Protein AF-A0A814HYP1-F1 (afdb_monomer_lite)

Structure (mmCIF, N/CA/C/O backbone):
data_AF-A0A814HYP1-F1
#
_entry.id   AF-A0A814HYP1-F1
#
loop_
_atom_site.group_PDB
_atom_site.id
_atom_site.type_symbol
_atom_site.label_atom_id
_atom_site.label_alt_id
_atom_site.label_comp_id
_atom_site.label_asym_id
_atom_site.label_entity_id
_atom_site.label_seq_id
_atom_site.pdbx_PDB_ins_code
_atom_site.Cartn_x
_atom_site.Cartn_y
_atom_site.Cartn_z
_atom_site.occupancy
_atom_site.B_iso_or_equiv
_atom_site.auth_seq_id
_atom_site.auth_comp_id
_atom_site.auth_asym_id
_atom_site.auth_atom_id
_atom_site.pdbx_PDB_model_num
ATOM 1 N N . MET A 1 1 ? -24.532 -51.987 1.268 1.00 33.81 1 MET A N 1
ATOM 2 C CA . MET A 1 1 ? -24.542 -52.520 2.651 1.00 33.81 1 MET A CA 1
ATOM 3 C C . MET A 1 1 ? -23.082 -52.596 3.068 1.00 33.81 1 MET A C 1
ATOM 5 O O . MET A 1 1 ? -22.358 -53.314 2.407 1.00 33.81 1 MET A O 1
ATOM 9 N N . VAL A 1 2 ? -22.536 -51.778 3.964 1.00 24.25 2 VAL A N 1
ATOM 10 C CA . VAL A 1 2 ? -22.991 -51.352 5.296 1.00 24.25 2 VAL A CA 1
ATOM 11 C C . VAL A 1 2 ? -22.665 -49.865 5.504 1.00 24.25 2 VAL A C 1
ATOM 13 O O . VAL A 1 2 ? -21.637 -49.383 5.040 1.00 24.25 2 VAL A O 1
ATOM 16 N N . ALA A 1 3 ? -23.575 -49.154 6.168 1.00 26.50 3 ALA A N 1
ATOM 17 C CA . ALA A 1 3 ? -23.421 -47.776 6.612 1.00 26.50 3 ALA A CA 1
ATOM 18 C C . ALA A 1 3 ? -22.524 -47.699 7.855 1.00 26.50 3 ALA A C 1
ATOM 20 O O . ALA A 1 3 ? -22.676 -48.529 8.749 1.00 26.50 3 ALA A O 1
ATOM 21 N N . LEU A 1 4 ? -21.678 -46.671 7.955 1.00 26.67 4 LEU A N 1
ATOM 22 C CA . LEU A 1 4 ? -21.158 -46.205 9.239 1.00 26.67 4 LEU A CA 1
ATOM 23 C C . LEU A 1 4 ? -21.297 -44.680 9.335 1.00 26.67 4 LEU A C 1
ATOM 25 O O . LEU A 1 4 ? -20.774 -43.915 8.532 1.00 26.67 4 LEU A O 1
ATOM 29 N N . SER A 1 5 ? -22.115 -44.337 10.321 1.00 26.31 5 SER A N 1
ATOM 30 C CA . SER A 1 5 ? -22.506 -43.071 10.932 1.00 26.31 5 SER A CA 1
ATOM 31 C C . SER A 1 5 ? -21.518 -41.902 10.907 1.00 26.31 5 SER A C 1
ATOM 33 O O . SER A 1 5 ? -20.366 -42.026 11.319 1.00 26.31 5 SER A O 1
ATOM 35 N N . ASN A 1 6 ? -22.086 -40.733 10.598 1.00 31.50 6 ASN A N 1
ATOM 36 C CA . ASN A 1 6 ? -21.649 -39.411 11.036 1.00 31.50 6 ASN A CA 1
ATOM 37 C C . ASN A 1 6 ? -21.383 -39.384 12.548 1.00 31.50 6 ASN A C 1
ATOM 39 O O . ASN A 1 6 ? -22.318 -39.542 13.327 1.00 31.50 6 ASN A O 1
ATOM 43 N N . ASN A 1 7 ? -20.145 -39.093 12.940 1.00 23.72 7 ASN A N 1
ATOM 44 C CA . ASN A 1 7 ? -19.815 -38.521 14.241 1.00 23.72 7 ASN A CA 1
ATOM 45 C C . ASN A 1 7 ? -18.839 -37.367 13.997 1.00 23.72 7 ASN A C 1
ATOM 47 O O . ASN A 1 7 ? -17.634 -37.568 13.876 1.00 23.72 7 ASN A O 1
ATOM 51 N N . TYR A 1 8 ? -19.383 -36.155 13.890 1.00 25.03 8 TYR A N 1
ATOM 52 C CA . TYR A 1 8 ? -18.608 -34.932 14.053 1.00 25.03 8 TYR A CA 1
ATOM 53 C C . TYR A 1 8 ? -18.302 -34.792 15.544 1.00 25.03 8 TYR A C 1
ATOM 55 O O . TYR A 1 8 ? -19.203 -34.542 16.343 1.00 25.03 8 TYR A O 1
ATOM 63 N N . VAL A 1 9 ? -17.043 -34.990 15.927 1.00 22.62 9 VAL A N 1
ATOM 64 C CA . VAL A 1 9 ? -16.566 -34.595 17.253 1.00 22.62 9 VAL A CA 1
ATOM 65 C C . VAL A 1 9 ? -16.347 -33.086 17.199 1.00 22.62 9 VAL A C 1
ATOM 67 O O . VAL A 1 9 ? -15.395 -32.613 16.583 1.00 22.62 9 VAL A O 1
ATOM 70 N N . PHE A 1 10 ? -17.265 -32.330 17.799 1.00 23.88 10 PHE A N 1
ATOM 71 C CA . PHE A 1 10 ? -17.029 -30.935 18.154 1.00 23.88 10 PHE A CA 1
ATOM 72 C C . PHE A 1 10 ? -15.932 -30.905 19.219 1.00 23.88 10 PHE A C 1
ATOM 74 O O . PHE A 1 10 ? -16.117 -31.440 20.312 1.00 23.88 10 PHE A O 1
ATOM 81 N N . VAL A 1 11 ? -14.787 -30.310 18.892 1.00 24.31 11 VAL A N 1
ATOM 82 C CA . VAL A 1 11 ? -13.772 -29.961 19.888 1.00 24.31 11 VAL A CA 1
ATOM 83 C C . VAL A 1 11 ? -14.159 -28.599 20.461 1.00 24.31 11 VAL A C 1
ATOM 85 O O . VAL A 1 11 ? -14.327 -27.632 19.720 1.00 24.31 11 VAL A O 1
ATOM 88 N N . ASP A 1 12 ? -14.365 -28.567 21.773 1.00 23.48 12 ASP A N 1
ATOM 89 C CA . ASP A 1 12 ? -14.649 -27.377 22.574 1.00 23.48 12 ASP A CA 1
ATOM 90 C C . ASP A 1 12 ? -13.482 -26.365 22.465 1.00 23.48 12 ASP A C 1
ATOM 92 O O . ASP A 1 12 ? -12.342 -26.740 22.765 1.00 23.48 12 ASP A O 1
ATOM 96 N N . PRO A 1 13 ? -13.711 -25.099 22.056 1.00 28.06 13 PRO A N 1
ATOM 97 C CA . PRO A 1 13 ? -12.652 -24.095 21.898 1.00 28.06 13 PRO A CA 1
ATOM 98 C C . PRO A 1 13 ? -11.929 -23.721 23.200 1.00 28.06 13 PRO A C 1
ATOM 100 O O . PRO A 1 13 ? -10.914 -23.032 23.155 1.00 28.06 13 PRO A O 1
ATOM 103 N N . ILE A 1 14 ? -12.432 -24.148 24.363 1.00 29.06 14 ILE A N 1
ATOM 104 C CA . ILE A 1 14 ? -11.893 -23.768 25.677 1.00 29.06 14 ILE A CA 1
ATOM 105 C C . ILE A 1 14 ? -10.750 -24.701 26.129 1.00 29.06 14 ILE A C 1
ATOM 107 O O . ILE A 1 14 ? -9.951 -24.334 26.989 1.00 29.06 14 ILE A O 1
ATOM 111 N N . ALA A 1 15 ? -10.597 -25.887 25.529 1.00 23.75 15 ALA A N 1
ATOM 112 C CA . ALA A 1 15 ? -9.653 -26.901 26.016 1.00 23.75 15 ALA A CA 1
ATOM 113 C C . ALA A 1 15 ? -8.218 -26.806 25.449 1.00 23.75 15 ALA A C 1
ATOM 115 O O . ALA A 1 15 ? -7.333 -27.510 25.935 1.00 23.75 15 ALA A O 1
ATOM 116 N N . CYS A 1 16 ? -7.947 -25.941 24.465 1.00 24.78 16 CYS A N 1
ATOM 117 C CA . CYS A 1 16 ? -6.605 -25.798 23.871 1.00 24.78 16 CYS A CA 1
ATOM 118 C C . CYS A 1 16 ? -5.692 -24.773 24.571 1.00 24.78 16 CYS A C 1
ATOM 120 O O . CYS A 1 16 ? -4.573 -24.552 24.121 1.00 24.78 16 CYS A O 1
ATOM 122 N N . SER A 1 17 ? -6.122 -24.180 25.685 1.00 26.22 17 SER A N 1
ATOM 123 C CA . SER A 1 17 ? -5.447 -23.024 26.298 1.00 26.22 17 SER A CA 1
ATOM 124 C C . SER A 1 17 ? -4.423 -23.353 27.395 1.00 26.22 17 SER A C 1
ATOM 126 O O . SER A 1 17 ? -4.038 -22.450 28.131 1.00 26.22 17 SER A O 1
ATOM 128 N N . LEU A 1 18 ? -4.007 -24.614 27.580 1.00 25.14 18 LEU A N 1
ATOM 129 C CA . LEU A 1 18 ? -3.263 -25.015 28.792 1.00 25.14 18 LEU A CA 1
ATOM 130 C C . LEU A 1 18 ? -1.876 -25.635 28.603 1.00 25.14 18 LEU A C 1
ATOM 132 O O . LEU A 1 18 ? -1.248 -25.993 29.595 1.00 25.14 18 LEU A O 1
ATOM 136 N N . LEU A 1 19 ? -1.339 -25.710 27.390 1.00 27.70 19 LEU A N 1
ATOM 137 C CA . LEU A 1 19 ? 0.058 -26.092 27.186 1.00 27.70 19 LEU A CA 1
ATOM 138 C C . LEU A 1 19 ? 0.615 -25.289 26.017 1.00 27.70 19 LEU A C 1
ATOM 140 O O . LEU A 1 19 ? 0.119 -25.459 24.911 1.00 27.70 19 LEU A O 1
ATOM 144 N N . ILE A 1 20 ? 1.632 -24.462 26.287 1.00 32.31 20 ILE A N 1
ATOM 145 C CA . ILE A 1 20 ? 2.817 -24.147 25.460 1.00 32.31 20 ILE A CA 1
ATOM 146 C C . ILE A 1 20 ? 3.271 -22.709 25.780 1.00 32.31 20 ILE A C 1
ATOM 148 O O . ILE A 1 20 ? 2.758 -21.733 25.246 1.00 32.31 20 ILE A O 1
ATOM 152 N N . GLU A 1 21 ? 4.259 -22.600 26.673 1.00 29.67 21 GLU A N 1
ATOM 153 C CA . GLU A 1 21 ? 5.121 -21.423 26.819 1.00 29.67 21 GLU A CA 1
ATOM 154 C C . GLU A 1 21 ? 6.388 -21.652 25.980 1.00 29.67 21 GLU A C 1
ATOM 156 O O . GLU A 1 21 ? 7.173 -22.552 26.277 1.00 29.67 21 GLU A O 1
ATOM 161 N N . PHE A 1 22 ? 6.614 -20.837 24.951 1.00 33.69 22 PHE A N 1
ATOM 162 C CA . PHE A 1 22 ? 7.947 -20.581 24.392 1.00 33.69 22 PHE A CA 1
ATOM 163 C C . PHE A 1 22 ? 7.995 -19.113 23.947 1.00 33.69 22 PHE A C 1
ATOM 165 O O . PHE A 1 22 ? 7.246 -18.742 23.047 1.00 33.69 22 PHE A O 1
ATOM 172 N N . PRO A 1 23 ? 8.832 -18.244 24.545 1.00 39.25 23 PRO A N 1
ATOM 173 C CA . PRO A 1 23 ? 8.788 -16.826 24.221 1.00 39.25 23 PRO A CA 1
ATOM 174 C C . PRO A 1 23 ? 9.505 -16.525 22.899 1.00 39.25 23 PRO A C 1
ATOM 176 O O . PRO A 1 23 ? 10.685 -16.848 22.721 1.00 39.25 23 PRO A O 1
ATOM 179 N N . ARG A 1 24 ? 8.827 -15.763 22.033 1.00 39.44 24 ARG A N 1
ATOM 180 C CA . ARG A 1 24 ? 9.330 -15.067 20.830 1.00 39.44 24 ARG A CA 1
ATOM 181 C C . ARG A 1 24 ? 10.635 -14.286 21.056 1.00 39.44 24 ARG A C 1
ATOM 183 O O . ARG A 1 24 ? 11.378 -14.029 20.105 1.00 39.44 24 ARG A O 1
ATOM 190 N N . GLN A 1 25 ? 10.984 -13.985 22.313 1.00 37.81 25 GLN A N 1
ATOM 191 C CA . GLN A 1 25 ? 12.288 -13.427 22.671 1.00 37.81 25 GLN A CA 1
ATOM 192 C C . GLN A 1 25 ? 13.478 -14.288 22.247 1.00 37.81 25 GLN A C 1
ATOM 194 O O . GLN A 1 25 ? 14.549 -13.749 21.997 1.00 37.81 25 GLN A O 1
ATOM 199 N N . PHE A 1 26 ? 13.322 -15.603 22.093 1.00 36.03 26 PHE A N 1
ATOM 200 C CA . PHE A 1 26 ? 14.400 -16.441 21.566 1.00 36.03 26 PHE A CA 1
ATOM 201 C C . PHE A 1 26 ? 14.729 -16.097 20.100 1.00 36.03 26 PHE A C 1
ATOM 203 O O . PHE A 1 26 ? 15.897 -16.021 19.729 1.00 36.03 26 PHE A O 1
ATOM 210 N N . ILE A 1 27 ? 13.718 -15.779 19.284 1.00 40.81 27 ILE A N 1
ATOM 211 C CA . ILE A 1 27 ? 13.884 -15.395 17.871 1.00 40.81 27 ILE A CA 1
ATOM 212 C C . ILE A 1 27 ? 14.394 -13.949 17.743 1.00 40.81 27 ILE A C 1
ATOM 214 O O . ILE A 1 27 ? 15.243 -13.657 16.899 1.00 40.81 27 ILE A O 1
ATOM 218 N N . LEU A 1 28 ? 13.950 -13.043 18.620 1.00 38.03 28 LEU A N 1
ATOM 219 C CA . LEU A 1 28 ? 14.476 -11.672 18.682 1.00 38.03 28 LEU A CA 1
ATOM 220 C C . LEU A 1 28 ? 15.909 -11.619 19.240 1.00 38.03 28 LEU A C 1
ATOM 222 O O . LEU A 1 28 ? 16.716 -10.814 18.773 1.00 38.03 28 LEU A O 1
ATOM 226 N N . ASN A 1 29 ? 16.274 -12.522 20.153 1.00 33.78 29 ASN A N 1
ATOM 227 C CA . ASN A 1 29 ? 17.650 -12.668 20.627 1.00 33.78 29 ASN A CA 1
ATOM 228 C C . ASN A 1 29 ? 18.582 -13.220 19.543 1.00 33.78 29 ASN A C 1
ATOM 230 O O . ASN A 1 29 ? 19.725 -12.781 19.486 1.00 33.78 29 ASN A O 1
ATOM 234 N N . ILE A 1 30 ? 18.102 -14.060 18.618 1.00 37.22 30 ILE A N 1
ATOM 235 C CA . ILE A 1 30 ? 18.875 -14.463 17.426 1.00 37.22 30 ILE A CA 1
ATOM 236 C C . ILE A 1 30 ? 19.148 -13.259 16.501 1.00 37.22 30 ILE A C 1
ATOM 238 O O . ILE A 1 30 ? 20.222 -13.174 15.911 1.00 37.22 30 ILE A O 1
ATOM 242 N N . ARG A 1 31 ? 18.240 -12.270 16.424 1.00 33.59 31 ARG A N 1
ATOM 243 C CA . ARG A 1 31 ? 18.523 -10.984 15.750 1.00 33.59 31 ARG A CA 1
ATOM 244 C C . ARG A 1 31 ? 19.553 -10.124 16.496 1.00 33.59 31 ARG A C 1
ATOM 246 O O . ARG A 1 31 ? 20.249 -9.352 15.844 1.00 33.59 31 ARG A O 1
ATOM 253 N N . ARG A 1 32 ? 19.662 -10.242 17.826 1.00 35.03 32 ARG A N 1
ATOM 254 C CA . ARG A 1 32 ? 20.612 -9.472 18.658 1.00 35.03 32 ARG A CA 1
ATOM 255 C C . ARG A 1 32 ? 21.979 -10.143 18.844 1.00 35.03 32 ARG A C 1
ATOM 257 O O . ARG A 1 32 ? 22.948 -9.439 19.090 1.00 35.03 32 ARG A O 1
ATOM 264 N N . SER A 1 33 ? 22.098 -11.464 18.711 1.00 32.12 33 SER A N 1
ATOM 265 C CA . SER A 1 33 ? 23.330 -12.210 19.025 1.00 32.12 33 SER A CA 1
ATOM 266 C C . SER A 1 33 ? 24.280 -12.426 17.840 1.00 32.12 33 SER A C 1
ATOM 268 O O . SER A 1 33 ? 25.160 -13.283 17.917 1.00 32.12 33 SER A O 1
ATOM 270 N N . ASN A 1 34 ? 24.147 -11.660 16.752 1.00 31.98 34 ASN A N 1
ATOM 271 C CA . ASN A 1 34 ? 25.102 -11.698 15.635 1.00 31.98 34 ASN A CA 1
ATOM 272 C C . ASN A 1 34 ? 26.467 -11.049 15.952 1.00 31.98 34 ASN A C 1
ATOM 274 O O . ASN A 1 34 ? 27.313 -10.932 15.069 1.00 31.98 34 ASN A O 1
ATOM 278 N N . GLU A 1 35 ? 26.735 -10.731 17.219 1.00 35.09 35 GLU A N 1
ATOM 279 C CA . GLU A 1 35 ? 28.081 -10.507 17.739 1.00 35.09 35 GLU A CA 1
ATOM 280 C C . GLU A 1 35 ? 28.470 -11.651 18.694 1.00 35.09 35 GLU A C 1
ATOM 282 O O . GLU A 1 35 ? 28.079 -11.690 19.855 1.00 35.09 35 GLU A O 1
ATOM 287 N N . GLN A 1 36 ? 29.221 -12.616 18.149 1.00 34.81 36 GLN A N 1
ATOM 288 C CA . GLN A 1 36 ? 30.074 -13.606 18.829 1.00 34.81 36 GLN A CA 1
ATOM 289 C C . GLN A 1 36 ? 29.592 -14.190 20.179 1.00 34.81 36 GLN A C 1
ATOM 291 O O . GLN A 1 36 ? 29.872 -13.628 21.236 1.00 34.81 36 GLN A O 1
ATOM 296 N N . ARG A 1 37 ? 29.081 -15.435 20.159 1.00 27.66 37 ARG A N 1
ATOM 297 C CA . ARG A 1 37 ? 29.554 -16.571 20.997 1.00 27.66 37 ARG A CA 1
ATOM 298 C C . ARG A 1 37 ? 28.768 -17.858 20.716 1.00 27.66 37 ARG A C 1
ATOM 300 O O . ARG A 1 37 ? 27.549 -17.861 20.621 1.00 27.66 37 ARG A O 1
ATOM 307 N N . THR A 1 38 ? 29.505 -18.959 20.627 1.00 29.48 38 THR A N 1
ATOM 308 C CA . THR A 1 38 ? 29.037 -20.351 20.593 1.00 29.48 38 THR A CA 1
ATOM 309 C C . THR A 1 38 ? 28.325 -20.736 21.894 1.00 29.48 38 THR A C 1
ATOM 311 O O . THR A 1 38 ? 28.875 -20.502 22.971 1.00 29.48 38 THR A O 1
ATOM 314 N N . ILE A 1 39 ? 27.155 -21.376 21.802 1.00 28.53 39 ILE A N 1
ATOM 315 C CA . ILE A 1 39 ? 26.530 -22.104 22.917 1.00 28.53 39 ILE A CA 1
ATOM 316 C C . ILE A 1 39 ? 26.465 -23.581 22.524 1.00 28.53 39 ILE A C 1
ATOM 318 O O . ILE A 1 39 ? 25.614 -23.993 21.739 1.00 28.53 39 ILE A O 1
ATOM 322 N N . ASP A 1 40 ? 27.391 -24.360 23.077 1.00 30.86 40 ASP A N 1
ATOM 323 C CA . ASP A 1 40 ? 27.275 -25.810 23.184 1.00 30.86 40 ASP A CA 1
ATOM 324 C C . ASP A 1 40 ? 26.288 -26.156 24.307 1.00 30.86 40 ASP A C 1
ATOM 326 O O . ASP A 1 40 ? 26.370 -25.604 25.405 1.00 30.86 40 ASP A O 1
ATOM 330 N N . GLY A 1 41 ? 25.417 -27.136 24.055 1.00 33.25 41 GLY A N 1
ATOM 331 C CA . GLY A 1 41 ? 24.840 -27.960 25.117 1.00 33.25 41 GLY A CA 1
ATOM 332 C C . GLY A 1 41 ? 23.321 -27.957 25.234 1.00 33.25 41 GLY A C 1
ATOM 333 O O . GLY A 1 41 ? 22.796 -27.362 26.163 1.00 33.25 41 GLY A O 1
ATOM 334 N N . ILE A 1 42 ? 22.638 -28.750 24.397 1.00 27.67 42 ILE A N 1
ATOM 335 C CA . ILE A 1 42 ? 21.476 -29.555 24.820 1.00 27.67 42 ILE A CA 1
ATOM 336 C C . ILE A 1 42 ? 21.536 -30.897 24.072 1.00 27.67 42 ILE A C 1
ATOM 338 O O . ILE A 1 42 ? 21.289 -30.974 22.873 1.00 27.67 42 ILE A O 1
ATOM 342 N N . SER A 1 43 ? 21.881 -31.965 24.793 1.00 28.22 43 SER A N 1
ATOM 343 C CA . SER A 1 43 ? 21.740 -33.360 24.355 1.00 28.22 43 SER A CA 1
ATOM 344 C C . SER A 1 43 ? 20.506 -33.947 25.046 1.00 28.22 43 SER A C 1
ATOM 346 O O . SER A 1 43 ? 20.471 -33.916 26.278 1.00 28.22 43 SER A O 1
ATOM 348 N N . PRO A 1 44 ? 19.526 -34.537 24.339 1.00 33.59 44 PRO A N 1
ATOM 349 C CA . PRO A 1 44 ? 18.476 -35.297 24.994 1.00 33.59 44 PRO A CA 1
ATOM 350 C C . PRO A 1 44 ? 18.988 -36.711 25.296 1.00 33.59 44 PRO A C 1
ATOM 352 O O . PRO A 1 44 ? 19.021 -37.582 24.427 1.00 33.59 44 PRO A O 1
ATOM 355 N N . SER A 1 45 ? 19.393 -36.953 26.544 1.00 31.23 45 SER A N 1
ATOM 356 C CA . SER A 1 45 ? 19.650 -38.303 27.044 1.00 31.23 45 SER A CA 1
ATOM 357 C C . SER A 1 45 ? 18.321 -39.024 27.280 1.00 31.23 45 SER A C 1
ATOM 359 O O . SER A 1 45 ? 17.632 -38.756 28.261 1.00 31.23 45 SER A O 1
ATOM 361 N N . CYS A 1 46 ? 17.969 -39.962 26.404 1.00 33.31 46 CYS A N 1
ATOM 362 C CA . CYS A 1 46 ? 17.028 -41.027 26.744 1.00 33.31 46 CYS A CA 1
ATOM 363 C C . CYS A 1 46 ? 17.841 -42.189 27.322 1.00 33.31 46 CYS A C 1
ATOM 365 O O . CYS A 1 46 ? 18.433 -42.957 26.567 1.00 33.31 46 CYS A O 1
ATOM 367 N N . ALA A 1 47 ? 17.905 -42.291 28.650 1.00 31.11 47 ALA A N 1
ATOM 368 C CA . ALA A 1 47 ? 18.535 -43.407 29.344 1.00 31.11 47 ALA A CA 1
ATOM 369 C C . ALA A 1 47 ? 17.521 -44.078 30.285 1.00 31.11 47 ALA A C 1
ATOM 371 O O . ALA A 1 47 ? 17.024 -43.463 31.218 1.00 31.11 47 ALA A O 1
ATOM 372 N N . GLU A 1 48 ? 17.231 -45.332 29.941 1.00 34.72 48 GLU A N 1
ATOM 373 C CA . GLU A 1 48 ? 16.802 -46.482 30.747 1.00 34.72 48 GLU A CA 1
ATOM 374 C C . GLU A 1 48 ? 15.757 -46.353 31.883 1.00 34.72 48 GLU A C 1
ATOM 376 O O . GLU A 1 48 ? 15.966 -45.750 32.929 1.00 34.72 48 GLU A O 1
ATOM 381 N N . SER A 1 49 ? 14.734 -47.209 31.732 1.00 32.66 49 SER A N 1
ATOM 382 C CA . SER A 1 49 ? 13.945 -47.910 32.764 1.00 32.66 49 SER A CA 1
ATOM 383 C C . SER A 1 49 ? 12.753 -47.185 33.414 1.00 32.66 49 SER A C 1
ATOM 385 O O . SER A 1 49 ? 12.858 -46.452 34.386 1.00 32.66 49 SER A O 1
ATOM 387 N N . SER A 1 50 ? 11.534 -47.520 32.991 1.00 29.77 50 SER A N 1
ATOM 388 C CA . SER A 1 50 ? 10.674 -48.562 33.581 1.00 29.77 50 SER A CA 1
ATOM 389 C C . SER A 1 50 ? 9.258 -48.462 32.988 1.00 29.77 50 SER A C 1
ATOM 391 O O . SER A 1 50 ? 8.875 -47.464 32.389 1.00 29.77 50 SER A O 1
ATOM 393 N N . VAL A 1 51 ? 8.519 -49.567 33.044 1.00 42.47 51 VAL A N 1
ATOM 394 C CA . VAL A 1 51 ? 7.261 -49.804 32.323 1.00 42.47 51 VAL A CA 1
ATOM 395 C C . VAL A 1 51 ? 6.169 -48.806 32.739 1.00 42.47 51 VAL A C 1
ATOM 397 O O . VAL A 1 51 ? 5.663 -48.886 33.854 1.00 42.47 51 VAL A O 1
ATOM 400 N N . GLY A 1 52 ? 5.781 -47.910 31.820 1.00 46.22 52 GLY A N 1
ATOM 401 C CA . GLY A 1 52 ? 4.635 -47.004 31.993 1.00 46.22 52 GLY A CA 1
ATOM 402 C C . GLY A 1 52 ? 4.646 -45.693 31.189 1.00 46.22 52 GLY A C 1
ATOM 403 O O . GLY A 1 52 ? 3.971 -44.755 31.596 1.00 46.22 52 GLY A O 1
ATOM 404 N N . ASP A 1 53 ? 5.399 -45.590 30.087 1.00 35.66 53 ASP A N 1
ATOM 405 C CA . ASP A 1 53 ? 5.669 -44.303 29.420 1.00 35.66 53 ASP A CA 1
ATOM 406 C C . ASP A 1 53 ? 4.617 -43.897 28.348 1.00 35.66 53 ASP A C 1
ATOM 408 O O . ASP A 1 53 ? 4.180 -44.757 27.575 1.00 35.66 53 ASP A O 1
ATOM 412 N N . PRO A 1 54 ? 4.254 -42.599 28.188 1.00 34.88 54 PRO A N 1
ATOM 413 C CA . PRO A 1 54 ? 3.229 -42.115 27.239 1.00 34.88 54 PRO A CA 1
ATOM 414 C C . PRO A 1 54 ? 3.618 -42.188 25.748 1.00 34.88 54 PRO A C 1
ATOM 416 O O . PRO A 1 54 ? 2.852 -41.779 24.867 1.00 34.88 54 PRO A O 1
ATOM 419 N N . CYS A 1 55 ? 4.805 -42.705 25.435 1.00 38.94 55 CYS A N 1
ATOM 420 C CA . CYS A 1 55 ? 5.374 -42.742 24.091 1.00 38.94 55 CYS A CA 1
ATOM 421 C C . CYS A 1 55 ? 4.979 -44.006 23.308 1.00 38.94 55 CYS A C 1
ATOM 423 O O . CYS A 1 55 ? 5.838 -44.725 22.799 1.00 38.94 55 CYS A O 1
ATOM 425 N N . SER A 1 56 ? 3.679 -44.279 23.167 1.00 39.59 56 SER A N 1
ATOM 426 C CA . SER A 1 56 ? 3.210 -45.256 22.175 1.00 39.59 56 SER A CA 1
ATOM 427 C C . SER A 1 56 ? 3.094 -44.606 20.787 1.00 39.59 56 SER A C 1
ATOM 429 O O . SER A 1 56 ? 2.734 -43.433 20.657 1.00 39.59 56 SER A O 1
ATOM 431 N N . LEU A 1 57 ? 3.420 -45.369 19.734 1.00 38.47 57 LEU A N 1
ATOM 432 C CA . LEU A 1 57 ? 3.470 -44.934 18.326 1.00 38.47 57 LEU A CA 1
ATOM 433 C C . LEU A 1 57 ? 2.271 -44.090 17.814 1.00 38.47 57 LEU A C 1
ATOM 435 O O . LEU A 1 57 ? 2.521 -43.222 16.977 1.00 38.47 57 LEU A O 1
ATOM 439 N N . PRO A 1 58 ? 1.014 -44.260 18.287 1.00 35.28 58 PRO A N 1
ATOM 440 C CA . PRO A 1 58 ? -0.111 -43.430 17.846 1.00 35.28 58 PRO A CA 1
ATOM 441 C C . PRO A 1 58 ? 0.013 -41.950 18.229 1.00 35.28 58 PRO A C 1
ATOM 443 O O . PRO A 1 58 ? -0.585 -41.113 17.564 1.00 35.28 58 PRO A O 1
ATOM 446 N N . ASN A 1 59 ? 0.811 -41.614 19.251 1.00 38.94 59 ASN A N 1
ATOM 447 C CA . ASN A 1 59 ? 0.964 -40.244 19.743 1.00 38.94 59 ASN A CA 1
ATOM 448 C C . ASN A 1 59 ? 2.003 -39.428 18.962 1.00 38.94 59 ASN A C 1
ATOM 450 O O . ASN A 1 59 ? 1.932 -38.206 18.951 1.00 38.94 59 ASN A O 1
ATOM 454 N N . ARG A 1 60 ? 2.961 -40.052 18.263 1.00 40.03 60 ARG A N 1
ATOM 455 C CA . ARG A 1 60 ? 3.982 -39.290 17.515 1.00 40.03 60 ARG A CA 1
ATOM 456 C C . ARG A 1 60 ? 3.420 -38.605 16.272 1.00 40.03 60 ARG A C 1
ATOM 458 O O . ARG A 1 60 ? 3.878 -37.519 15.945 1.00 40.03 60 ARG A O 1
ATOM 465 N N . LEU A 1 61 ? 2.434 -39.207 15.602 1.00 37.81 61 LEU A N 1
ATOM 466 C CA . LEU A 1 61 ? 1.806 -38.609 14.419 1.00 37.81 61 LEU A CA 1
ATOM 467 C C . LEU A 1 61 ? 0.883 -37.445 14.796 1.00 37.81 61 LEU A C 1
ATOM 469 O O . LEU A 1 61 ? 0.892 -36.426 14.119 1.00 37.81 61 LEU A O 1
ATOM 473 N N . THR A 1 62 ? 0.127 -37.573 15.888 1.00 41.38 62 THR A N 1
ATOM 474 C CA . THR A 1 62 ? -0.708 -36.497 16.442 1.00 41.38 62 THR A CA 1
ATOM 475 C C . THR A 1 62 ? 0.140 -35.357 16.983 1.00 41.38 62 THR A C 1
ATOM 477 O O . THR A 1 62 ? -0.164 -34.212 16.682 1.00 41.38 62 THR A O 1
ATOM 480 N N . TRP A 1 63 ? 1.241 -35.640 17.686 1.00 36.59 63 TRP A N 1
ATOM 481 C CA . TRP A 1 63 ? 2.186 -34.598 18.094 1.00 36.59 63 TRP A CA 1
ATOM 482 C C . TRP A 1 63 ? 2.856 -33.929 16.892 1.00 36.59 63 TRP A C 1
ATOM 484 O O . TRP A 1 63 ? 2.874 -32.711 16.839 1.00 36.59 63 TRP A O 1
ATOM 494 N N . LEU A 1 64 ? 3.313 -34.676 15.880 1.00 40.03 64 LEU A N 1
ATOM 495 C CA . LEU A 1 64 ? 3.871 -34.081 14.658 1.00 40.03 64 LEU A CA 1
ATOM 496 C C . LEU A 1 64 ? 2.843 -33.243 13.891 1.00 40.03 64 LEU A C 1
ATOM 498 O O . LEU A 1 64 ? 3.196 -32.169 13.431 1.00 40.03 64 LEU A O 1
ATOM 502 N N . LEU A 1 65 ? 1.587 -33.684 13.780 1.00 38.06 65 LEU A N 1
ATOM 503 C CA . LEU A 1 65 ? 0.517 -32.930 13.116 1.00 38.06 65 LEU A CA 1
ATOM 504 C C . LEU A 1 65 ? 0.131 -31.668 13.892 1.00 38.06 65 LEU A C 1
ATOM 506 O O . LEU A 1 65 ? -0.068 -30.627 13.278 1.00 38.06 65 LEU A O 1
ATOM 510 N N . VAL A 1 66 ? 0.063 -31.737 15.222 1.00 40.72 66 VAL A N 1
ATOM 511 C CA . VAL A 1 66 ? -0.230 -30.582 16.083 1.00 40.72 66 VAL A CA 1
ATOM 512 C C . VAL A 1 66 ? 0.945 -29.602 16.078 1.00 40.72 66 VAL A C 1
ATOM 514 O O . VAL A 1 66 ? 0.732 -28.413 15.883 1.00 40.72 66 VAL A O 1
ATOM 517 N N . SER A 1 67 ? 2.189 -30.077 16.174 1.00 37.56 67 SER A N 1
ATOM 518 C CA . SER A 1 67 ? 3.386 -29.240 16.033 1.00 37.56 67 SER A CA 1
ATOM 519 C C . SER A 1 67 ? 3.505 -28.626 14.636 1.00 37.56 67 SER A C 1
ATOM 521 O O . SER A 1 67 ? 3.899 -27.472 14.521 1.00 37.56 67 SER A O 1
ATOM 523 N N . TYR A 1 68 ? 3.128 -29.351 13.579 1.00 36.53 68 TYR A N 1
ATOM 524 C CA . TYR A 1 68 ? 3.083 -28.825 12.213 1.00 36.53 68 TYR A CA 1
ATOM 525 C C . TYR A 1 68 ? 1.994 -27.753 12.083 1.00 36.53 68 TYR A C 1
ATOM 527 O O . TYR A 1 68 ? 2.273 -26.664 11.609 1.00 36.53 68 TYR A O 1
ATOM 535 N N . LEU A 1 69 ? 0.782 -27.981 12.594 1.00 37.06 69 LEU A N 1
ATOM 536 C CA . LEU A 1 69 ? -0.291 -26.978 12.581 1.00 37.06 69 LEU A CA 1
ATOM 537 C C . LEU A 1 69 ? 0.054 -25.718 13.399 1.00 37.06 69 LEU A C 1
ATOM 539 O O . LEU A 1 69 ? -0.251 -24.617 12.954 1.00 37.06 69 LEU A O 1
ATOM 543 N N . ILE A 1 70 ? 0.733 -25.861 14.543 1.00 40.25 70 ILE A N 1
ATOM 544 C CA . ILE A 1 70 ? 1.171 -24.739 15.396 1.00 40.25 70 ILE A CA 1
ATOM 545 C C . ILE A 1 70 ? 2.279 -23.926 14.719 1.00 40.25 70 ILE A C 1
ATOM 547 O O . ILE A 1 70 ? 2.210 -22.701 14.689 1.00 40.25 70 ILE A O 1
ATOM 551 N N . VAL A 1 71 ? 3.266 -24.592 14.110 1.00 38.06 71 VAL A N 1
ATOM 552 C CA . VAL A 1 71 ? 4.321 -23.917 13.339 1.00 38.06 71 VAL A CA 1
ATOM 553 C C . VAL A 1 71 ? 3.719 -23.157 12.152 1.00 38.06 71 VAL A C 1
ATOM 555 O O . VAL A 1 71 ? 4.154 -22.049 11.868 1.00 38.06 71 VAL A O 1
ATOM 558 N N . PHE A 1 72 ? 2.680 -23.684 11.500 1.00 40.75 72 PHE A N 1
ATOM 559 C CA . PHE A 1 72 ? 1.999 -23.005 10.391 1.00 40.75 72 PHE A CA 1
ATOM 560 C C . PHE A 1 72 ? 1.131 -21.816 10.841 1.00 40.75 72 PHE A C 1
ATOM 562 O O . PHE A 1 72 ? 1.094 -20.805 10.139 1.00 40.75 72 PHE A O 1
ATOM 569 N N . TYR A 1 73 ? 0.476 -21.905 12.005 1.00 37.78 73 TYR A N 1
ATOM 570 C CA . TYR A 1 73 ? -0.327 -20.813 12.571 1.00 37.78 73 TYR A CA 1
ATOM 571 C C . TYR A 1 73 ? 0.549 -19.602 12.935 1.00 37.78 73 TYR A C 1
ATOM 573 O O . TYR A 1 73 ? 0.229 -18.475 12.562 1.00 37.78 73 TYR A O 1
ATOM 581 N N . GLU A 1 74 ? 1.697 -19.852 13.572 1.00 40.53 74 GLU A N 1
ATOM 582 C CA . GLU A 1 74 ? 2.704 -18.837 13.909 1.00 40.53 74 GLU A CA 1
ATOM 583 C C . GLU A 1 74 ? 3.437 -18.303 12.661 1.00 40.53 74 GLU A C 1
ATOM 585 O O . GLU A 1 74 ? 3.685 -17.104 12.552 1.00 40.53 74 GLU A O 1
ATOM 590 N N . LEU A 1 75 ? 3.735 -19.146 11.659 1.00 39.41 75 LEU A N 1
ATOM 591 C CA . LEU A 1 75 ? 4.400 -18.704 10.420 1.00 39.41 75 LEU A CA 1
ATOM 592 C C . LEU A 1 75 ? 3.547 -17.711 9.620 1.00 39.41 75 LEU A C 1
ATOM 594 O O . LEU A 1 75 ? 4.083 -16.726 9.125 1.00 39.41 75 LEU A O 1
ATOM 598 N N . ALA A 1 76 ? 2.233 -17.910 9.524 1.00 39.78 76 ALA A N 1
ATOM 599 C CA . ALA A 1 76 ? 1.348 -16.983 8.813 1.00 39.78 76 ALA A CA 1
ATOM 600 C C . ALA A 1 76 ? 1.188 -15.620 9.516 1.00 39.78 76 ALA A C 1
ATOM 602 O O . ALA A 1 76 ? 0.758 -14.655 8.899 1.00 39.78 76 ALA A O 1
ATOM 603 N N . ILE A 1 77 ? 1.540 -15.525 10.795 1.00 43.50 77 ILE A N 1
ATOM 604 C CA . ILE A 1 77 ? 1.617 -14.261 11.536 1.00 43.50 77 ILE A CA 1
ATOM 605 C C . ILE A 1 77 ? 3.007 -13.615 11.360 1.00 43.50 77 ILE A C 1
ATOM 607 O O . ILE A 1 77 ? 3.138 -12.392 11.363 1.00 43.50 77 ILE A O 1
ATOM 611 N N . VAL A 1 78 ? 4.050 -14.428 11.159 1.00 44.84 78 VAL A N 1
ATOM 612 C CA . VAL A 1 78 ? 5.432 -13.985 10.890 1.00 44.84 78 VAL A CA 1
ATOM 613 C C . VAL A 1 78 ? 5.614 -13.455 9.464 1.00 44.84 78 VAL A C 1
ATOM 615 O O . VAL A 1 78 ? 6.436 -12.565 9.238 1.00 44.84 78 VAL A O 1
ATOM 618 N N . PHE A 1 79 ? 4.858 -13.973 8.502 1.00 53.97 79 PHE A N 1
ATOM 619 C CA . PHE A 1 79 ? 4.821 -13.465 7.139 1.00 53.97 79 PHE A CA 1
ATOM 620 C C . PHE A 1 79 ? 3.529 -12.664 6.959 1.00 53.97 79 PHE A C 1
ATOM 622 O O . PHE A 1 79 ? 2.453 -13.236 7.069 1.00 53.97 79 PHE A O 1
ATOM 629 N N . GLY A 1 80 ? 3.639 -11.351 6.754 1.00 60.44 80 GLY A N 1
ATOM 630 C CA . GLY A 1 80 ? 2.524 -10.398 6.807 1.00 60.44 80 GLY A CA 1
ATOM 631 C C . GLY A 1 80 ? 1.321 -10.672 5.877 1.00 60.44 80 GLY A C 1
ATOM 632 O O . GLY A 1 80 ? 1.238 -11.715 5.225 1.00 60.44 80 GLY A O 1
ATOM 633 N N . PRO A 1 81 ? 0.376 -9.717 5.785 1.00 65.69 81 PRO A N 1
ATOM 634 C CA . PRO A 1 81 ? -0.926 -9.889 5.130 1.00 65.69 81 PRO A CA 1
ATOM 635 C C . PRO A 1 81 ? -0.935 -10.544 3.742 1.00 65.69 81 PRO A C 1
ATOM 637 O O . PRO A 1 81 ? -1.918 -11.193 3.379 1.00 65.69 81 PRO A O 1
ATOM 640 N N . ASP A 1 82 ? 0.148 -10.401 2.977 1.00 58.62 82 ASP A N 1
ATOM 641 C CA . ASP A 1 82 ? 0.251 -10.843 1.585 1.00 58.62 82 ASP A CA 1
ATOM 642 C C . ASP A 1 82 ? 0.214 -12.361 1.397 1.00 58.62 82 ASP A C 1
ATOM 644 O O . ASP A 1 82 ? -0.189 -12.825 0.332 1.00 58.62 82 ASP A O 1
ATOM 648 N N . ILE A 1 83 ? 0.577 -13.148 2.415 1.00 67.31 83 ILE A N 1
ATOM 649 C CA . ILE A 1 83 ? 0.525 -14.615 2.313 1.00 67.31 83 ILE A CA 1
ATOM 650 C C . ILE A 1 83 ? -0.549 -15.248 3.188 1.00 67.31 83 ILE A C 1
ATOM 652 O O . ILE A 1 83 ? -0.707 -16.466 3.185 1.00 67.31 83 ILE A O 1
ATOM 656 N N . TRP A 1 84 ? -1.342 -14.451 3.911 1.00 75.38 84 TRP A N 1
ATOM 657 C CA . TRP A 1 84 ? -2.398 -14.990 4.770 1.00 75.38 84 TRP A CA 1
ATOM 658 C C . TRP A 1 84 ? -3.373 -15.875 4.004 1.00 75.38 84 TRP A C 1
ATOM 660 O O . TRP A 1 84 ? -3.809 -16.885 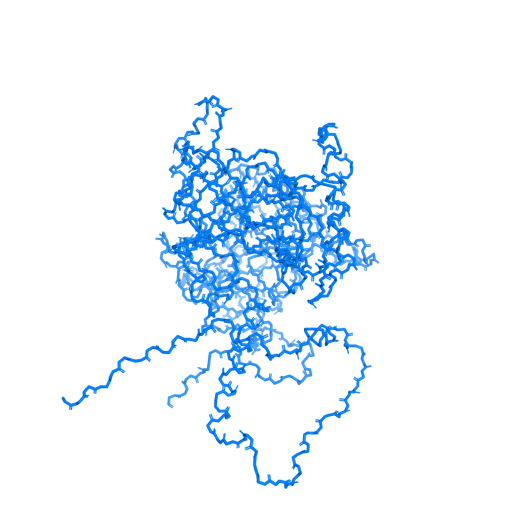4.542 1.00 75.38 84 TRP A O 1
ATOM 670 N N . SER A 1 85 ? -3.679 -15.544 2.747 1.00 76.44 85 SER A N 1
ATOM 671 C CA . SER A 1 85 ? -4.587 -16.345 1.920 1.00 76.44 85 SER A CA 1
ATOM 672 C C . SER A 1 85 ? -4.075 -17.750 1.585 1.00 76.44 85 SER A C 1
ATOM 674 O O . SER A 1 85 ? -4.894 -18.652 1.398 1.00 76.44 85 SER A O 1
ATOM 676 N N . ASP A 1 86 ? -2.756 -17.966 1.594 1.00 73.38 86 ASP A N 1
ATOM 677 C CA . ASP A 1 86 ? -2.155 -19.281 1.346 1.00 73.38 86 ASP A CA 1
ATOM 678 C C . ASP A 1 86 ? -2.414 -20.251 2.513 1.00 73.38 86 ASP A C 1
ATOM 680 O O . ASP A 1 86 ? -2.517 -21.462 2.312 1.00 73.38 86 ASP A O 1
ATOM 684 N N . TYR A 1 87 ? -2.557 -19.720 3.733 1.00 73.69 87 TYR A N 1
ATOM 685 C CA . TYR A 1 87 ? -2.752 -20.496 4.967 1.00 73.69 87 TYR A CA 1
ATOM 686 C C . TYR A 1 87 ? -4.189 -20.441 5.490 1.00 73.69 87 TYR A C 1
ATOM 688 O O . TYR A 1 87 ? -4.700 -21.413 6.045 1.00 73.69 87 TYR A O 1
ATOM 696 N N . TYR A 1 88 ? -4.857 -19.312 5.278 1.00 77.94 88 TYR A N 1
ATOM 697 C CA . TYR A 1 88 ? -6.234 -19.038 5.655 1.00 77.94 88 TYR A CA 1
ATOM 698 C C . TYR A 1 88 ? -7.005 -18.645 4.394 1.00 77.94 88 TYR A C 1
ATOM 700 O O . TYR A 1 88 ? -7.133 -17.458 4.090 1.00 77.94 88 TYR A O 1
ATOM 708 N N . PRO A 1 89 ? -7.579 -19.616 3.660 1.00 81.19 89 PRO A N 1
ATOM 709 C CA . PRO A 1 89 ? -8.266 -19.351 2.394 1.00 81.19 89 PRO A CA 1
ATOM 710 C C . PRO A 1 89 ? -9.383 -18.302 2.488 1.00 81.19 89 PRO A C 1
ATOM 712 O O . PRO A 1 89 ? -9.689 -17.626 1.509 1.00 81.19 89 PRO A O 1
ATOM 715 N N . MET A 1 90 ? -9.978 -18.126 3.675 1.00 83.38 90 MET A N 1
ATOM 716 C CA . MET A 1 90 ? -10.975 -17.081 3.932 1.00 83.38 90 MET A CA 1
ATOM 717 C C . MET A 1 90 ? -10.414 -15.662 3.759 1.00 83.38 90 MET A C 1
ATOM 719 O O . MET A 1 90 ? -11.172 -14.767 3.400 1.00 83.38 90 MET A O 1
ATOM 723 N N . CYS A 1 91 ? -9.104 -15.451 3.917 1.00 78.56 91 CYS A N 1
ATOM 724 C CA . CYS A 1 91 ? -8.461 -14.158 3.678 1.00 78.56 91 CYS A CA 1
ATOM 725 C C . CYS A 1 91 ? -8.485 -13.724 2.200 1.00 78.56 91 CYS A C 1
ATOM 727 O O . CYS A 1 91 ? -8.290 -12.541 1.934 1.00 78.56 91 CYS A O 1
ATOM 729 N N . ALA A 1 92 ? -8.785 -14.629 1.255 1.00 80.69 92 ALA A N 1
ATOM 730 C CA . ALA A 1 92 ? -9.031 -14.322 -0.163 1.00 80.69 92 ALA A CA 1
ATOM 731 C C . ALA A 1 92 ? -10.520 -14.087 -0.500 1.00 80.69 92 ALA A C 1
ATOM 733 O O . ALA A 1 92 ? -10.910 -14.090 -1.670 1.00 80.69 92 ALA A O 1
ATOM 734 N N . GLY A 1 93 ? -11.380 -13.939 0.510 1.00 79.81 93 GLY A N 1
ATOM 735 C CA . GLY A 1 93 ? -12.807 -13.720 0.305 1.00 79.81 93 GLY A CA 1
ATOM 736 C C . GLY A 1 93 ? -13.152 -12.375 -0.364 1.00 79.81 93 GLY A C 1
ATOM 737 O O . GLY A 1 93 ? -12.311 -11.490 -0.533 1.00 79.81 93 GLY A O 1
ATOM 738 N N . LYS A 1 94 ? -14.416 -12.206 -0.774 1.00 84.25 94 LYS A N 1
ATOM 739 C CA . LYS A 1 94 ? -14.905 -11.000 -1.485 1.00 84.25 94 LYS A CA 1
ATOM 740 C C . LYS A 1 94 ? -15.551 -9.951 -0.575 1.00 84.25 94 LYS A C 1
ATOM 742 O O . LYS A 1 94 ? -16.003 -8.907 -1.038 1.00 84.25 94 LYS A O 1
ATOM 747 N N . SER A 1 95 ? -15.602 -10.213 0.721 1.00 91.12 95 SER A N 1
ATOM 748 C CA . SER A 1 95 ? -16.118 -9.312 1.748 1.00 91.12 95 SER A CA 1
ATOM 749 C C . SER A 1 95 ? -15.051 -9.016 2.797 1.00 91.12 95 SER A C 1
ATOM 751 O O . SER A 1 95 ? -15.361 -8.897 3.976 1.00 91.12 95 SER A O 1
ATOM 753 N N . GLN A 1 96 ? -13.793 -8.892 2.373 1.00 92.94 96 GLN A N 1
ATOM 754 C CA . GLN A 1 96 ? -12.663 -8.659 3.268 1.00 92.94 96 GLN A CA 1
ATOM 755 C C . GLN A 1 96 ? -12.596 -7.217 3.787 1.00 92.94 96 GLN A C 1
ATOM 757 O O . GLN A 1 96 ? -13.081 -6.277 3.149 1.00 92.94 96 GLN A O 1
ATOM 762 N N . SER A 1 97 ? -11.995 -7.056 4.958 1.00 95.81 97 SER A N 1
ATOM 763 C CA . SER A 1 97 ? -11.734 -5.786 5.639 1.00 95.81 97 SER A CA 1
ATOM 764 C C . SER A 1 97 ? -10.236 -5.644 5.929 1.00 95.81 97 SER A C 1
ATOM 766 O O . SER A 1 97 ? -9.565 -6.673 6.065 1.00 95.81 97 SER A O 1
ATOM 768 N N . PRO A 1 98 ? -9.707 -4.416 6.061 1.00 95.88 98 PRO A N 1
ATOM 769 C CA . PRO A 1 98 ? -10.408 -3.124 5.987 1.00 95.88 98 PRO A CA 1
ATOM 770 C C . PRO A 1 98 ? -10.712 -2.694 4.543 1.00 95.88 98 PRO A C 1
ATOM 772 O O . PRO A 1 98 ? -10.381 -3.405 3.600 1.00 95.88 98 PRO A O 1
ATOM 775 N N . ILE A 1 99 ? -11.351 -1.537 4.350 1.00 83.69 99 ILE A N 1
ATOM 776 C CA . ILE A 1 99 ? -11.592 -0.934 3.025 1.00 83.69 99 ILE A CA 1
ATOM 777 C C . ILE A 1 99 ? -11.244 0.558 3.019 1.00 83.69 99 ILE A C 1
ATOM 779 O O . ILE A 1 99 ? -11.290 1.221 4.056 1.00 83.69 99 ILE A O 1
ATOM 783 N N . ASN A 1 100 ? -10.984 1.105 1.831 1.00 81.62 100 ASN A N 1
ATOM 784 C CA . ASN A 1 100 ? -11.012 2.549 1.614 1.00 81.62 100 ASN A CA 1
ATOM 785 C C . ASN A 1 100 ? -12.461 3.016 1.402 1.00 81.62 100 ASN A C 1
ATOM 787 O O . ASN A 1 100 ? -13.124 2.621 0.439 1.00 81.62 100 ASN A O 1
ATOM 791 N N . ILE A 1 101 ? -12.965 3.857 2.302 1.00 79.06 101 ILE A N 1
ATOM 792 C CA . ILE A 1 101 ? -14.302 4.435 2.226 1.00 79.06 101 ILE A CA 1
ATOM 793 C C . ILE A 1 101 ? -14.238 5.722 1.408 1.00 79.06 101 ILE A C 1
ATOM 795 O O . ILE A 1 101 ? -13.786 6.775 1.861 1.00 79.06 101 ILE A O 1
ATOM 799 N N . LEU A 1 102 ? -14.773 5.658 0.193 1.00 70.88 102 LEU A N 1
ATOM 800 C CA . LEU A 1 102 ? -14.978 6.838 -0.636 1.00 70.88 102 LEU A CA 1
ATOM 801 C C . LEU A 1 102 ? -16.266 7.537 -0.200 1.00 70.88 102 LEU A C 1
ATOM 803 O O . LEU A 1 102 ? -17.361 7.077 -0.515 1.00 70.88 102 LEU A O 1
ATOM 807 N N . SER A 1 103 ? -16.158 8.660 0.508 1.00 71.62 103 SER A N 1
ATOM 808 C CA . SER A 1 103 ? -17.304 9.359 1.115 1.00 71.62 103 SER A CA 1
ATOM 809 C C . SER A 1 103 ? -18.405 9.680 0.100 1.00 71.62 103 SER A C 1
ATOM 811 O O . SER A 1 103 ? -19.591 9.513 0.391 1.00 71.62 103 SER A O 1
ATOM 813 N N . ALA A 1 104 ? -18.010 10.072 -1.116 1.00 61.22 104 ALA A N 1
ATOM 814 C CA . ALA A 1 104 ? -18.928 10.406 -2.200 1.00 61.22 104 ALA A CA 1
ATOM 815 C C . ALA A 1 104 ? -19.720 9.203 -2.746 1.00 61.22 104 ALA A C 1
ATOM 817 O O . ALA A 1 104 ? -20.758 9.384 -3.368 1.00 61.22 104 ALA A O 1
ATOM 818 N N . CYS A 1 105 ? -19.240 7.984 -2.496 1.00 66.25 105 CYS A N 1
ATOM 819 C CA . CYS A 1 105 ? -19.786 6.725 -3.001 1.00 66.25 105 CYS A CA 1
ATOM 820 C C . CYS A 1 105 ? -20.777 6.059 -2.040 1.00 66.25 105 CYS A C 1
ATOM 822 O O . CYS A 1 105 ? -21.248 4.951 -2.295 1.00 66.25 105 CYS A O 1
ATOM 824 N N . THR A 1 106 ? -21.054 6.699 -0.906 1.00 76.00 106 THR A N 1
ATOM 825 C CA . THR A 1 106 ? -21.803 6.081 0.186 1.00 76.00 106 THR A CA 1
ATOM 826 C C . THR A 1 106 ? -23.293 6.354 0.080 1.00 76.00 106 THR A C 1
ATOM 828 O O . THR A 1 106 ? -23.737 7.448 -0.270 1.00 76.00 106 THR A O 1
ATOM 831 N N . LYS A 1 107 ? -24.098 5.338 0.395 1.00 79.06 107 LYS A N 1
ATOM 832 C CA . LYS A 1 107 ? -25.553 5.460 0.381 1.00 79.06 107 LYS A CA 1
ATOM 833 C C . LYS A 1 107 ? -26.040 6.002 1.715 1.00 79.06 107 LYS A C 1
ATOM 835 O O . LYS A 1 107 ? -25.835 5.372 2.751 1.00 79.06 107 LYS A O 1
ATOM 840 N N . TYR A 1 108 ? -26.737 7.133 1.685 1.00 83.38 108 TYR A N 1
ATOM 841 C CA . TYR A 1 108 ? -27.350 7.667 2.895 1.00 83.38 108 TYR A CA 1
ATOM 842 C C . TYR A 1 108 ? -28.319 6.656 3.520 1.00 83.38 108 TYR A C 1
ATOM 844 O O . TYR A 1 108 ? -29.157 6.055 2.838 1.00 83.38 108 TYR A O 1
ATOM 852 N N . VAL A 1 109 ? -28.215 6.504 4.833 1.00 86.19 109 VAL A N 1
ATOM 853 C CA . VAL A 1 109 ? -29.150 5.764 5.670 1.00 86.19 109 VAL A CA 1
ATOM 854 C C . VAL A 1 109 ? -29.429 6.579 6.926 1.00 86.19 109 VAL A C 1
ATOM 856 O O . VAL A 1 109 ? -28.567 7.300 7.416 1.00 86.19 109 VAL A O 1
ATOM 859 N N . LYS A 1 110 ? -30.642 6.454 7.462 1.00 88.25 110 LYS A N 1
ATOM 860 C CA . LYS A 1 110 ? -31.000 7.021 8.759 1.00 88.25 110 LYS A CA 1
ATOM 861 C C . LYS A 1 110 ? -31.229 5.890 9.748 1.00 88.25 110 LYS A C 1
ATOM 863 O O . LYS A 1 110 ? -32.228 5.179 9.662 1.00 88.25 110 LYS A O 1
ATOM 868 N N . LEU A 1 111 ? -30.293 5.724 10.666 1.00 89.56 111 LEU A N 1
ATOM 869 C CA . LEU A 1 111 ? -30.291 4.703 11.701 1.00 89.56 111 LEU A CA 1
ATOM 870 C C . LEU A 1 111 ? -30.542 5.347 13.063 1.00 89.56 111 LEU A C 1
ATOM 872 O O . LEU A 1 111 ? -30.208 6.506 13.309 1.00 89.56 111 LEU A O 1
ATOM 876 N N . HIS A 1 112 ? -31.172 4.588 13.956 1.00 89.19 112 HIS A N 1
ATOM 877 C CA . HIS A 1 112 ? -31.341 5.019 15.339 1.00 89.19 112 HIS A CA 1
ATOM 878 C C . HIS A 1 112 ? -29.986 5.068 16.057 1.00 89.19 112 HIS A C 1
ATOM 880 O O . HIS A 1 112 ? -29.130 4.243 15.741 1.00 89.19 112 HIS A O 1
ATOM 886 N N . PRO A 1 113 ? -29.805 5.958 17.049 1.00 93.06 113 PRO A N 1
ATOM 887 C CA . PRO A 1 113 ? -28.578 6.013 17.837 1.00 93.06 113 PRO A CA 1
ATOM 888 C C . PRO A 1 113 ? -28.227 4.671 18.480 1.00 93.06 113 PRO A C 1
ATOM 890 O O . PRO A 1 113 ? -29.111 3.857 18.783 1.00 93.06 113 PRO A O 1
ATOM 893 N N . PHE A 1 114 ? -26.935 4.457 18.709 1.00 95.88 114 PHE A N 1
ATOM 894 C CA . PHE A 1 114 ? -26.466 3.369 19.554 1.00 95.88 114 PHE A CA 1
ATOM 895 C C . PHE A 1 114 ? -26.954 3.560 20.992 1.00 95.88 114 PHE A C 1
ATOM 897 O O . PHE A 1 114 ? -27.109 4.677 21.486 1.00 95.88 114 PHE A O 1
ATOM 904 N N . LYS A 1 115 ? -27.223 2.445 21.661 1.00 96.75 115 LYS A N 1
ATOM 905 C CA . LYS A 1 115 ? -27.604 2.386 23.067 1.00 96.75 115 LYS A CA 1
ATOM 906 C C . LYS A 1 115 ? -26.674 1.410 23.764 1.00 96.75 115 LYS A C 1
ATOM 908 O O . LYS A 1 115 ? -26.760 0.201 23.534 1.00 96.75 115 LYS A O 1
ATOM 913 N N . PHE A 1 116 ? -25.815 1.964 24.606 1.00 96.44 116 PHE A N 1
ATOM 914 C CA . PHE A 1 116 ? -24.902 1.224 25.463 1.00 96.44 116 PHE A CA 1
ATOM 915 C C . PHE A 1 116 ? -25.571 0.972 26.815 1.00 96.44 116 PHE A C 1
ATOM 917 O O . PHE A 1 116 ? -26.203 1.873 27.371 1.00 96.44 116 PHE A O 1
ATOM 924 N N . SER A 1 117 ? -25.476 -0.255 27.320 1.00 95.19 117 SER A N 1
ATOM 925 C CA . SER A 1 117 ? -25.947 -0.602 28.661 1.00 95.19 117 SER A CA 1
ATOM 926 C C . SER A 1 117 ? -24.954 -1.541 29.353 1.00 95.19 117 SER A C 1
ATOM 928 O O . SER A 1 117 ? -24.735 -2.641 28.834 1.00 95.19 117 SER A O 1
ATOM 930 N N . PRO A 1 118 ? -24.381 -1.155 30.509 1.00 93.06 118 PRO A N 1
ATOM 931 C CA . PRO A 1 118 ? -24.372 0.190 31.117 1.00 93.06 118 PRO A CA 1
ATOM 932 C C . PRO A 1 118 ? -23.836 1.290 30.182 1.00 93.06 118 PRO A C 1
ATOM 934 O O . PRO A 1 118 ? -23.388 0.996 29.071 1.00 93.06 118 PRO A O 1
ATOM 937 N N . SER A 1 119 ? -23.944 2.562 30.577 1.00 92.88 119 SER A N 1
ATOM 938 C CA . SER A 1 119 ? -23.498 3.660 29.711 1.00 92.88 119 SER A CA 1
ATOM 939 C C . SER A 1 119 ? -22.008 3.516 29.400 1.00 92.88 119 SER A C 1
ATOM 941 O O . SER A 1 119 ? -21.208 3.321 30.302 1.00 92.88 119 SER A O 1
ATOM 943 N N . HIS A 1 120 ? -21.614 3.675 28.135 1.00 91.94 120 HIS A N 1
ATOM 944 C CA . HIS A 1 120 ? -20.202 3.655 27.724 1.00 91.94 120 HIS A CA 1
ATOM 945 C C . HIS A 1 120 ? -19.318 4.712 28.416 1.00 91.94 120 HIS A C 1
ATOM 947 O O . HIS A 1 120 ? -18.104 4.540 28.458 1.00 91.94 120 HIS A O 1
ATOM 953 N N . ASN A 1 121 ? -19.917 5.756 28.999 1.00 91.44 121 ASN A N 1
ATOM 954 C CA . ASN A 1 121 ? -19.211 6.781 29.777 1.00 91.44 121 ASN A CA 1
ATOM 955 C C . ASN A 1 121 ? -18.966 6.364 31.238 1.00 91.44 121 ASN A C 1
ATOM 957 O O . ASN A 1 121 ? -18.320 7.089 31.991 1.00 91.44 121 ASN A O 1
ATOM 961 N N . GLU A 1 122 ? -19.505 5.225 31.674 1.00 91.00 122 GLU A N 1
ATOM 962 C CA . GLU A 1 122 ? -19.179 4.655 32.977 1.00 91.00 122 GLU A CA 1
ATOM 963 C C . GLU A 1 122 ? -17.785 4.017 32.937 1.00 91.00 122 GLU A C 1
ATOM 965 O O . GLU A 1 122 ? -17.365 3.433 31.935 1.00 91.00 122 GLU A O 1
ATOM 970 N N . LYS A 1 123 ? -17.047 4.143 34.044 1.00 91.00 123 LYS A N 1
ATOM 971 C CA . LYS A 1 123 ? -15.735 3.512 34.184 1.00 91.00 123 LYS A CA 1
ATOM 972 C C . LYS A 1 123 ? -15.885 2.026 34.475 1.00 91.00 123 LYS A C 1
ATOM 974 O O . LYS A 1 123 ? -16.626 1.627 35.375 1.00 91.00 123 LYS A O 1
ATOM 979 N N . HIS A 1 124 ? -15.101 1.225 33.770 1.00 92.25 124 HIS A N 1
ATOM 980 C CA . HIS A 1 124 ? -14.987 -0.209 33.982 1.00 92.25 124 HIS A CA 1
ATOM 981 C C . HIS A 1 124 ? -13.517 -0.604 34.108 1.00 92.25 124 HIS A C 1
ATOM 983 O O . HIS A 1 124 ? -12.633 0.081 33.596 1.00 92.25 124 HIS A O 1
ATOM 989 N N . TYR A 1 125 ? -13.261 -1.713 34.800 1.00 94.50 125 TYR A N 1
ATOM 990 C CA . TYR A 1 125 ? -11.922 -2.280 34.911 1.00 94.50 125 TYR A CA 1
ATOM 991 C C . TYR A 1 125 ? -11.682 -3.254 33.766 1.00 94.50 125 TYR A C 1
ATOM 993 O O . TYR A 1 125 ? -12.452 -4.195 33.568 1.00 94.50 125 TYR A O 1
ATOM 1001 N N . PHE A 1 126 ? -10.588 -3.047 33.049 1.00 95.00 126 PHE A N 1
ATOM 1002 C CA . PHE A 1 126 ? -10.125 -3.912 31.978 1.00 95.00 126 PHE A CA 1
ATOM 1003 C C . PHE A 1 126 ? -8.779 -4.510 32.357 1.00 95.00 126 PHE A C 1
ATOM 1005 O O . PHE A 1 126 ? -7.969 -3.878 33.031 1.00 95.00 126 PHE A O 1
ATOM 1012 N N . THR A 1 127 ? -8.533 -5.726 31.902 1.00 96.25 127 THR A N 1
ATOM 1013 C CA . THR A 1 127 ? -7.188 -6.274 31.801 1.00 96.25 127 THR A CA 1
ATOM 1014 C C . THR A 1 127 ? -6.655 -5.882 30.431 1.00 96.25 127 THR A C 1
ATOM 1016 O O . THR A 1 127 ? -7.098 -6.424 29.415 1.00 96.25 127 THR A O 1
ATOM 1019 N N . LEU A 1 128 ? -5.741 -4.914 30.402 1.00 96.38 128 LEU A N 1
ATOM 1020 C CA . LEU A 1 128 ? -4.968 -4.591 29.209 1.00 96.38 128 LEU A CA 1
ATOM 1021 C C . LEU A 1 128 ? -3.839 -5.605 29.091 1.00 96.38 128 LEU A C 1
ATOM 1023 O O . LEU A 1 128 ? -3.167 -5.888 30.084 1.00 96.38 128 LEU A O 1
ATOM 1027 N N . LYS A 1 129 ? -3.640 -6.160 27.901 1.00 94.88 129 LYS A N 1
ATOM 1028 C CA . LYS A 1 129 ? -2.619 -7.170 27.636 1.00 94.88 129 LYS A CA 1
ATOM 1029 C C . LYS A 1 129 ? -1.923 -6.872 26.315 1.00 94.88 129 LYS A C 1
ATOM 1031 O O . LYS A 1 129 ? -2.588 -6.637 25.311 1.00 94.88 129 LYS A O 1
ATOM 1036 N N . ASN A 1 130 ? -0.598 -6.963 26.296 1.00 92.38 130 ASN A N 1
ATOM 1037 C CA . ASN A 1 130 ? 0.145 -7.104 25.050 1.00 92.38 130 ASN A CA 1
ATOM 1038 C C . ASN A 1 130 ? 0.099 -8.582 24.641 1.00 92.38 130 ASN A C 1
ATOM 1040 O O . ASN A 1 130 ? 0.644 -9.445 25.331 1.00 92.38 130 ASN A O 1
ATOM 1044 N N . ASN A 1 131 ? -0.595 -8.904 23.552 1.00 85.25 131 ASN A N 1
ATOM 1045 C CA . ASN A 1 131 ? -0.707 -10.286 23.070 1.00 85.25 131 ASN A CA 1
ATOM 1046 C C . ASN A 1 131 ? 0.328 -10.635 21.985 1.00 85.25 131 ASN A C 1
ATOM 1048 O O . ASN A 1 131 ? 0.166 -11.644 21.311 1.00 85.25 131 ASN A O 1
ATOM 1052 N N . GLY A 1 132 ? 1.346 -9.794 21.787 1.00 81.94 132 GLY A N 1
ATOM 1053 C CA . GLY A 1 132 ? 2.363 -9.952 20.747 1.00 81.94 132 GLY A CA 1
ATOM 1054 C C . GLY A 1 132 ? 1.973 -9.375 19.381 1.00 81.94 132 GLY A C 1
ATOM 1055 O O . GLY A 1 132 ? 2.847 -9.280 18.512 1.00 81.94 132 GLY A O 1
ATOM 1056 N N . HIS A 1 133 ? 0.708 -8.971 19.211 1.00 79.81 133 HIS A N 1
ATOM 1057 C CA . HIS A 1 133 ? 0.146 -8.417 17.972 1.00 79.81 133 HIS A CA 1
ATOM 1058 C C . HIS A 1 133 ? -0.565 -7.085 18.145 1.00 79.81 133 HIS A C 1
ATOM 1060 O O . HIS A 1 133 ? -0.722 -6.388 17.163 1.00 79.81 133 HIS A O 1
ATOM 1066 N N . THR A 1 134 ? -1.052 -6.769 19.340 1.00 89.75 134 THR A N 1
ATOM 1067 C CA . THR A 1 134 ? -1.749 -5.522 19.663 1.00 89.75 134 THR A CA 1
ATOM 1068 C C . THR A 1 134 ? -1.801 -5.360 21.188 1.00 89.75 134 THR A C 1
ATOM 1070 O O . THR A 1 134 ? -1.475 -6.286 21.946 1.00 89.75 134 THR A O 1
ATOM 1073 N N . VAL A 1 135 ? -2.245 -4.194 21.658 1.00 92.62 135 VAL A N 1
ATOM 1074 C CA . VAL A 1 135 ? -2.732 -4.018 23.029 1.00 92.62 135 VAL A CA 1
ATOM 1075 C C . VAL A 1 135 ? -4.233 -4.275 23.044 1.00 92.62 135 VAL A C 1
ATOM 1077 O O . VAL A 1 135 ? -5.021 -3.475 22.543 1.00 92.62 135 VAL A O 1
ATOM 1080 N N . ILE A 1 136 ? -4.621 -5.401 23.640 1.00 94.44 136 ILE A N 1
ATOM 1081 C CA . ILE A 1 136 ? -6.016 -5.813 23.786 1.00 94.44 136 ILE A CA 1
ATOM 1082 C C . ILE A 1 136 ? -6.527 -5.479 25.190 1.00 94.44 136 ILE A C 1
ATOM 1084 O O . ILE A 1 136 ? -5.888 -5.806 26.189 1.00 94.44 136 ILE A O 1
ATOM 1088 N N . GLY A 1 137 ? -7.700 -4.856 25.273 1.00 95.25 137 GLY A N 1
ATOM 1089 C CA . GLY A 1 137 ? -8.430 -4.612 26.512 1.00 95.25 137 GLY A CA 1
ATOM 1090 C C . GLY A 1 137 ? -9.632 -5.539 26.640 1.00 95.25 137 GLY A C 1
ATOM 1091 O O . GLY A 1 137 ? -10.584 -5.456 25.861 1.00 95.25 137 GLY A O 1
ATOM 1092 N N . ILE A 1 138 ? -9.603 -6.417 27.641 1.00 95.00 138 ILE A N 1
ATOM 1093 C CA . ILE A 1 138 ? -10.685 -7.363 27.956 1.00 95.00 138 ILE A CA 1
ATOM 1094 C C . ILE A 1 138 ? -11.291 -6.952 29.292 1.00 95.00 138 ILE A C 1
ATOM 1096 O O . ILE A 1 138 ? -10.560 -6.534 30.188 1.00 95.00 138 ILE A O 1
ATOM 1100 N N . ILE A 1 139 ? -12.612 -7.042 29.449 1.00 93.19 139 ILE A N 1
ATOM 1101 C CA . ILE A 1 139 ? -13.221 -6.672 30.730 1.00 93.19 139 ILE A CA 1
ATOM 1102 C C . ILE A 1 139 ? -12.710 -7.600 31.836 1.00 93.19 139 ILE A C 1
ATOM 1104 O O . ILE A 1 139 ? -12.566 -8.806 31.642 1.00 93.19 139 ILE A O 1
ATOM 1108 N N . ASN A 1 140 ? -12.415 -7.026 33.000 1.00 91.44 140 ASN A N 1
ATOM 1109 C CA . ASN A 1 140 ? -11.991 -7.784 34.160 1.00 91.44 140 ASN A CA 1
ATOM 1110 C C . ASN A 1 140 ? -13.212 -8.260 34.967 1.00 91.44 140 ASN A C 1
ATOM 1112 O O . ASN A 1 140 ? -13.808 -7.495 35.733 1.00 91.44 140 ASN A O 1
ATOM 1116 N N . ASP A 1 141 ? -13.549 -9.545 34.817 1.00 86.25 141 ASP A N 1
ATOM 1117 C CA . ASP A 1 141 ? -14.703 -10.188 35.461 1.00 86.25 141 ASP A CA 1
ATOM 1118 C C . ASP A 1 141 ? -14.710 -10.058 36.994 1.00 86.25 141 ASP A C 1
ATOM 1120 O O . ASP A 1 141 ? -15.780 -10.038 37.603 1.00 86.25 141 ASP A O 1
ATOM 1124 N N . ALA A 1 142 ? -13.544 -9.913 37.639 1.00 86.25 142 ALA A N 1
ATOM 1125 C CA . ALA A 1 142 ? -13.452 -9.779 39.096 1.00 86.25 142 ALA A CA 1
ATOM 1126 C C . ALA A 1 142 ? -14.110 -8.494 39.629 1.00 86.25 142 ALA A C 1
ATOM 1128 O O . ALA A 1 142 ? -14.484 -8.429 40.800 1.00 86.25 142 ALA A O 1
ATOM 1129 N N . TYR A 1 143 ? -14.263 -7.481 38.773 1.00 82.31 143 TYR A N 1
ATOM 1130 C CA . TYR A 1 143 ? -14.840 -6.182 39.119 1.00 82.31 143 TYR A CA 1
ATOM 1131 C C . TYR A 1 143 ? -16.154 -5.902 38.379 1.00 82.31 143 TYR A C 1
ATOM 1133 O O . TYR A 1 143 ? -16.752 -4.837 38.562 1.00 82.31 143 TYR A O 1
ATOM 1141 N N . GLN A 1 144 ? -16.618 -6.826 37.532 1.00 77.25 144 GLN A N 1
ATOM 1142 C CA . GLN A 1 144 ? -17.765 -6.577 36.672 1.00 77.25 144 GLN A CA 1
ATOM 1143 C C . GLN A 1 144 ? -19.094 -6.839 37.382 1.00 77.25 144 GLN A C 1
ATOM 1145 O O . GLN A 1 144 ? -19.397 -7.942 37.826 1.00 77.25 144 GLN A O 1
ATOM 1150 N N . GLN A 1 145 ? -19.937 -5.807 37.426 1.00 73.00 145 GLN A N 1
ATOM 1151 C CA . GLN A 1 145 ? -21.273 -5.894 38.022 1.00 73.00 145 GLN A CA 1
ATOM 1152 C C . GLN A 1 145 ? -22.350 -6.313 37.013 1.00 73.00 145 GLN A C 1
ATOM 1154 O O . GLN A 1 145 ? -23.378 -6.874 37.387 1.00 73.00 145 GLN A O 1
ATOM 1159 N N . SER A 1 146 ? -22.166 -5.998 35.729 1.00 83.06 146 SER A N 1
ATOM 1160 C CA . SER A 1 146 ? -23.140 -6.259 34.661 1.00 83.06 146 SER A CA 1
ATOM 1161 C C . SER A 1 146 ? -22.449 -6.305 33.297 1.00 83.06 146 SER A C 1
ATOM 1163 O O . SER A 1 146 ? -21.481 -5.567 33.103 1.00 83.06 146 SER A O 1
ATOM 1165 N N . PRO A 1 147 ? -22.924 -7.133 32.346 1.00 89.38 147 PRO A N 1
ATOM 1166 C CA . PRO A 1 147 ? -22.316 -7.246 31.023 1.00 89.38 147 PRO A CA 1
ATOM 1167 C C . PRO A 1 147 ? -22.469 -5.945 30.229 1.00 89.38 147 PRO A C 1
ATOM 1169 O O . PRO A 1 147 ? -23.549 -5.356 30.224 1.00 89.38 147 PRO A O 1
ATOM 1172 N N . LEU A 1 148 ? -21.421 -5.535 29.508 1.00 94.81 148 LEU A N 1
ATOM 1173 C CA . LEU A 1 148 ? -21.500 -4.394 28.593 1.00 94.81 148 LEU A CA 1
ATOM 1174 C C . LEU A 1 148 ? -22.206 -4.824 27.305 1.00 94.81 148 LEU A C 1
ATOM 1176 O O . LEU A 1 148 ? -21.791 -5.775 26.634 1.00 94.81 148 LEU A O 1
ATOM 1180 N N . THR A 1 149 ? -23.285 -4.131 26.960 1.00 97.12 149 THR A N 1
ATOM 1181 C CA . THR A 1 149 ? -24.134 -4.463 25.815 1.00 97.12 149 THR A CA 1
ATOM 1182 C C . THR A 1 149 ? -24.383 -3.269 24.907 1.00 97.12 149 THR A C 1
ATOM 1184 O O . THR A 1 149 ? -24.396 -2.119 25.343 1.00 97.12 149 THR A O 1
ATOM 1187 N N . LEU A 1 150 ? -24.598 -3.569 23.629 1.00 97.56 150 LEU A N 1
ATOM 1188 C CA . LEU A 1 150 ? -24.847 -2.630 22.549 1.00 97.56 150 LEU A CA 1
ATOM 1189 C C . LEU A 1 150 ? -26.138 -3.012 21.818 1.00 97.56 150 LEU A C 1
ATOM 1191 O O . LEU A 1 150 ? -26.322 -4.152 21.389 1.00 97.56 150 LEU A O 1
ATOM 1195 N N . THR A 1 151 ? -27.027 -2.038 21.654 1.00 97.88 151 THR A N 1
ATOM 1196 C CA . THR A 1 151 ? -28.225 -2.118 20.803 1.00 97.88 151 THR A CA 1
ATOM 1197 C C . THR A 1 151 ? -28.356 -0.840 19.971 1.00 97.88 151 THR A C 1
ATOM 1199 O O . THR A 1 151 ? -27.614 0.120 20.174 1.00 97.88 151 THR A O 1
ATOM 1202 N N . GLY A 1 152 ? -29.302 -0.789 19.031 1.00 95.81 152 GLY A N 1
ATOM 1203 C CA . GLY A 1 152 ? -29.478 0.384 18.168 1.00 95.81 152 GLY A CA 1
ATOM 1204 C C . GLY A 1 152 ? -28.429 0.451 17.054 1.00 95.81 152 GLY A C 1
ATOM 1205 O O . GLY A 1 152 ? -27.866 -0.570 16.669 1.00 95.81 152 GLY A O 1
ATOM 1206 N N . GLY A 1 153 ? -28.226 1.624 16.451 1.00 92.44 153 GLY A N 1
ATOM 1207 C CA . GLY A 1 153 ? -27.272 1.801 15.344 1.00 92.44 153 GLY A CA 1
ATOM 1208 C C . GLY A 1 153 ? -27.576 0.979 14.087 1.00 92.44 153 GLY A C 1
ATOM 1209 O O . GLY A 1 153 ? -26.685 0.762 13.268 1.00 92.44 153 GLY A O 1
ATOM 1210 N N . GLY A 1 154 ? -28.809 0.473 13.951 1.00 92.56 154 GLY A N 1
ATOM 1211 C CA . GLY A 1 154 ? -29.205 -0.469 12.896 1.00 92.56 154 GLY A CA 1
ATOM 1212 C C . GLY A 1 154 ? -28.824 -1.933 13.153 1.00 92.56 154 GLY A C 1
ATOM 1213 O O . GLY A 1 154 ? -29.043 -2.768 12.279 1.00 92.56 154 GLY A O 1
ATOM 1214 N N . LEU A 1 155 ? -28.274 -2.265 14.325 1.00 95.75 155 LEU A N 1
ATOM 1215 C CA . LEU A 1 155 ? -27.974 -3.642 14.714 1.00 95.75 155 LEU A CA 1
ATOM 1216 C C . LEU A 1 155 ? -29.254 -4.403 15.082 1.00 95.75 155 LEU A C 1
ATOM 1218 O O . LEU A 1 155 ? -30.135 -3.874 15.764 1.00 95.75 155 LEU A O 1
ATOM 1222 N N . ASN A 1 156 ? -29.342 -5.662 14.647 1.00 94.81 156 ASN A N 1
ATOM 1223 C CA . ASN A 1 156 ? -30.466 -6.533 14.971 1.00 94.81 156 ASN A CA 1
ATOM 1224 C C . ASN A 1 156 ? -30.181 -7.343 16.244 1.00 94.81 156 ASN A C 1
ATOM 1226 O O . ASN A 1 156 ? -29.373 -8.274 16.233 1.00 94.81 156 ASN A O 1
ATOM 1230 N N . GLY A 1 157 ? -30.868 -6.993 17.330 1.00 95.69 157 GLY A N 1
ATOM 1231 C CA . GLY A 1 157 ? -30.726 -7.634 18.635 1.00 95.69 157 GLY A CA 1
ATOM 1232 C C . GLY A 1 157 ? -29.675 -6.980 19.532 1.00 95.69 157 GLY A C 1
ATOM 1233 O O . GLY A 1 157 ? -29.221 -5.863 19.286 1.00 95.69 157 GLY A O 1
ATOM 1234 N N . THR A 1 158 ? -29.326 -7.690 20.603 1.00 97.94 158 THR A N 1
ATOM 1235 C CA . THR A 1 158 ? -28.379 -7.230 21.623 1.00 97.94 158 THR A CA 1
ATOM 1236 C C . THR A 1 158 ? -27.019 -7.861 21.396 1.00 97.94 158 THR A C 1
ATOM 1238 O O . THR A 1 158 ? -26.892 -9.084 21.377 1.00 97.94 158 THR A O 1
ATOM 1241 N N . PHE A 1 159 ? -26.005 -7.019 21.267 1.00 98.25 159 PHE A N 1
ATOM 1242 C CA . PHE A 1 159 ? -24.617 -7.419 21.114 1.00 98.25 159 PHE A CA 1
ATOM 1243 C C . PHE A 1 159 ? -23.891 -7.259 22.455 1.00 98.25 159 PHE A C 1
ATOM 1245 O O . PHE A 1 159 ? -24.088 -6.268 23.152 1.00 98.25 159 PHE A O 1
ATOM 1252 N N . LYS A 1 160 ? -23.076 -8.237 22.843 1.00 97.56 160 LYS A N 1
ATOM 1253 C CA . LYS A 1 160 ? -22.233 -8.214 24.043 1.00 97.56 160 LYS A CA 1
ATOM 1254 C C . LYS A 1 160 ? -20.817 -7.814 23.666 1.00 97.56 160 LYS A C 1
ATOM 1256 O O . LYS A 1 160 ? -20.293 -8.320 22.678 1.00 97.56 160 LYS A O 1
ATOM 1261 N N . PHE A 1 161 ? -20.221 -6.925 24.448 1.00 97.06 161 PHE A N 1
ATOM 1262 C CA . PHE A 1 161 ? -18.824 -6.539 24.288 1.00 97.06 161 PHE A CA 1
ATOM 1263 C C . PHE A 1 161 ? -17.897 -7.738 24.509 1.00 97.06 161 PHE A C 1
ATOM 1265 O O . PHE A 1 161 ? -18.162 -8.570 25.378 1.00 97.06 161 PHE A O 1
ATOM 1272 N N . VAL A 1 162 ? -16.816 -7.807 23.736 1.00 96.06 162 VAL A N 1
ATOM 1273 C CA . VAL A 1 162 ? -15.786 -8.849 23.834 1.00 96.06 162 VAL A CA 1
ATOM 1274 C C . VAL A 1 162 ? -14.469 -8.243 24.285 1.00 96.06 162 VAL A C 1
ATOM 1276 O O . VAL A 1 162 ? -13.935 -8.611 25.326 1.00 96.06 162 VAL A O 1
ATOM 1279 N N . ASN A 1 163 ? -13.943 -7.325 23.482 1.00 96.44 163 ASN A N 1
ATOM 1280 C CA . ASN A 1 163 ? -12.685 -6.643 23.721 1.00 96.44 163 ASN A CA 1
ATOM 1281 C C . ASN A 1 163 ? -12.642 -5.347 22.916 1.00 96.44 163 ASN A C 1
ATOM 1283 O O . ASN A 1 163 ? -13.464 -5.128 22.021 1.00 96.44 163 ASN A O 1
ATOM 1287 N N . PHE A 1 164 ? -11.655 -4.518 23.223 1.00 96.88 164 PHE A N 1
ATOM 1288 C CA . PHE A 1 164 ? -11.145 -3.553 22.268 1.00 96.88 164 PHE A CA 1
ATOM 1289 C C . PHE A 1 164 ? -9.670 -3.830 21.989 1.00 96.88 164 PHE A C 1
ATOM 1291 O O . PHE A 1 164 ? -8.990 -4.439 22.816 1.00 96.88 164 PHE A O 1
ATOM 1298 N N . HIS A 1 165 ? -9.178 -3.401 20.838 1.00 95.06 165 HIS A N 1
ATOM 1299 C CA . HIS A 1 165 ? -7.762 -3.460 20.487 1.00 95.06 165 HIS A CA 1
ATOM 1300 C C . HIS A 1 165 ? -7.406 -2.319 19.537 1.00 95.06 165 HIS A C 1
ATOM 1302 O O . HIS A 1 165 ? -8.296 -1.693 18.956 1.00 95.06 165 HIS A O 1
ATOM 1308 N N . LEU A 1 166 ? -6.116 -2.017 19.435 1.00 92.88 166 LEU A N 1
ATOM 1309 C CA . LEU A 1 166 ? -5.605 -0.908 18.637 1.00 92.88 166 LEU A CA 1
ATOM 1310 C C . LEU A 1 166 ? -4.812 -1.443 17.452 1.00 92.88 166 LEU A C 1
ATOM 1312 O O . LEU A 1 166 ? -4.187 -2.487 17.556 1.00 92.88 166 LEU A O 1
ATOM 1316 N N . HIS A 1 167 ? -4.808 -0.683 16.373 1.00 92.31 167 HIS A N 1
ATOM 1317 C CA . HIS A 1 167 ? -3.871 -0.810 15.274 1.00 92.31 167 HIS A CA 1
ATOM 1318 C C . HIS A 1 167 ? -3.114 0.506 15.149 1.00 92.31 167 HIS A C 1
ATOM 1320 O O . HIS A 1 167 ? -3.710 1.584 15.265 1.00 92.31 167 HIS A O 1
ATOM 1326 N N . TRP A 1 168 ? -1.807 0.443 14.947 1.00 90.25 168 TRP A N 1
ATOM 1327 C CA . TRP A 1 168 ? -0.956 1.608 14.766 1.00 90.25 168 TRP A CA 1
ATOM 1328 C C . TRP A 1 168 ? 0.177 1.314 13.789 1.00 90.25 168 TRP A C 1
ATOM 1330 O O . TRP A 1 168 ? 0.592 0.179 13.560 1.00 90.25 168 TRP A O 1
ATOM 1340 N N . GLY A 1 169 ? 0.685 2.376 13.180 1.00 79.31 169 GLY A N 1
ATOM 1341 C CA . GLY A 1 169 ? 1.826 2.309 12.280 1.00 79.31 169 GLY A CA 1
ATOM 1342 C C . GLY A 1 169 ? 2.970 3.130 12.832 1.00 79.31 169 GLY A C 1
ATOM 1343 O O . GLY A 1 169 ? 2.935 3.602 13.959 1.00 79.31 169 GLY A O 1
ATOM 1344 N N . GLU A 1 170 ? 4.020 3.316 12.052 1.00 72.69 170 GLU A N 1
ATOM 1345 C CA . GLU A 1 170 ? 5.250 3.908 12.569 1.00 72.69 170 GLU A CA 1
ATOM 1346 C C . GLU A 1 170 ? 5.116 5.392 12.985 1.00 72.69 170 GLU A C 1
ATOM 1348 O O . GLU A 1 170 ? 5.829 5.878 13.871 1.00 72.69 170 GLU A O 1
ATOM 1353 N N . ASN A 1 171 ? 4.201 6.141 12.361 1.00 77.31 171 ASN A N 1
ATOM 1354 C CA . ASN A 1 171 ? 4.126 7.597 12.490 1.00 77.31 171 ASN A CA 1
ATOM 1355 C C . ASN A 1 171 ? 2.689 8.146 12.453 1.00 77.31 171 ASN A C 1
ATOM 1357 O O . ASN A 1 171 ? 1.742 7.448 12.110 1.00 77.31 171 ASN A O 1
ATOM 1361 N N . TYR A 1 172 ? 2.537 9.439 12.753 1.00 76.50 172 TYR A N 1
ATOM 1362 C CA . TYR A 1 172 ? 1.244 10.137 12.805 1.00 76.50 172 TYR A CA 1
ATOM 1363 C C . TYR A 1 172 ? 0.397 10.138 11.519 1.00 76.50 172 TYR A C 1
ATOM 1365 O O . TYR A 1 172 ? -0.760 10.554 11.563 1.00 76.50 172 TYR A O 1
ATOM 1373 N N . LYS A 1 173 ? 0.946 9.729 10.368 1.00 72.12 173 LYS A N 1
ATOM 1374 C CA . LYS A 1 173 ? 0.234 9.713 9.079 1.00 72.12 173 LYS A CA 1
ATOM 1375 C C . LYS A 1 173 ? -0.210 8.321 8.633 1.00 72.12 173 LYS A C 1
ATOM 1377 O O . LYS A 1 173 ? -0.965 8.218 7.672 1.00 72.12 173 LYS A O 1
ATOM 1382 N N . SER A 1 174 ? 0.259 7.254 9.279 1.00 77.12 174 SER A N 1
ATOM 1383 C CA . SER A 1 174 ? -0.036 5.885 8.855 1.00 77.12 174 SER A CA 1
ATOM 1384 C C . SER A 1 174 ? -0.132 4.952 10.049 1.00 77.12 174 SER A C 1
ATOM 1386 O O . SER A 1 174 ? 0.769 4.922 10.882 1.00 77.12 174 SER A O 1
ATOM 1388 N N . GLY A 1 175 ? -1.199 4.157 10.081 1.00 85.12 175 GLY A N 1
ATOM 1389 C CA . GLY A 1 175 ? -1.454 3.180 11.133 1.00 85.12 175 GLY A CA 1
ATOM 1390 C C . GLY A 1 175 ? -2.898 2.714 11.233 1.00 85.12 175 GLY A C 1
ATOM 1391 O O . GLY A 1 175 ? -3.145 1.635 11.756 1.00 85.12 175 GLY A O 1
ATOM 1392 N N . SER A 1 176 ? -3.852 3.488 10.710 1.00 92.25 176 SER A N 1
ATOM 1393 C CA . SER A 1 176 ? -5.214 2.989 10.534 1.00 92.25 176 SER A CA 1
ATOM 1394 C C . SER A 1 176 ? -5.280 1.895 9.473 1.00 92.25 176 SER A C 1
ATOM 1396 O O . SER A 1 176 ? -4.563 1.925 8.466 1.00 92.25 176 SER A O 1
ATOM 1398 N N . GLU A 1 177 ? -6.192 0.953 9.685 1.00 91.69 177 GLU A N 1
ATOM 1399 C CA . GLU A 1 177 ? -6.500 -0.110 8.738 1.00 91.69 177 GLU A CA 1
ATOM 1400 C C . GLU A 1 177 ? -7.411 0.426 7.625 1.00 91.69 177 GLU A C 1
ATOM 1402 O O . GLU A 1 177 ? -7.125 0.285 6.430 1.00 91.69 177 GLU A O 1
ATOM 1407 N N . HIS A 1 178 ? -8.492 1.110 8.001 1.00 92.62 178 HIS A N 1
ATOM 1408 C CA . HIS A 1 178 ? -9.364 1.806 7.065 1.00 92.62 178 HIS A CA 1
ATOM 1409 C C . HIS A 1 178 ? -8.732 3.101 6.549 1.00 92.62 178 HIS A C 1
ATOM 1411 O O . HIS A 1 178 ? -7.841 3.703 7.155 1.00 92.62 178 HIS A O 1
ATOM 1417 N N . GLN A 1 179 ? -9.252 3.551 5.411 1.00 84.31 179 GLN A N 1
ATOM 1418 C CA . GLN A 1 179 ? -8.935 4.844 4.811 1.00 84.31 179 GLN A CA 1
ATOM 1419 C C . GLN A 1 179 ? -10.222 5.597 4.496 1.00 84.31 179 GLN A C 1
ATOM 1421 O O . GLN A 1 179 ? -11.231 4.974 4.160 1.00 84.31 179 GLN A O 1
ATOM 1426 N N . ILE A 1 180 ? -10.174 6.928 4.526 1.00 76.25 180 ILE A N 1
ATOM 1427 C CA . ILE A 1 180 ? -11.249 7.785 4.016 1.00 76.25 180 ILE A CA 1
ATOM 1428 C C . ILE A 1 180 ? -10.727 8.551 2.807 1.00 76.25 180 ILE A C 1
ATOM 1430 O O . ILE A 1 180 ? -9.831 9.380 2.928 1.00 76.25 180 ILE A O 1
ATOM 1434 N N . ASN A 1 181 ? -11.291 8.297 1.625 1.00 64.75 181 ASN A N 1
ATOM 1435 C CA . ASN A 1 181 ? -10.829 8.892 0.365 1.00 64.75 181 ASN A CA 1
ATOM 1436 C C . ASN A 1 181 ? -9.310 8.713 0.131 1.00 64.75 181 ASN A C 1
ATOM 1438 O O . ASN A 1 181 ? -8.658 9.607 -0.401 1.00 64.75 181 ASN A O 1
ATOM 1442 N N . GLY A 1 182 ? -8.754 7.569 0.543 1.00 60.38 182 GLY A N 1
ATOM 1443 C CA . GLY A 1 182 ? -7.320 7.253 0.471 1.00 60.38 182 GLY A CA 1
ATOM 1444 C C . GLY A 1 182 ? -6.481 7.767 1.648 1.00 60.38 182 GLY A C 1
ATOM 1445 O O . GLY A 1 182 ? -5.329 7.375 1.782 1.00 60.38 182 GLY A O 1
ATOM 1446 N N . ILE A 1 183 ? -7.043 8.589 2.536 1.00 71.56 183 ILE A N 1
ATOM 1447 C CA . ILE A 1 183 ? -6.320 9.150 3.684 1.00 71.56 183 ILE A CA 1
ATOM 1448 C C . ILE A 1 183 ? -6.301 8.138 4.834 1.00 71.56 183 ILE A C 1
ATOM 1450 O O . ILE A 1 183 ? -7.357 7.640 5.235 1.00 71.56 183 ILE A O 1
ATOM 1454 N N . LYS A 1 184 ? -5.104 7.863 5.367 1.00 81.69 184 LYS A N 1
ATOM 1455 C CA . LYS A 1 184 ? -4.874 7.102 6.605 1.00 81.69 184 LYS A CA 1
ATOM 1456 C C . LYS A 1 184 ? -4.770 8.021 7.824 1.00 81.69 184 LYS A C 1
ATOM 1458 O O . LYS A 1 184 ? -4.509 9.217 7.708 1.00 81.69 184 LYS A O 1
ATOM 1463 N N . TYR A 1 185 ? -4.938 7.422 8.995 1.00 85.81 185 TYR A N 1
ATOM 1464 C CA . TYR A 1 185 ? -4.756 8.040 10.305 1.00 85.81 185 TYR A CA 1
ATOM 1465 C C . TYR A 1 185 ? -3.597 7.367 11.055 1.00 85.81 185 TYR A C 1
ATOM 1467 O O . TYR A 1 185 ? -3.096 6.327 10.623 1.00 85.81 185 TYR A O 1
ATOM 1475 N N . ALA A 1 186 ? -3.163 7.952 12.174 1.00 89.44 186 ALA A N 1
ATOM 1476 C CA . ALA A 1 186 ? -2.041 7.454 12.978 1.00 89.44 186 ALA A CA 1
ATOM 1477 C C . ALA A 1 186 ? -2.301 6.051 13.563 1.00 89.44 186 ALA A C 1
ATOM 1479 O O . ALA A 1 186 ? -1.368 5.302 13.843 1.00 89.44 186 ALA A O 1
ATOM 1480 N N . GLY A 1 187 ? -3.572 5.699 13.745 1.00 92.50 187 GLY A N 1
ATOM 1481 C CA . GLY A 1 187 ? -4.021 4.402 14.235 1.00 92.50 187 GLY A CA 1
ATOM 1482 C C . GLY A 1 187 ? -5.531 4.233 14.090 1.00 92.50 187 GLY A C 1
ATOM 1483 O O . GLY A 1 187 ? -6.233 5.140 13.630 1.00 92.50 187 GLY A O 1
ATOM 1484 N N . GLU A 1 188 ? -6.036 3.078 14.498 1.00 96.25 188 GLU A N 1
ATOM 1485 C CA . GLU A 1 188 ? -7.462 2.759 14.537 1.00 96.25 188 GLU A CA 1
ATOM 1486 C C . GLU A 1 188 ? -7.779 1.850 15.729 1.00 96.25 188 GLU A C 1
ATOM 1488 O O . GLU A 1 188 ? -7.038 0.918 16.024 1.00 96.25 188 GLU A O 1
ATOM 1493 N N . ILE A 1 189 ? -8.882 2.116 16.426 1.00 95.88 189 ILE A N 1
ATOM 1494 C CA . ILE A 1 189 ? -9.342 1.309 17.561 1.00 95.88 189 ILE A CA 1
ATOM 1495 C C . ILE A 1 189 ? -10.557 0.510 17.138 1.00 95.88 189 ILE A C 1
ATOM 1497 O O . ILE A 1 189 ? -11.522 1.080 16.630 1.00 95.88 189 ILE A O 1
ATOM 1501 N N . HIS A 1 190 ? -10.555 -0.782 17.436 1.00 98.12 190 HIS A N 1
ATOM 1502 C CA . HIS A 1 190 ? -11.692 -1.663 17.219 1.00 98.12 190 HIS A CA 1
ATOM 1503 C C . HIS A 1 190 ? -12.332 -2.063 18.537 1.00 98.12 190 HIS A C 1
ATOM 1505 O O . HIS A 1 190 ? -11.676 -2.659 19.383 1.00 98.12 190 HIS A O 1
ATOM 1511 N N . PHE A 1 191 ? -13.635 -1.822 18.685 1.00 98.19 191 PHE A N 1
ATOM 1512 C CA . PHE A 1 191 ? -14.453 -2.379 19.763 1.00 98.19 191 PHE A CA 1
ATOM 1513 C C . PHE A 1 191 ? -15.290 -3.522 19.206 1.00 98.19 191 PHE A C 1
ATOM 1515 O O . PHE A 1 191 ? -16.167 -3.321 18.360 1.00 98.19 191 PHE A O 1
ATOM 1522 N N . VAL A 1 192 ? -15.016 -4.729 19.685 1.00 97.94 192 VAL A N 1
ATOM 1523 C CA . VAL A 1 192 ? -15.599 -5.966 19.176 1.00 97.94 192 VAL A CA 1
ATOM 1524 C C . VAL A 1 192 ? -16.792 -6.363 20.030 1.00 97.94 192 VAL A C 1
ATOM 1526 O O . VAL A 1 192 ? -16.694 -6.482 21.253 1.00 97.94 192 VAL A O 1
ATOM 1529 N N . TYR A 1 193 ? -17.916 -6.634 19.373 1.00 98.12 193 TYR A N 1
ATOM 1530 C CA . TYR A 1 193 ? -19.118 -7.156 20.002 1.00 98.12 193 TYR A CA 1
ATOM 1531 C C . TYR A 1 193 ? -19.640 -8.400 19.274 1.00 98.12 193 TYR A C 1
ATOM 1533 O O . TYR A 1 193 ? -19.527 -8.505 18.051 1.00 98.12 193 TYR A O 1
ATOM 1541 N N . THR A 1 194 ? -20.301 -9.312 19.993 1.00 97.69 194 THR A N 1
ATOM 1542 C CA . THR A 1 194 ? -21.010 -10.459 19.392 1.00 97.69 194 THR A CA 1
ATOM 1543 C C . THR A 1 194 ? -22.470 -10.500 19.809 1.00 97.69 194 THR A C 1
ATOM 1545 O O . THR A 1 194 ? -22.822 -10.214 20.953 1.00 97.69 194 THR A O 1
ATOM 1548 N N . ASN A 1 195 ? -23.349 -10.884 18.891 1.00 97.44 195 ASN A N 1
ATOM 1549 C CA . ASN A 1 195 ? -24.708 -11.259 19.236 1.00 97.44 195 ASN A CA 1
ATOM 1550 C C . ASN A 1 195 ? -24.699 -12.716 19.736 1.00 97.44 195 ASN A C 1
ATOM 1552 O O . ASN A 1 195 ? -24.439 -13.622 18.942 1.00 97.44 195 ASN A O 1
ATOM 1556 N N . PRO A 1 196 ? -25.018 -12.984 21.014 1.00 93.88 196 PRO A N 1
ATOM 1557 C CA . PRO A 1 196 ? -24.932 -14.330 21.577 1.00 93.88 196 PRO A CA 1
ATOM 1558 C C . PRO A 1 196 ? -25.985 -15.300 21.016 1.00 93.88 196 PRO A C 1
ATOM 1560 O O . PRO A 1 196 ? -25.859 -16.501 21.220 1.00 93.88 196 PRO A O 1
ATOM 1563 N N . LEU A 1 197 ? -27.029 -14.803 20.340 1.00 95.38 197 LEU A N 1
ATOM 1564 C CA . LEU A 1 197 ? -28.085 -15.633 19.751 1.00 95.38 197 LEU A CA 1
ATOM 1565 C C . LEU A 1 197 ? -27.768 -16.061 18.317 1.00 95.38 197 LEU A C 1
ATOM 1567 O O . LEU A 1 197 ? -28.215 -17.120 17.887 1.00 95.38 197 LEU A O 1
ATOM 1571 N N . THR A 1 198 ? -27.038 -15.233 17.567 1.00 94.62 198 THR A N 1
ATOM 1572 C CA . THR A 1 198 ? -26.761 -15.465 16.138 1.00 94.62 198 THR A CA 1
ATOM 1573 C C . THR A 1 198 ? -25.282 -15.659 15.825 1.00 94.62 198 THR A C 1
ATOM 1575 O O . THR A 1 198 ? -24.945 -15.944 14.681 1.00 94.62 198 THR A O 1
ATOM 1578 N N . SER A 1 199 ? -24.399 -15.449 16.805 1.00 91.88 199 SER A N 1
ATOM 1579 C CA . SER A 1 199 ? -22.940 -15.385 16.642 1.00 91.88 199 SER A CA 1
ATOM 1580 C C . SER A 1 199 ? -22.459 -14.303 15.662 1.00 91.88 199 SER A C 1
ATOM 1582 O O . SER A 1 199 ? -21.285 -14.273 15.303 1.00 91.88 199 SER A O 1
ATOM 1584 N N . GLN A 1 200 ? -23.338 -13.381 15.252 1.00 95.56 200 GLN A N 1
ATOM 1585 C CA . GLN A 1 200 ? -22.990 -12.243 14.404 1.00 95.56 200 GLN A CA 1
ATOM 1586 C C . GLN A 1 200 ? -22.018 -11.322 15.145 1.00 95.56 200 GLN A C 1
ATOM 1588 O O . GLN A 1 200 ? -22.283 -10.940 16.286 1.00 95.56 200 GLN A O 1
ATOM 1593 N N . MET A 1 201 ? -20.943 -10.904 14.483 1.00 97.38 201 MET A N 1
ATOM 1594 C CA . MET A 1 201 ? -20.013 -9.913 15.023 1.00 97.38 201 MET A CA 1
ATOM 1595 C C . MET A 1 201 ? -20.356 -8.508 14.530 1.00 97.38 201 MET A C 1
ATOM 1597 O O . MET A 1 201 ? -20.728 -8.318 13.370 1.00 97.38 201 MET A O 1
ATOM 1601 N N . ALA A 1 202 ? -20.209 -7.526 15.411 1.00 98.31 202 ALA A N 1
ATOM 1602 C CA . ALA A 1 202 ? -20.231 -6.111 15.072 1.00 98.31 202 ALA A CA 1
ATOM 1603 C C . ALA A 1 202 ? -18.957 -5.461 15.611 1.00 98.31 202 ALA A C 1
ATOM 1605 O O . ALA A 1 202 ? -18.599 -5.685 16.768 1.00 98.31 202 ALA A O 1
ATOM 1606 N N . VAL A 1 203 ? -18.295 -4.664 14.777 1.00 98.62 203 VAL A N 1
ATOM 1607 C CA . VAL A 1 203 ? -17.084 -3.934 15.160 1.00 98.62 203 VAL A CA 1
ATOM 1608 C C . VAL A 1 203 ? -17.325 -2.444 14.974 1.00 98.62 203 VAL A C 1
ATOM 1610 O O . VAL A 1 203 ? -17.853 -2.007 13.946 1.00 98.62 203 VAL A O 1
ATOM 1613 N N . LEU A 1 204 ? -16.988 -1.682 16.007 1.00 98.50 204 LEU A N 1
ATOM 1614 C CA . LEU A 1 204 ? -16.960 -0.225 15.994 1.00 98.50 204 LEU A CA 1
ATOM 1615 C C . LEU A 1 204 ? -15.502 0.211 15.811 1.00 98.50 204 LEU A C 1
ATOM 1617 O O . LEU A 1 204 ? -14.674 -0.150 16.640 1.00 98.50 204 LEU A O 1
ATOM 1621 N N . GLY A 1 205 ? -15.199 0.928 14.732 1.00 97.81 205 GLY A N 1
ATOM 1622 C CA . GLY A 1 205 ? -13.875 1.441 14.387 1.00 97.81 205 GLY A CA 1
ATOM 1623 C C . GLY A 1 205 ? -13.789 2.950 14.601 1.00 97.81 205 GLY A C 1
ATOM 1624 O O . GLY A 1 205 ? -14.654 3.686 14.117 1.00 97.81 205 GLY A O 1
ATOM 1625 N N . ILE A 1 206 ? -12.763 3.399 15.323 1.00 96.56 206 ILE A N 1
ATOM 1626 C CA . ILE A 1 206 ? -12.498 4.812 15.625 1.00 96.56 206 ILE A CA 1
ATOM 1627 C C . ILE A 1 206 ? -11.098 5.166 15.135 1.00 96.56 206 ILE A C 1
ATOM 1629 O O . ILE A 1 206 ? -10.120 4.548 15.556 1.00 96.56 206 ILE A O 1
ATOM 1633 N N . PHE A 1 207 ? -10.992 6.170 14.267 1.00 94.56 207 PHE A N 1
ATOM 1634 C CA . PHE A 1 207 ? -9.696 6.658 13.806 1.00 94.56 207 PHE A CA 1
ATOM 1635 C C . PHE A 1 207 ? -8.951 7.413 14.899 1.00 94.56 207 PHE A C 1
ATOM 1637 O O . PHE A 1 207 ? -9.542 8.169 15.667 1.00 94.56 207 PHE A O 1
ATOM 1644 N N . MET A 1 208 ? -7.631 7.254 14.917 1.00 91.06 208 MET A N 1
ATOM 1645 C CA . MET A 1 208 ? -6.733 7.920 15.848 1.00 91.06 208 MET A CA 1
ATOM 1646 C C . MET A 1 208 ? -5.899 8.965 15.109 1.00 91.06 208 MET A C 1
ATOM 1648 O O . MET A 1 208 ? -5.061 8.617 14.279 1.00 91.06 208 MET A O 1
ATOM 1652 N N . GLN A 1 209 ? -6.103 10.246 15.401 1.00 86.88 209 GLN A N 1
ATOM 1653 C CA . GLN A 1 209 ? -5.354 11.341 14.792 1.00 86.88 209 GLN A CA 1
ATOM 1654 C C . GLN A 1 209 ? -4.395 11.975 15.799 1.00 86.88 209 GLN A C 1
ATOM 1656 O O . GLN A 1 209 ? -4.805 12.437 16.863 1.00 86.88 209 GLN A O 1
ATOM 1661 N N . SER A 1 210 ? -3.116 12.064 15.437 1.00 80.56 210 SER A N 1
ATOM 1662 C CA . SER A 1 210 ? -2.129 12.784 16.235 1.00 80.56 210 SER A CA 1
ATOM 1663 C C . SER A 1 210 ? -1.602 14.033 15.547 1.00 80.56 210 SER A C 1
ATOM 1665 O O . SER A 1 210 ? -1.523 14.121 14.321 1.00 80.56 210 SER A O 1
ATOM 1667 N N . PHE A 1 211 ? -1.230 15.020 16.363 1.00 72.62 211 PHE A N 1
ATOM 1668 C CA . PHE A 1 211 ? -0.670 16.286 15.900 1.00 72.62 211 PHE A CA 1
ATOM 1669 C C . PHE A 1 211 ? 0.659 16.588 16.591 1.00 72.62 211 PHE A C 1
ATOM 1671 O O . PHE A 1 211 ? 0.838 16.346 17.786 1.00 72.62 211 PHE A O 1
ATOM 1678 N N . ILE A 1 212 ? 1.591 17.165 15.834 1.00 67.69 212 ILE A N 1
ATOM 1679 C CA . ILE A 1 212 ? 2.857 17.687 16.362 1.00 67.69 212 ILE A CA 1
ATOM 1680 C C . ILE A 1 212 ? 2.565 19.015 17.081 1.00 67.69 212 ILE A C 1
ATOM 1682 O O . ILE A 1 212 ? 1.786 19.822 16.575 1.00 67.69 212 ILE A O 1
ATOM 1686 N N . ASP A 1 213 ? 3.200 19.267 18.233 1.00 57.41 213 ASP A N 1
ATOM 1687 C CA . ASP A 1 213 ? 2.916 20.392 19.155 1.00 57.41 213 ASP A CA 1
ATOM 1688 C C . ASP A 1 213 ? 2.792 21.779 18.479 1.00 57.41 213 ASP A C 1
ATOM 1690 O O . ASP A 1 213 ? 2.026 22.634 18.928 1.00 57.41 213 ASP A O 1
ATOM 1694 N N . ASN A 1 214 ? 3.481 22.002 17.357 1.00 52.91 214 ASN A N 1
ATOM 1695 C CA . ASN A 1 214 ? 3.454 23.264 16.609 1.00 52.91 214 ASN A CA 1
ATOM 1696 C C . ASN A 1 214 ? 2.127 23.508 15.851 1.00 52.91 214 ASN A C 1
ATOM 1698 O O . ASN A 1 214 ? 1.920 24.602 15.333 1.00 52.91 214 ASN A O 1
ATOM 1702 N N . GLN A 1 215 ? 1.234 22.513 15.789 1.00 51.72 215 GLN A N 1
ATOM 1703 C CA . GLN A 1 215 ? -0.091 22.554 15.147 1.00 51.72 215 GLN A CA 1
ATOM 1704 C C . GLN A 1 215 ? -1.244 22.685 16.168 1.00 51.72 215 GLN A C 1
ATOM 1706 O O . GLN A 1 215 ? -2.415 22.512 15.826 1.00 51.72 215 GLN A O 1
ATOM 1711 N N . ARG A 1 216 ? -0.936 23.029 17.432 1.00 52.16 216 ARG A N 1
ATOM 1712 C CA . ARG A 1 216 ? -1.901 23.171 18.547 1.00 52.16 216 ARG A CA 1
ATOM 1713 C C . ARG A 1 216 ? -3.110 24.067 18.274 1.00 52.16 216 ARG A C 1
ATOM 1715 O O . ARG A 1 216 ? -4.109 23.938 18.973 1.00 52.16 216 ARG A O 1
ATOM 1722 N N . SER A 1 217 ? -3.048 24.967 17.292 1.00 50.69 217 SER A N 1
ATOM 1723 C CA . SER A 1 217 ? -4.169 25.844 16.926 1.00 50.69 217 SER A CA 1
ATOM 1724 C C . SER A 1 217 ? -5.408 25.100 16.415 1.00 50.69 217 SER A C 1
ATOM 1726 O O . SER A 1 217 ? -6.466 25.716 16.320 1.00 50.69 217 SER A O 1
ATOM 1728 N N . HIS A 1 218 ? -5.292 23.809 16.087 1.00 50.66 218 HIS A N 1
ATOM 1729 C CA . HIS A 1 218 ? -6.404 22.973 15.626 1.00 50.66 218 HIS A CA 1
ATOM 1730 C C . HIS A 1 218 ? -7.217 22.310 16.750 1.00 50.66 218 HIS A C 1
ATOM 1732 O O . HIS A 1 218 ? -8.307 21.816 16.478 1.00 50.66 218 HIS A O 1
ATOM 1738 N N . LEU A 1 219 ? -6.736 22.328 17.998 1.00 52.41 219 LEU A N 1
ATOM 1739 C CA . LEU A 1 219 ? -7.459 21.764 19.143 1.00 52.41 219 LEU A CA 1
ATOM 1740 C C . LEU A 1 219 ? -8.472 22.785 19.670 1.00 52.41 219 LEU A C 1
ATOM 1742 O O . LEU A 1 219 ? -8.098 23.926 19.977 1.00 52.41 219 LEU A O 1
ATOM 1746 N N . LYS A 1 220 ? -9.751 22.411 19.806 1.00 53.28 220 LYS A N 1
ATOM 1747 C CA . LYS A 1 220 ? -10.712 23.295 20.474 1.00 53.28 220 LYS A CA 1
ATOM 1748 C C . LYS A 1 220 ? -10.365 23.335 21.957 1.00 53.28 220 LYS A C 1
ATOM 1750 O O . LYS A 1 220 ? -9.948 22.355 22.564 1.00 53.28 220 LYS A O 1
ATOM 1755 N N . LYS A 1 221 ? -10.560 24.504 22.567 1.00 47.72 221 LYS A N 1
ATOM 1756 C CA . LYS A 1 221 ? -10.249 24.745 23.984 1.00 47.72 221 LYS A CA 1
ATOM 1757 C C . LYS A 1 221 ? -11.028 23.824 24.940 1.00 47.72 221 LYS A C 1
ATOM 1759 O O . LYS A 1 221 ? -10.575 23.643 26.068 1.00 47.72 221 LYS A O 1
ATOM 1764 N N . ASP A 1 222 ? -12.138 23.261 24.462 1.00 50.69 222 ASP A N 1
ATOM 1765 C CA . ASP A 1 222 ? -13.035 22.353 25.182 1.00 50.69 222 ASP A CA 1
ATOM 1766 C C . ASP A 1 222 ? -12.721 20.860 24.946 1.00 50.69 222 ASP A C 1
ATOM 1768 O O . ASP A 1 222 ? -13.249 20.028 25.675 1.00 50.69 222 ASP A O 1
ATOM 1772 N N . ASP A 1 223 ? -11.794 20.508 24.041 1.00 51.56 223 ASP A N 1
ATOM 1773 C CA . ASP A 1 223 ? -11.319 19.122 23.834 1.00 51.56 223 ASP A CA 1
ATOM 1774 C C . ASP A 1 223 ? -10.343 18.673 24.948 1.00 51.56 223 ASP A C 1
ATOM 1776 O O . ASP A 1 223 ? -9.703 17.634 24.864 1.00 51.56 223 ASP A O 1
ATOM 1780 N N . GLN A 1 224 ? -10.208 19.448 26.030 1.00 47.47 224 GLN A N 1
ATOM 1781 C CA . GLN A 1 224 ? -9.308 19.160 27.154 1.00 47.47 224 GLN A CA 1
ATOM 1782 C C . GLN A 1 224 ? -9.548 17.842 27.929 1.00 47.47 224 GLN A C 1
ATOM 1784 O O . GLN A 1 224 ? -8.576 17.376 28.528 1.00 47.47 224 GLN A O 1
ATOM 1789 N N . PRO A 1 225 ? -10.732 17.184 27.928 1.00 48.44 225 PRO A N 1
ATOM 1790 C CA . PRO A 1 225 ? -10.896 15.877 28.576 1.00 48.44 225 PRO A CA 1
ATOM 1791 C C . PRO A 1 225 ? -10.045 14.756 27.958 1.00 48.44 225 PRO A C 1
ATOM 1793 O O . PRO A 1 225 ? -9.818 13.740 28.613 1.00 48.44 225 PRO A O 1
ATOM 1796 N N . THR A 1 226 ? -9.555 14.921 26.723 1.00 53.03 226 THR A N 1
ATOM 1797 C CA . THR A 1 226 ? -8.812 13.874 26.007 1.00 53.03 226 THR A CA 1
ATOM 1798 C C . THR A 1 226 ? -7.338 13.773 26.390 1.00 53.03 226 THR A C 1
ATOM 1800 O O . THR A 1 226 ? -6.699 12.838 25.932 1.00 53.03 226 THR A O 1
ATOM 1803 N N . ARG A 1 227 ? -6.770 14.638 27.249 1.00 57.31 227 ARG A N 1
ATOM 1804 C CA . ARG A 1 227 ? -5.378 14.449 27.717 1.00 57.31 227 ARG A CA 1
ATOM 1805 C C . ARG A 1 227 ? -5.254 13.462 28.872 1.00 57.31 227 ARG A C 1
ATOM 1807 O O . ARG A 1 227 ? -4.496 12.515 28.743 1.00 57.31 227 ARG A O 1
ATOM 1814 N N . ASP A 1 228 ? -6.006 13.620 29.958 1.00 70.00 228 ASP A N 1
ATOM 1815 C CA . ASP A 1 228 ? -5.689 12.906 31.208 1.00 70.00 228 ASP A CA 1
ATOM 1816 C C . ASP A 1 228 ? -5.936 11.386 31.152 1.00 70.00 228 ASP A C 1
ATOM 1818 O O . ASP A 1 228 ? -5.264 10.614 31.835 1.00 70.00 228 ASP A O 1
ATOM 1822 N N . GLU A 1 229 ? -6.921 10.916 30.381 1.00 78.00 229 GLU A N 1
ATOM 1823 C CA . GLU A 1 229 ? -7.182 9.473 30.264 1.00 78.00 229 GLU A CA 1
ATOM 1824 C C . GLU A 1 229 ? -6.352 8.814 29.155 1.00 78.00 229 GLU A C 1
ATOM 1826 O O . GLU A 1 229 ? -5.875 7.698 29.357 1.00 78.00 229 GLU A O 1
ATOM 1831 N N . TRP A 1 230 ? -6.126 9.504 28.029 1.00 80.75 230 TRP A N 1
ATOM 1832 C CA . TRP A 1 230 ? -5.252 9.010 26.960 1.00 80.75 230 TRP A CA 1
ATOM 1833 C C . TRP A 1 230 ? -3.785 9.012 27.360 1.00 80.75 230 TRP A C 1
ATOM 1835 O O . TRP A 1 230 ? -3.092 8.053 27.044 1.00 80.75 230 TRP A O 1
ATOM 1845 N N . GLU A 1 231 ? -3.324 10.024 28.102 1.00 81.12 231 GLU A N 1
ATOM 1846 C CA . GLU A 1 231 ? -1.992 10.019 28.716 1.00 81.12 231 GLU A CA 1
ATOM 1847 C C . GLU A 1 231 ? -1.829 8.775 29.587 1.00 81.12 231 GLU A C 1
ATOM 1849 O O . GLU A 1 231 ? -0.955 7.958 29.318 1.00 81.12 231 GLU A O 1
ATOM 1854 N N . ARG A 1 232 ? -2.752 8.538 30.533 1.00 88.19 232 ARG A N 1
ATOM 1855 C CA . ARG A 1 232 ? -2.707 7.334 31.378 1.00 88.19 232 ARG A CA 1
ATOM 1856 C C . ARG A 1 232 ? -2.730 6.041 30.571 1.00 88.19 232 ARG A C 1
ATOM 1858 O O . ARG A 1 232 ? -2.051 5.093 30.953 1.00 88.19 232 ARG A O 1
ATOM 1865 N N . TYR A 1 233 ? -3.529 5.975 29.504 1.00 89.75 233 TYR A N 1
ATOM 1866 C CA . TYR A 1 233 ? -3.588 4.794 28.648 1.00 89.75 233 TYR A CA 1
ATOM 1867 C C . TYR A 1 233 ? -2.262 4.580 27.911 1.00 89.75 233 TYR A C 1
ATOM 1869 O O . TYR A 1 233 ? -1.727 3.473 27.922 1.00 89.75 233 TYR A O 1
ATOM 1877 N N . PHE A 1 234 ? -1.690 5.622 27.310 1.00 89.81 234 PHE A N 1
ATOM 1878 C CA . PHE A 1 234 ? -0.421 5.521 26.595 1.00 89.81 234 PHE A CA 1
ATOM 1879 C C . PHE A 1 234 ? 0.756 5.220 27.527 1.00 89.81 234 PHE A C 1
ATOM 1881 O O . PHE A 1 234 ? 1.630 4.432 27.160 1.00 89.81 234 PHE A O 1
ATOM 1888 N N . ASP A 1 235 ? 0.732 5.724 28.759 1.00 90.94 235 ASP A N 1
ATOM 1889 C CA . ASP A 1 235 ? 1.728 5.419 29.792 1.00 90.94 235 ASP A CA 1
ATOM 1890 C C . ASP A 1 235 ? 1.724 3.932 30.189 1.00 90.94 235 ASP A C 1
ATOM 1892 O O . ASP A 1 235 ? 2.742 3.404 30.637 1.00 90.94 235 ASP A O 1
ATOM 1896 N N . THR A 1 236 ? 0.629 3.194 29.949 1.00 92.44 236 THR A N 1
ATOM 1897 C CA . THR A 1 236 ? 0.622 1.733 30.164 1.00 92.44 236 THR A CA 1
ATOM 1898 C C . THR A 1 236 ? 1.629 1.000 29.279 1.00 92.44 236 THR A C 1
ATOM 1900 O O . THR A 1 236 ? 2.064 -0.096 29.636 1.00 92.44 236 THR A O 1
ATOM 1903 N N . SER A 1 237 ? 2.072 1.609 28.173 1.00 91.62 237 SER A N 1
ATOM 1904 C CA . SER A 1 237 ? 3.136 1.062 27.326 1.00 91.62 237 SER A CA 1
ATOM 1905 C C . SER A 1 237 ? 4.464 0.880 28.057 1.00 91.62 237 SER A C 1
ATOM 1907 O O . SER A 1 237 ? 5.257 0.025 27.671 1.00 91.62 237 SER A O 1
ATOM 1909 N N . GLU A 1 238 ? 4.705 1.606 29.153 1.00 92.44 238 GLU A N 1
ATOM 1910 C CA . GLU A 1 238 ? 5.898 1.397 29.973 1.00 92.44 238 GLU A CA 1
ATOM 1911 C C . GLU A 1 238 ? 5.915 0.018 30.648 1.00 92.44 238 GLU A C 1
ATOM 1913 O O . GLU A 1 238 ? 6.992 -0.509 30.949 1.00 92.44 238 GLU A O 1
ATOM 1918 N N . ILE A 1 239 ? 4.725 -0.556 30.852 1.00 93.94 239 ILE A N 1
ATOM 1919 C CA . ILE A 1 239 ? 4.476 -1.844 31.502 1.00 93.94 239 ILE A CA 1
ATOM 1920 C C . ILE A 1 239 ? 4.212 -2.931 30.458 1.00 93.94 239 ILE A C 1
ATOM 1922 O O . ILE A 1 239 ? 4.684 -4.047 30.621 1.00 93.94 239 ILE A O 1
ATOM 1926 N N . LEU A 1 240 ? 3.498 -2.616 29.375 1.00 93.31 240 LEU A N 1
ATOM 1927 C CA . LEU A 1 240 ? 3.055 -3.563 28.343 1.00 93.31 240 LEU A CA 1
ATOM 1928 C C . LEU A 1 240 ? 4.109 -3.836 27.249 1.00 93.31 240 LEU A C 1
ATOM 1930 O O . LEU A 1 240 ? 3.763 -4.045 26.086 1.00 93.31 240 LEU A O 1
ATOM 1934 N N . LYS A 1 241 ? 5.401 -3.818 27.592 1.00 89.56 241 LYS A N 1
ATOM 1935 C CA . LYS A 1 241 ? 6.511 -3.856 26.616 1.00 89.56 241 LYS A CA 1
ATOM 1936 C C . LYS A 1 241 ? 6.680 -5.209 25.936 1.00 89.56 241 LYS A C 1
ATOM 1938 O O . LYS A 1 241 ? 7.087 -5.283 24.778 1.00 89.56 241 LYS A O 1
ATOM 1943 N N . SER A 1 242 ? 6.416 -6.283 26.664 1.00 86.50 242 SER A N 1
ATOM 1944 C CA . SER A 1 242 ? 6.651 -7.655 26.237 1.00 86.50 242 SER A CA 1
ATOM 1945 C C . SER A 1 242 ? 5.341 -8.394 26.022 1.00 86.50 242 SER A C 1
ATOM 1947 O O . SER A 1 242 ? 4.312 -8.108 26.630 1.00 86.50 242 SER A O 1
ATOM 1949 N N . GLU A 1 243 ? 5.396 -9.399 25.156 1.00 86.50 243 GLU A N 1
ATOM 1950 C CA . GLU A 1 243 ? 4.293 -10.330 24.975 1.00 86.50 243 GLU A CA 1
ATOM 1951 C C . GLU A 1 243 ? 3.903 -10.967 26.317 1.00 86.50 243 GLU A C 1
ATOM 1953 O O . GLU A 1 243 ? 4.758 -11.435 27.069 1.00 86.50 243 GLU A O 1
ATOM 1958 N N . ASN A 1 244 ? 2.601 -11.006 26.583 1.00 88.44 244 ASN A N 1
ATOM 1959 C CA . ASN A 1 244 ? 1.961 -11.433 27.824 1.00 88.44 244 ASN A CA 1
ATOM 1960 C C . ASN A 1 244 ? 2.054 -10.474 29.016 1.00 88.44 244 ASN A C 1
ATOM 1962 O O . ASN A 1 244 ? 1.411 -10.759 30.031 1.00 88.44 244 ASN A O 1
ATOM 1966 N N . ASP A 1 245 ? 2.723 -9.324 28.892 1.00 93.69 245 ASP A N 1
ATOM 1967 C CA . ASP A 1 245 ? 2.592 -8.268 29.895 1.00 93.69 245 ASP A CA 1
ATOM 1968 C C . ASP A 1 245 ? 1.124 -7.836 29.991 1.00 93.69 245 ASP A C 1
ATOM 1970 O O . ASP A 1 245 ? 0.408 -7.735 28.986 1.00 93.69 245 ASP A O 1
ATOM 1974 N N . SER A 1 246 ? 0.654 -7.616 31.219 1.00 96.19 246 SER A N 1
ATOM 1975 C CA . SER A 1 246 ? -0.725 -7.213 31.475 1.00 96.19 246 SER A CA 1
ATOM 1976 C C . SER A 1 246 ? -0.853 -6.297 32.685 1.00 96.19 246 SER A C 1
ATOM 1978 O O . SER A 1 246 ? -0.060 -6.360 33.624 1.00 96.19 246 SER A O 1
ATOM 1980 N N . ILE A 1 247 ? -1.876 -5.446 32.661 1.00 96.25 247 ILE A N 1
ATOM 1981 C CA . ILE A 1 247 ? -2.213 -4.530 33.749 1.00 96.25 247 ILE A CA 1
ATOM 1982 C C . ILE A 1 247 ? -3.729 -4.387 33.878 1.00 96.25 247 ILE A C 1
ATOM 1984 O O . ILE A 1 247 ? -4.457 -4.385 32.886 1.00 96.25 247 ILE A O 1
ATOM 1988 N N . VAL A 1 248 ? -4.211 -4.253 35.114 1.00 96.00 248 VAL A N 1
ATOM 1989 C CA . VAL A 1 248 ? -5.599 -3.864 35.380 1.00 96.00 248 VAL A CA 1
ATOM 1990 C C . VAL A 1 248 ? -5.707 -2.344 35.307 1.00 96.00 248 VAL A C 1
ATOM 1992 O O . VAL A 1 248 ? -5.004 -1.643 36.031 1.00 96.00 248 VAL A O 1
ATOM 1995 N N . PHE A 1 249 ? -6.594 -1.841 34.454 1.00 93.94 249 PHE A N 1
ATOM 1996 C CA . PHE A 1 249 ? -6.748 -0.418 34.163 1.00 93.94 249 PHE A CA 1
ATOM 1997 C C . PHE A 1 249 ? -8.226 -0.021 34.169 1.00 93.94 249 PHE A C 1
ATOM 1999 O O . PHE A 1 249 ? -9.054 -0.710 33.570 1.00 93.94 249 PHE A O 1
ATOM 2006 N N . ASP A 1 250 ? -8.573 1.079 34.840 1.00 92.75 250 ASP A N 1
ATOM 2007 C CA . ASP A 1 250 ? -9.916 1.655 34.776 1.00 92.75 250 ASP A CA 1
ATOM 2008 C C . ASP A 1 250 ? -10.026 2.674 33.634 1.00 92.75 250 ASP A C 1
ATOM 2010 O O . ASP A 1 250 ? -9.258 3.636 33.549 1.00 92.75 250 ASP A O 1
ATOM 2014 N N . LEU A 1 251 ? -11.016 2.483 32.763 1.00 90.38 251 LEU A N 1
ATOM 2015 C CA . LEU A 1 251 ? -11.317 3.407 31.669 1.00 90.38 251 LEU A CA 1
ATOM 2016 C C . LEU A 1 251 ? -12.811 3.418 31.353 1.00 90.38 251 LEU A C 1
ATOM 2018 O O . LEU A 1 251 ? -13.524 2.449 31.628 1.00 90.38 251 LEU A O 1
ATOM 2022 N N . SER A 1 252 ? -13.284 4.516 30.767 1.00 90.00 252 SER A N 1
ATOM 2023 C CA . SER A 1 252 ? -14.593 4.553 30.118 1.00 90.00 252 SER A CA 1
ATOM 2024 C C . SER A 1 252 ? -14.418 4.286 28.622 1.00 90.00 252 SER A C 1
ATOM 2026 O O . SER A 1 252 ? -13.487 4.804 28.002 1.00 90.00 252 SER A O 1
ATOM 2028 N N . LEU A 1 253 ? -15.285 3.459 28.030 1.00 91.31 253 LEU A N 1
ATOM 2029 C CA . LEU A 1 253 ? -15.226 3.205 26.585 1.00 91.31 253 LEU A CA 1
ATOM 2030 C C . LEU A 1 253 ? -15.579 4.468 25.791 1.00 91.31 253 LEU A C 1
ATOM 2032 O O . LEU A 1 253 ? -15.038 4.671 24.712 1.00 91.31 253 LEU A O 1
ATOM 2036 N N . GLY A 1 254 ? -16.439 5.331 26.339 1.00 89.69 254 GLY A N 1
ATOM 2037 C CA . GLY A 1 254 ? -16.812 6.613 25.744 1.00 89.69 254 GLY A CA 1
ATOM 2038 C C . GLY A 1 254 ? -15.615 7.524 25.513 1.00 89.69 254 GLY A C 1
ATOM 2039 O O . GLY A 1 254 ? -15.492 8.092 24.434 1.00 89.69 254 GLY A O 1
ATOM 2040 N N . THR A 1 255 ? -14.657 7.559 26.442 1.00 84.00 255 THR A N 1
ATOM 2041 C CA . THR A 1 255 ? -13.409 8.316 26.253 1.00 84.00 255 THR A CA 1
ATOM 2042 C C . THR A 1 255 ? -12.601 7.829 25.051 1.00 84.00 255 THR A C 1
ATOM 2044 O O . THR A 1 255 ? -11.941 8.623 24.381 1.00 84.00 255 THR A O 1
ATOM 2047 N N . LEU A 1 256 ? -12.659 6.525 24.761 1.00 85.12 256 LEU A N 1
ATOM 2048 C CA . LEU A 1 256 ? -11.965 5.942 23.617 1.00 85.12 256 LEU A CA 1
ATOM 2049 C C . LEU A 1 256 ? -12.750 6.083 22.301 1.00 85.12 256 LEU A C 1
ATOM 2051 O O . LEU A 1 256 ? -12.163 5.974 21.228 1.00 85.12 256 LEU A O 1
ATOM 2055 N N . MET A 1 257 ? -14.066 6.297 22.378 1.00 88.44 257 MET A N 1
ATOM 2056 C CA . MET A 1 257 ? -14.954 6.426 21.219 1.00 88.44 257 MET A CA 1
ATOM 2057 C C . MET A 1 257 ? -15.165 7.879 20.767 1.00 88.44 257 MET A C 1
ATOM 2059 O O . MET A 1 257 ? -15.482 8.101 19.603 1.00 88.44 257 MET A O 1
ATOM 2063 N N . GLY A 1 258 ? -14.982 8.855 21.660 1.00 82.94 258 GLY A N 1
ATOM 2064 C CA . GLY A 1 258 ? -15.315 10.257 21.405 1.00 82.94 258 GLY A CA 1
ATOM 2065 C C . GLY A 1 258 ? -16.816 10.551 21.531 1.00 82.94 258 GLY A C 1
ATOM 2066 O O . GLY A 1 258 ? -17.615 9.686 21.892 1.00 82.94 258 GLY A O 1
ATOM 2067 N N . ASP A 1 259 ? -17.200 11.798 21.244 1.00 78.94 259 ASP A N 1
ATOM 2068 C CA . ASP A 1 259 ? -18.548 12.304 21.544 1.00 78.94 259 ASP A CA 1
ATOM 2069 C C . ASP A 1 259 ? -19.568 12.111 20.402 1.00 78.94 259 ASP A C 1
ATOM 2071 O O . ASP A 1 259 ? -20.759 11.906 20.661 1.00 78.94 259 ASP A O 1
ATOM 2075 N N . ASP A 1 260 ? -19.141 12.178 19.131 1.00 85.31 260 ASP A N 1
ATOM 2076 C CA . ASP A 1 260 ? -20.040 12.046 17.973 1.00 85.31 260 ASP A CA 1
ATOM 2077 C C . ASP A 1 260 ? -20.105 10.607 17.452 1.00 85.31 260 ASP A C 1
ATOM 2079 O O . ASP A 1 260 ? -19.373 10.191 16.555 1.00 85.31 260 ASP A O 1
ATOM 2083 N N . LEU A 1 261 ? -21.069 9.855 17.986 1.00 91.94 261 LEU A N 1
ATOM 2084 C CA . LEU A 1 261 ? -21.394 8.501 17.527 1.00 91.94 261 LEU A CA 1
ATOM 2085 C C . LEU A 1 261 ? -22.568 8.467 16.536 1.00 91.94 261 LEU A C 1
ATOM 2087 O O . LEU A 1 261 ? -23.233 7.435 16.372 1.00 91.94 261 LEU A O 1
ATOM 2091 N N . ALA A 1 262 ? -22.877 9.598 15.901 1.00 90.69 262 ALA A N 1
ATOM 2092 C CA . ALA A 1 262 ? -24.005 9.736 14.994 1.00 90.69 262 ALA A CA 1
ATOM 2093 C C . ALA A 1 262 ? -23.590 9.864 13.518 1.00 90.69 262 ALA A C 1
ATOM 2095 O O . ALA A 1 262 ? -24.360 9.400 12.673 1.00 90.69 262 ALA A O 1
ATOM 2096 N N . ASP A 1 263 ? -22.420 10.427 13.186 1.00 91.56 263 ASP A N 1
ATOM 2097 C CA . ASP A 1 263 ? -21.859 10.395 11.818 1.00 91.56 263 ASP A CA 1
ATOM 2098 C C . ASP A 1 263 ? -20.908 9.197 11.640 1.00 91.56 263 ASP A C 1
ATOM 2100 O O . ASP A 1 263 ? -19.815 9.142 12.207 1.00 91.56 263 ASP A O 1
ATOM 2104 N N . PHE A 1 264 ? -21.338 8.197 10.867 1.00 95.19 264 PHE A N 1
ATOM 2105 C CA . PHE A 1 264 ? -20.554 6.982 10.639 1.00 95.19 264 PHE A CA 1
ATOM 2106 C C . PHE A 1 264 ? -20.853 6.316 9.298 1.00 95.19 264 PHE A C 1
ATOM 2108 O O . PHE A 1 264 ? -21.932 6.466 8.712 1.00 95.19 264 PHE A O 1
ATOM 2115 N N . TRP A 1 265 ? -19.916 5.481 8.858 1.00 96.19 265 TRP A N 1
ATOM 2116 C CA . TRP A 1 265 ? -20.087 4.546 7.755 1.00 96.19 265 TRP A CA 1
ATOM 2117 C C . TRP A 1 265 ? -20.374 3.130 8.239 1.00 96.19 265 TRP A C 1
ATOM 2119 O O . TRP A 1 265 ? -19.881 2.694 9.275 1.00 96.19 265 TRP A O 1
ATOM 2129 N N . ARG A 1 266 ? -21.180 2.392 7.477 1.00 96.75 266 ARG A N 1
ATOM 2130 C CA . ARG A 1 266 ? -21.625 1.031 7.790 1.00 96.75 266 ARG A CA 1
ATOM 2131 C C . ARG A 1 266 ? -21.438 0.125 6.582 1.00 96.75 266 ARG A C 1
ATOM 2133 O O . ARG A 1 266 ? -21.941 0.439 5.503 1.00 96.75 266 ARG A O 1
ATOM 2140 N N . TYR A 1 267 ? -20.798 -1.026 6.772 1.00 96.94 267 TYR A N 1
ATOM 2141 C CA . TYR A 1 267 ? -20.685 -2.053 5.733 1.00 96.94 267 TYR A CA 1
ATOM 2142 C C . TYR A 1 267 ? -20.535 -3.465 6.325 1.00 96.94 267 TYR A C 1
ATOM 2144 O O . TYR A 1 267 ? -20.350 -3.634 7.529 1.00 96.94 267 TYR A O 1
ATOM 2152 N N . GLN A 1 268 ? -20.674 -4.485 5.475 1.00 96.12 268 GLN A N 1
ATOM 2153 C CA . GLN A 1 268 ? -20.420 -5.888 5.823 1.00 96.12 268 GLN A CA 1
ATOM 2154 C C . GLN A 1 268 ? -19.012 -6.276 5.365 1.00 96.12 268 GLN A C 1
ATOM 2156 O O . GLN A 1 268 ? -18.661 -6.084 4.199 1.00 96.12 268 GLN A O 1
ATOM 2161 N N . GLY A 1 269 ? -18.211 -6.813 6.272 1.00 96.56 269 GLY A N 1
ATOM 2162 C CA . GLY A 1 269 ? -16.796 -7.077 6.056 1.00 96.56 269 GLY A CA 1
ATOM 2163 C C . GLY A 1 269 ? -16.322 -8.373 6.703 1.00 96.56 269 GLY A C 1
ATOM 2164 O O . GLY A 1 269 ? -17.111 -9.298 6.916 1.00 96.56 269 GLY A O 1
ATOM 2165 N N . SER A 1 270 ? -15.037 -8.419 7.040 1.00 97.00 270 SER A N 1
ATOM 2166 C CA . SER A 1 270 ? -14.387 -9.547 7.707 1.00 97.00 270 SER A CA 1
ATOM 2167 C C . SER A 1 270 ? -13.660 -9.111 8.974 1.00 97.00 270 SER A C 1
ATOM 2169 O O . SER A 1 270 ? -13.589 -7.922 9.280 1.00 97.00 270 SER A O 1
ATOM 2171 N N . LEU A 1 271 ? -13.088 -10.070 9.698 1.00 94.81 271 LEU A N 1
ATOM 2172 C CA . LEU A 1 271 ? -11.960 -9.783 10.584 1.00 94.81 271 LEU A CA 1
ATOM 2173 C C . LEU A 1 271 ? -10.765 -9.296 9.750 1.00 94.81 271 LEU A C 1
ATOM 2175 O O . LEU A 1 271 ? -10.575 -9.754 8.617 1.00 94.81 271 LEU A O 1
ATOM 2179 N N . THR A 1 272 ? -9.978 -8.375 10.297 1.00 93.44 272 THR A N 1
ATOM 2180 C CA . THR A 1 272 ? -8.774 -7.830 9.648 1.00 93.44 272 THR A CA 1
ATOM 2181 C C . THR A 1 272 ? -7.505 -8.600 9.994 1.00 93.44 272 THR A C 1
ATOM 2183 O O . THR A 1 272 ? -6.443 -8.310 9.465 1.00 93.44 272 THR A O 1
ATOM 2186 N N . THR A 1 273 ? -7.630 -9.649 10.802 1.00 88.56 273 THR A N 1
ATOM 2187 C CA . THR A 1 273 ? -6.571 -10.602 11.129 1.00 88.56 273 THR A CA 1
ATOM 2188 C C . THR A 1 273 ? -7.033 -12.028 10.826 1.00 88.56 273 THR A C 1
ATOM 2190 O O . THR A 1 273 ? -8.246 -12.290 10.758 1.00 88.56 273 THR A O 1
ATOM 2193 N N . PRO A 1 274 ? -6.104 -12.978 10.617 1.00 85.06 274 PRO A N 1
ATOM 2194 C CA . PRO A 1 274 ? -6.451 -14.375 10.438 1.00 85.06 274 PRO A CA 1
ATOM 2195 C C . PRO A 1 274 ? -7.375 -14.905 11.548 1.00 85.06 274 PRO A C 1
ATOM 2197 O O . PRO A 1 274 ? -7.181 -14.589 12.721 1.00 85.06 274 PRO A O 1
ATOM 2200 N N . PRO A 1 275 ? -8.391 -15.712 11.196 1.00 90.81 275 PRO A N 1
ATOM 2201 C CA . PRO A 1 275 ? -8.576 -16.356 9.896 1.00 90.81 275 PRO A CA 1
ATOM 2202 C C . PRO A 1 275 ? -9.380 -15.523 8.874 1.00 90.81 275 PRO A C 1
ATOM 2204 O O . PRO A 1 275 ? -9.870 -16.078 7.899 1.00 90.81 275 PRO A O 1
ATOM 2207 N N . CYS A 1 276 ? -9.539 -14.209 9.068 1.00 88.44 276 CYS A N 1
ATOM 2208 C CA . CYS A 1 276 ? -10.232 -13.295 8.150 1.00 88.44 276 CYS A CA 1
ATOM 2209 C C . CYS A 1 276 ? -11.702 -13.653 7.856 1.00 88.44 276 CYS A C 1
ATOM 2211 O O . CYS A 1 276 ? -12.201 -13.453 6.744 1.00 88.44 276 CYS A O 1
ATOM 2213 N N . THR A 1 277 ? -12.405 -14.201 8.848 1.00 93.50 277 THR A N 1
ATOM 2214 C CA . THR A 1 277 ? -13.803 -14.635 8.719 1.00 93.50 277 THR A CA 1
ATOM 2215 C C . THR A 1 277 ? -14.711 -13.493 8.263 1.00 93.50 277 THR A C 1
ATOM 2217 O O . THR A 1 277 ? -14.730 -12.431 8.887 1.00 93.50 277 THR A O 1
ATOM 2220 N N . GLU A 1 278 ? -15.482 -13.720 7.197 1.00 95.75 278 GLU A N 1
ATOM 2221 C CA . GLU A 1 278 ? -16.472 -12.774 6.663 1.00 95.75 278 GLU A CA 1
ATOM 2222 C C . GLU A 1 278 ? -17.785 -12.781 7.457 1.00 95.75 278 GLU A C 1
ATOM 2224 O O . GLU A 1 278 ? -18.138 -13.763 8.108 1.00 95.75 278 GLU A O 1
ATOM 2229 N N . GLY A 1 279 ? -18.539 -11.684 7.369 1.00 94.12 279 GLY A N 1
ATOM 2230 C CA . GLY A 1 279 ? -19.790 -11.486 8.102 1.00 94.12 279 GLY A CA 1
ATOM 2231 C C . GLY A 1 279 ? -19.637 -10.587 9.329 1.00 94.12 279 GLY A C 1
ATOM 2232 O O . GLY A 1 279 ? -20.398 -10.712 10.282 1.00 94.12 279 GLY A O 1
ATOM 2233 N N . VAL A 1 280 ? -18.661 -9.683 9.343 1.00 98.12 280 VAL A N 1
ATOM 2234 C CA . VAL A 1 280 ? -18.527 -8.665 10.392 1.00 98.12 280 VAL A CA 1
ATOM 2235 C C . VAL A 1 280 ? -19.316 -7.419 9.999 1.00 98.12 280 VAL A C 1
ATOM 2237 O O . VAL A 1 280 ? -19.124 -6.880 8.910 1.00 98.12 280 VAL A O 1
ATOM 2240 N N . ILE A 1 281 ? -20.182 -6.921 10.887 1.00 98.44 281 ILE A N 1
ATOM 2241 C CA . ILE A 1 281 ? -20.877 -5.649 10.667 1.00 98.44 281 ILE A CA 1
ATOM 2242 C C . ILE A 1 281 ? -19.994 -4.496 11.156 1.00 98.44 281 ILE A C 1
ATOM 2244 O O . ILE A 1 281 ? -19.960 -4.193 12.350 1.00 98.44 281 ILE A O 1
ATOM 2248 N N . TRP A 1 282 ? -19.326 -3.819 10.231 1.00 98.69 282 TRP A N 1
ATOM 2249 C CA . TRP A 1 282 ? -18.422 -2.708 10.523 1.00 98.69 282 TRP A CA 1
ATOM 2250 C C . TRP A 1 282 ? -19.157 -1.379 10.661 1.00 98.69 282 TRP A C 1
ATOM 2252 O O . TRP A 1 282 ? -20.016 -1.059 9.839 1.00 98.69 282 TRP A O 1
ATOM 2262 N N . THR A 1 283 ? -18.802 -0.601 11.682 1.00 98.56 283 THR A N 1
ATOM 2263 C CA . THR A 1 283 ? -19.211 0.798 11.879 1.00 98.56 283 THR A CA 1
ATOM 2264 C C . THR A 1 283 ? -17.955 1.641 12.015 1.00 98.56 283 THR A C 1
ATOM 2266 O O . THR A 1 283 ? -17.283 1.515 13.027 1.00 98.56 283 THR A O 1
ATOM 2269 N N . ILE A 1 284 ? -17.635 2.476 11.032 1.00 98.12 284 ILE A N 1
ATOM 2270 C CA . ILE A 1 284 ? -16.463 3.361 11.085 1.00 98.12 284 ILE A CA 1
ATOM 2271 C C . ILE A 1 284 ? -16.954 4.773 11.357 1.00 98.12 284 ILE A C 1
ATOM 2273 O O . ILE A 1 284 ? -17.682 5.332 10.532 1.00 98.12 284 ILE A O 1
ATOM 2277 N N . PHE A 1 285 ? -16.617 5.330 12.514 1.00 96.19 285 PHE A N 1
ATOM 2278 C CA . PHE A 1 285 ? -17.045 6.678 12.876 1.00 96.19 285 PHE A CA 1
ATOM 2279 C C . PHE A 1 285 ? -16.214 7.725 12.140 1.00 96.19 285 PHE A C 1
ATOM 2281 O O . PHE A 1 285 ? -15.030 7.524 11.870 1.00 96.19 285 PHE A O 1
ATOM 2288 N N . LYS A 1 286 ? -16.866 8.825 11.755 1.00 88.81 286 LYS A N 1
ATOM 2289 C CA . LYS A 1 286 ? -16.228 9.881 10.966 1.00 88.81 286 LYS A CA 1
ATOM 2290 C C . LYS A 1 286 ? -15.261 10.717 11.789 1.00 88.81 286 LYS A C 1
ATOM 2292 O O . LYS A 1 286 ? -14.215 11.094 11.269 1.00 88.81 286 LYS A O 1
ATOM 2297 N N . GLU A 1 287 ? -15.641 11.042 13.019 1.00 88.19 287 GLU A N 1
ATOM 2298 C CA . GLU A 1 287 ? -14.826 11.891 13.878 1.00 88.19 287 GLU A CA 1
ATOM 2299 C C . GLU A 1 287 ? -13.690 11.059 14.493 1.00 88.19 287 GLU A C 1
ATOM 2301 O O . GLU A 1 287 ? -13.968 10.056 15.158 1.00 88.19 287 GLU A O 1
ATOM 2306 N N . PRO A 1 288 ? -12.417 11.421 14.256 1.00 88.69 288 PRO A N 1
ATOM 2307 C CA . PRO A 1 288 ? -11.300 10.758 14.903 1.00 88.69 288 PRO A CA 1
ATOM 2308 C C . PRO A 1 288 ? -11.175 11.217 16.357 1.00 88.69 288 PRO A C 1
ATOM 2310 O O . PRO A 1 288 ? -11.510 12.349 16.708 1.00 88.69 288 PRO A O 1
ATOM 2313 N N . ILE A 1 289 ? -10.582 10.375 17.195 1.00 86.75 289 ILE A N 1
ATOM 2314 C CA . ILE A 1 289 ? -10.031 10.843 18.465 1.00 86.75 289 ILE A CA 1
ATOM 2315 C C . ILE A 1 289 ? -8.709 11.567 18.213 1.00 86.75 289 ILE A C 1
ATOM 2317 O O . ILE A 1 289 ? -7.921 11.171 17.351 1.00 86.75 289 ILE A O 1
ATOM 2321 N N . VAL A 1 290 ? -8.461 12.625 18.979 1.00 82.56 290 VAL A N 1
ATOM 2322 C CA . VAL A 1 290 ? -7.317 13.512 18.770 1.00 82.56 290 VAL A CA 1
ATOM 2323 C C . VAL A 1 290 ? -6.415 13.557 20.002 1.00 82.56 290 VAL A C 1
ATOM 2325 O O . VAL A 1 290 ? -6.897 13.768 21.114 1.00 82.56 290 VAL A O 1
ATOM 2328 N N . PHE A 1 291 ? -5.102 13.420 19.801 1.00 80.38 291 PHE A N 1
ATOM 2329 C CA . PHE A 1 291 ? -4.088 13.504 20.862 1.00 80.38 291 PHE A CA 1
ATOM 2330 C C . PHE A 1 291 ? -2.741 14.058 20.354 1.00 80.38 291 PHE A C 1
ATOM 2332 O O . PHE A 1 291 ? -2.546 14.319 19.162 1.00 80.38 291 PHE A O 1
ATOM 2339 N N . LEU A 1 292 ? -1.797 14.288 21.271 1.00 79.25 292 LEU A N 1
ATOM 2340 C CA . LEU A 1 292 ? -0.467 14.796 20.932 1.00 79.25 292 LEU A CA 1
ATOM 2341 C C . LEU A 1 292 ? 0.445 13.668 20.435 1.00 79.25 292 LEU A C 1
ATOM 2343 O O . LEU A 1 292 ? 0.512 12.584 21.014 1.00 79.25 292 LEU A O 1
ATOM 2347 N N . GLU A 1 293 ? 1.195 13.941 19.369 1.00 83.88 293 GLU A N 1
ATOM 2348 C CA . GLU A 1 293 ? 2.056 12.938 18.737 1.00 83.88 293 GLU A CA 1
ATOM 2349 C C . GLU A 1 293 ? 3.204 12.469 19.638 1.00 83.88 293 GLU A C 1
ATOM 2351 O O . GLU A 1 293 ? 3.621 11.321 19.543 1.00 83.88 293 GLU A O 1
ATOM 2356 N N . ASN A 1 294 ? 3.703 13.307 20.547 1.00 80.56 294 ASN A N 1
ATOM 2357 C CA . ASN A 1 294 ? 4.764 12.914 21.481 1.00 80.56 294 ASN A CA 1
ATOM 2358 C C . ASN A 1 294 ? 4.350 11.748 22.401 1.00 80.56 294 ASN A C 1
ATOM 2360 O O . ASN A 1 294 ? 5.166 10.874 22.686 1.00 80.56 294 ASN A O 1
ATOM 2364 N N . GLN A 1 295 ? 3.088 11.711 22.827 1.00 76.44 295 GLN A N 1
ATOM 2365 C CA . GLN A 1 295 ? 2.544 10.681 23.712 1.00 76.44 295 GLN A CA 1
ATOM 2366 C C . GLN A 1 295 ? 2.327 9.377 22.968 1.00 76.44 295 GLN A C 1
ATOM 2368 O O . GLN A 1 295 ? 2.779 8.320 23.407 1.00 76.44 295 GLN A O 1
ATOM 2373 N N . PHE A 1 296 ? 1.699 9.459 21.798 1.00 86.56 296 PHE A N 1
ATOM 2374 C CA . PHE A 1 296 ? 1.469 8.269 21.000 1.00 86.56 296 PHE A CA 1
ATOM 2375 C C . PHE A 1 296 ? 2.776 7.691 20.469 1.00 86.56 296 PHE A C 1
ATOM 2377 O O . PHE A 1 296 ? 2.947 6.480 20.489 1.00 86.56 296 PHE A O 1
ATOM 2384 N N . LYS A 1 297 ? 3.754 8.530 20.109 1.00 85.94 297 LYS A N 1
ATOM 2385 C CA . LYS A 1 297 ? 5.097 8.058 19.764 1.00 85.94 297 LYS A CA 1
ATOM 2386 C C . LYS A 1 297 ? 5.717 7.235 20.898 1.00 85.94 297 LYS A C 1
ATOM 2388 O O . LYS A 1 297 ? 6.222 6.157 20.619 1.00 85.94 297 LYS A O 1
ATOM 2393 N N . SER A 1 298 ? 5.625 7.685 22.154 1.00 84.50 298 SER A N 1
ATOM 2394 C CA . SER A 1 298 ? 6.119 6.914 23.310 1.00 84.50 298 SER A CA 1
ATOM 2395 C C . SER A 1 298 ? 5.451 5.536 23.407 1.00 84.50 298 SER A C 1
ATOM 2397 O O . SER A 1 298 ? 6.134 4.522 23.550 1.00 84.50 298 SER A O 1
ATOM 2399 N N . PHE A 1 299 ? 4.124 5.483 23.236 1.00 89.19 299 PHE A N 1
ATOM 2400 C CA . PHE A 1 299 ? 3.377 4.223 23.196 1.00 89.19 299 PHE A CA 1
ATOM 2401 C C . PHE A 1 299 ? 3.893 3.277 22.103 1.00 89.19 299 PHE A C 1
ATOM 2403 O O . PHE A 1 299 ? 4.178 2.110 22.378 1.00 89.19 299 PHE A O 1
ATOM 2410 N N . ARG A 1 300 ? 4.077 3.793 20.883 1.00 87.12 300 ARG A N 1
ATOM 2411 C CA . ARG A 1 300 ? 4.558 3.022 19.726 1.00 87.12 300 ARG A CA 1
ATOM 2412 C C . ARG A 1 300 ? 6.008 2.560 19.874 1.00 87.12 300 ARG A C 1
ATOM 2414 O O . ARG A 1 300 ? 6.328 1.430 19.526 1.00 87.12 300 ARG A O 1
ATOM 2421 N N . ASP A 1 301 ? 6.881 3.410 20.409 1.00 84.94 301 ASP A N 1
ATOM 2422 C CA . ASP A 1 301 ? 8.295 3.083 20.622 1.00 84.94 301 ASP A CA 1
ATOM 2423 C C . ASP A 1 301 ? 8.462 1.978 21.682 1.00 84.94 301 ASP A C 1
ATOM 2425 O O . ASP A 1 301 ? 9.341 1.121 21.567 1.00 84.94 301 ASP A O 1
ATOM 2429 N N . ASN A 1 302 ? 7.612 1.983 22.716 1.00 84.50 302 ASN A N 1
ATOM 2430 C CA . ASN A 1 302 ? 7.625 0.982 23.782 1.00 84.50 302 ASN A CA 1
ATOM 2431 C C . ASN A 1 302 ? 7.049 -0.375 23.340 1.00 84.50 302 ASN A C 1
ATOM 2433 O O . ASN A 1 302 ? 7.466 -1.408 23.869 1.00 84.50 302 ASN A O 1
ATOM 2437 N N . ILE A 1 303 ? 6.113 -0.386 22.385 1.00 82.12 303 ILE A N 1
ATOM 2438 C CA . ILE A 1 303 ? 5.435 -1.588 21.878 1.00 82.12 303 ILE A CA 1
ATOM 2439 C C . ILE A 1 303 ? 5.720 -1.726 20.375 1.00 82.12 303 ILE A C 1
ATOM 2441 O O . ILE A 1 303 ? 4.933 -1.329 19.518 1.00 82.12 303 ILE A O 1
ATOM 2445 N N . TYR A 1 304 ? 6.894 -2.277 20.058 1.00 64.50 304 TYR A N 1
ATOM 2446 C CA . TYR A 1 304 ? 7.448 -2.230 18.704 1.00 64.50 304 TYR A CA 1
ATOM 2447 C C . TYR A 1 304 ? 6.963 -3.371 17.791 1.00 64.50 304 TYR A C 1
ATOM 2449 O O . TYR A 1 304 ? 7.538 -4.466 17.778 1.00 64.50 304 TYR A O 1
ATOM 2457 N N . PHE A 1 305 ? 5.936 -3.088 16.990 1.00 65.69 305 PHE A N 1
ATOM 2458 C CA . PHE A 1 305 ? 5.557 -3.784 15.753 1.00 65.69 305 PHE A CA 1
ATOM 2459 C C . PHE A 1 305 ? 4.530 -2.927 14.979 1.00 65.69 305 PHE A C 1
ATOM 2461 O O . PHE A 1 305 ? 3.846 -2.108 15.586 1.00 65.69 305 PHE A O 1
ATOM 2468 N N . GLU A 1 306 ? 4.434 -3.093 13.655 1.00 61.22 306 GLU A N 1
ATOM 2469 C CA . GLU A 1 306 ? 3.296 -2.582 12.869 1.00 61.22 306 GLU A CA 1
ATOM 2470 C C . GLU A 1 306 ? 2.223 -3.672 12.809 1.00 61.22 306 GLU A C 1
ATOM 2472 O O . GLU A 1 306 ? 2.542 -4.819 12.482 1.00 61.22 306 GLU A O 1
ATOM 2477 N N . ASP A 1 307 ? 0.975 -3.335 13.128 1.00 72.44 307 ASP A N 1
ATOM 2478 C CA . ASP A 1 307 ? -0.109 -4.311 13.282 1.00 72.44 307 ASP A CA 1
ATOM 2479 C C . ASP A 1 307 ? -1.353 -4.015 12.440 1.00 72.44 307 ASP A C 1
ATOM 2481 O O . ASP A 1 307 ? -2.439 -4.455 12.794 1.00 72.44 307 ASP A O 1
ATOM 2485 N N . TYR A 1 308 ? -1.229 -3.333 11.301 1.00 76.44 308 TYR A N 1
ATOM 2486 C CA . TYR A 1 308 ? -2.370 -3.026 10.430 1.00 76.44 308 TYR A CA 1
ATOM 2487 C C . TYR A 1 308 ? -2.331 -3.801 9.098 1.00 76.44 308 TYR A C 1
ATOM 2489 O O . TYR A 1 308 ? -1.293 -3.941 8.447 1.00 76.44 308 TYR A O 1
ATOM 2497 N N . ARG A 1 309 ? -3.493 -4.282 8.646 1.00 81.06 309 ARG A N 1
ATOM 2498 C CA . ARG A 1 309 ? -3.735 -4.831 7.305 1.00 81.06 309 ARG A CA 1
ATOM 2499 C C . ARG A 1 309 ? -4.052 -3.695 6.327 1.00 81.06 309 ARG A C 1
ATOM 2501 O O . ARG A 1 309 ? -4.798 -2.773 6.641 1.00 81.06 309 ARG A O 1
ATOM 2508 N N . GLY A 1 310 ? -3.537 -3.770 5.098 1.00 77.19 310 GLY A N 1
ATOM 2509 C CA . GLY A 1 310 ? -3.899 -2.817 4.037 1.00 77.19 310 GLY A CA 1
ATOM 2510 C C . GLY A 1 310 ? -5.367 -2.936 3.577 1.00 77.19 310 GLY A C 1
ATOM 2511 O O . GLY A 1 310 ? -5.971 -4.005 3.735 1.00 77.19 310 GLY A O 1
ATOM 2512 N N . PRO A 1 311 ? -5.940 -1.888 2.945 1.00 79.62 311 PRO A N 1
ATOM 2513 C CA . PRO A 1 311 ? -7.307 -1.911 2.424 1.00 79.62 311 PRO A CA 1
ATOM 2514 C C . PRO A 1 311 ? -7.498 -3.036 1.404 1.00 79.62 311 PRO A C 1
ATOM 2516 O O . PRO A 1 311 ? -6.584 -3.380 0.649 1.00 79.62 311 PRO A O 1
ATOM 2519 N N . GLN A 1 312 ? -8.700 -3.604 1.421 1.00 81.31 312 GLN A N 1
ATOM 2520 C CA . GLN A 1 312 ? -9.166 -4.699 0.581 1.00 81.31 312 GLN A CA 1
ATOM 2521 C C . GLN A 1 312 ? -10.237 -4.183 -0.397 1.00 81.31 312 GLN A C 1
ATOM 2523 O O . GLN A 1 312 ? -10.904 -3.179 -0.114 1.00 81.31 312 GLN A O 1
ATOM 2528 N N . PRO A 1 313 ? -10.467 -4.859 -1.535 1.00 70.94 313 PRO A N 1
ATOM 2529 C CA . PRO A 1 313 ? -11.420 -4.380 -2.532 1.00 70.94 313 PRO A CA 1
ATOM 2530 C C . PRO A 1 313 ? -12.858 -4.356 -2.022 1.00 70.94 313 PRO A C 1
ATOM 2532 O O . PRO A 1 313 ? -13.331 -5.302 -1.392 1.00 70.94 313 PRO A O 1
ATOM 2535 N N . VAL A 1 314 ? -13.601 -3.297 -2.347 1.00 71.81 314 VAL A N 1
ATOM 2536 C CA . VAL A 1 314 ? -15.014 -3.157 -1.951 1.00 71.81 314 VAL A CA 1
ATOM 2537 C C . VAL A 1 314 ? -15.912 -4.164 -2.687 1.00 71.81 314 VAL A C 1
ATOM 2539 O O . VAL A 1 314 ? -16.890 -4.638 -2.101 1.00 71.81 314 VAL A O 1
ATOM 2542 N N . TYR A 1 315 ? -15.560 -4.549 -3.921 1.00 75.88 315 TYR A N 1
ATOM 2543 C CA . TYR A 1 315 ? -16.387 -5.368 -4.817 1.00 75.88 315 TYR A CA 1
ATOM 2544 C C . TYR A 1 315 ? -17.829 -4.825 -4.896 1.00 75.88 315 TYR A C 1
ATOM 2546 O O . TYR A 1 315 ? -18.048 -3.620 -4.967 1.00 75.88 315 TYR A O 1
ATOM 2554 N N . ASN A 1 316 ? -18.835 -5.701 -4.833 1.00 77.50 316 ASN A N 1
ATOM 2555 C CA . ASN A 1 316 ? -20.250 -5.336 -4.934 1.00 77.50 316 ASN A CA 1
ATOM 2556 C C . ASN A 1 316 ? -20.864 -4.866 -3.601 1.00 77.50 316 ASN A C 1
ATOM 2558 O O . ASN A 1 316 ? -22.090 -4.787 -3.478 1.00 77.50 316 ASN A O 1
ATOM 2562 N N . ARG A 1 317 ? -20.054 -4.604 -2.568 1.00 84.00 317 ARG A N 1
ATOM 2563 C CA . ARG A 1 317 ? -20.564 -4.199 -1.254 1.00 84.00 317 ARG A CA 1
ATOM 2564 C C . ARG A 1 317 ? -21.010 -2.745 -1.278 1.00 84.00 317 ARG A C 1
ATOM 2566 O O . ARG A 1 317 ? -20.307 -1.860 -1.748 1.00 84.00 317 ARG A O 1
ATOM 2573 N N . THR A 1 318 ? -22.179 -2.482 -0.705 1.00 83.94 318 THR A N 1
ATOM 2574 C CA . THR A 1 318 ? -22.647 -1.113 -0.477 1.00 83.94 318 THR A CA 1
ATOM 2575 C C . THR A 1 318 ? -22.132 -0.607 0.864 1.00 83.94 318 THR A C 1
ATOM 2577 O O . THR A 1 318 ? -22.382 -1.235 1.895 1.00 83.94 318 THR A O 1
ATOM 2580 N N . VAL A 1 319 ? -21.473 0.550 0.852 1.00 87.38 319 VAL A N 1
ATOM 2581 C CA . VAL A 1 319 ? -21.138 1.297 2.068 1.00 87.38 319 VAL A CA 1
ATOM 2582 C C . VAL A 1 319 ? -22.239 2.318 2.324 1.00 87.38 319 VAL A C 1
ATOM 2584 O O . VAL A 1 319 ? -22.574 3.127 1.457 1.00 87.38 319 VAL A O 1
ATOM 2587 N N . TYR A 1 320 ? -22.821 2.275 3.514 1.00 89.56 320 TYR A N 1
ATOM 2588 C CA . TYR A 1 320 ? -23.852 3.211 3.940 1.00 89.56 320 TYR A CA 1
ATOM 2589 C C . TYR A 1 320 ? -23.238 4.315 4.791 1.00 89.56 320 TYR A C 1
ATOM 2591 O O . TYR A 1 320 ? -22.279 4.055 5.509 1.00 89.56 320 TYR A O 1
ATOM 2599 N N . ARG A 1 321 ? -23.802 5.522 4.755 1.00 90.69 321 ARG A N 1
ATOM 2600 C CA . ARG A 1 321 ? -23.425 6.629 5.642 1.00 90.69 321 ARG A CA 1
ATOM 2601 C C . ARG A 1 321 ? -24.636 7.110 6.427 1.00 90.69 321 ARG A C 1
ATOM 2603 O O . ARG A 1 321 ? -25.681 7.379 5.837 1.00 90.69 321 ARG A O 1
ATOM 2610 N N . ASN A 1 322 ? -24.487 7.217 7.738 1.00 89.12 322 ASN A N 1
ATOM 2611 C CA . ASN A 1 322 ? -25.479 7.754 8.660 1.00 89.12 322 ASN A CA 1
ATOM 2612 C C . ASN A 1 322 ? -25.010 9.113 9.178 1.00 89.12 322 ASN A C 1
ATOM 2614 O O . ASN A 1 322 ? -23.850 9.215 9.536 1.00 89.12 322 ASN A O 1
ATOM 2618 N N . PHE A 1 323 ? -25.888 10.122 9.226 1.00 84.69 323 PHE A N 1
ATOM 2619 C CA . PHE A 1 323 ? -25.630 11.424 9.867 1.00 84.69 323 PHE A CA 1
ATOM 2620 C C . PHE A 1 323 ? -26.947 12.154 10.195 1.00 84.69 323 PHE A C 1
ATOM 2622 O O . PHE A 1 323 ? -27.995 11.867 9.601 1.00 84.69 323 PHE A O 1
ATOM 2629 N N . VAL A 1 324 ? -26.907 13.084 11.161 1.00 70.81 324 VAL A N 1
ATOM 2630 C CA . VAL A 1 324 ? -28.107 13.702 11.767 1.00 70.81 324 VAL A CA 1
ATOM 2631 C C . VAL A 1 324 ? -28.550 14.997 11.077 1.00 70.81 324 VAL A C 1
ATOM 2633 O O . VAL A 1 324 ? -29.756 15.181 10.955 1.00 70.81 324 VAL A O 1
ATOM 2636 N N . ASN A 1 325 ? -27.637 15.864 10.611 1.00 57.97 325 ASN A N 1
ATOM 2637 C CA . ASN A 1 325 ? -27.974 17.145 9.961 1.00 57.97 325 ASN A CA 1
ATOM 2638 C C . ASN A 1 325 ? -26.808 17.732 9.131 1.00 57.97 325 ASN A C 1
ATOM 2640 O O . ASN A 1 325 ? -26.039 18.551 9.623 1.00 57.97 325 ASN A O 1
ATOM 2644 N N . GLU A 1 326 ? -26.752 17.409 7.842 1.00 47.72 326 GLU A N 1
ATOM 2645 C CA . GLU A 1 326 ? -26.216 18.314 6.817 1.00 47.72 326 GLU A CA 1
ATOM 2646 C C . GLU A 1 326 ? -27.353 18.546 5.816 1.00 47.72 326 GLU A C 1
ATOM 2648 O O . GLU A 1 326 ? -28.111 17.621 5.501 1.00 47.72 326 GLU A O 1
ATOM 2653 N N . THR A 1 327 ? -27.534 19.783 5.348 1.00 42.38 327 THR A N 1
ATOM 2654 C CA . THR A 1 327 ? -28.416 20.048 4.208 1.00 42.38 327 THR A CA 1
ATOM 2655 C C . THR A 1 327 ? -28.029 19.100 3.075 1.00 42.38 327 THR A C 1
ATOM 2657 O O . THR A 1 327 ? -26.853 18.967 2.754 1.00 42.38 327 THR A O 1
ATOM 2660 N N . LEU A 1 328 ? -29.019 18.476 2.430 1.00 44.84 328 LEU A N 1
ATOM 2661 C CA . LEU A 1 328 ? -28.886 17.641 1.220 1.00 44.84 328 LEU A CA 1
ATOM 2662 C C . LEU A 1 328 ? -28.286 18.397 0.001 1.00 44.84 328 LEU A C 1
ATOM 2664 O O . LEU A 1 328 ? -28.481 17.998 -1.143 1.00 44.84 328 LEU A O 1
ATOM 2668 N N . SER A 1 329 ? -27.590 19.514 0.218 1.00 36.75 329 SER A N 1
ATOM 2669 C CA . SER A 1 329 ? -27.064 20.448 -0.778 1.00 36.75 329 SER A CA 1
ATOM 2670 C C . SER A 1 329 ? -25.750 20.017 -1.431 1.00 36.75 329 SER A C 1
ATOM 2672 O O . SER A 1 329 ? -25.204 20.763 -2.234 1.00 36.75 329 SER A O 1
ATOM 2674 N N . SER A 1 330 ? -25.253 18.820 -1.148 1.00 38.81 330 SER A N 1
ATOM 2675 C CA . SER A 1 330 ? -24.167 18.217 -1.921 1.00 38.81 330 SER A CA 1
ATOM 2676 C C . SER A 1 330 ? -24.330 16.704 -1.955 1.00 38.81 330 SER A C 1
ATOM 2678 O O . SER A 1 330 ? -23.485 15.955 -1.476 1.00 38.81 330 SER A O 1
ATOM 2680 N N . ILE A 1 331 ? -25.430 16.232 -2.552 1.00 38.94 331 ILE A N 1
ATOM 2681 C CA . ILE A 1 331 ? -25.380 14.922 -3.210 1.00 38.94 331 ILE A CA 1
ATOM 2682 C C . ILE A 1 331 ? -24.275 15.067 -4.266 1.00 38.94 331 ILE A C 1
ATOM 2684 O O . ILE A 1 331 ? -24.457 15.865 -5.191 1.00 38.94 331 ILE A O 1
ATOM 2688 N N . PRO A 1 332 ? -23.112 14.409 -4.115 1.00 36.88 332 PRO A N 1
ATOM 2689 C CA . PRO A 1 332 ? -22.057 14.508 -5.104 1.00 36.88 332 PRO A CA 1
ATOM 2690 C C . PRO A 1 332 ? -22.620 13.987 -6.416 1.00 36.88 332 PRO A C 1
ATOM 2692 O O . PRO A 1 332 ? -23.375 13.011 -6.427 1.00 36.88 332 PRO A O 1
ATOM 2695 N N . ASP A 1 333 ? -22.280 14.677 -7.498 1.00 34.91 333 ASP A N 1
ATOM 2696 C CA . ASP A 1 333 ? -22.641 14.306 -8.855 1.00 34.91 333 ASP A CA 1
ATOM 2697 C C . ASP A 1 333 ? -22.476 12.786 -9.030 1.00 34.91 333 ASP A C 1
ATOM 2699 O O . ASP A 1 333 ? -21.378 12.243 -8.864 1.00 34.91 333 ASP A O 1
ATOM 2703 N N . TYR A 1 334 ? -23.583 12.085 -9.306 1.00 35.50 334 TYR A N 1
ATOM 2704 C CA . TYR A 1 334 ? -23.624 10.626 -9.468 1.00 35.50 334 TYR A CA 1
ATOM 2705 C C . TYR A 1 334 ? -22.681 10.143 -10.585 1.00 35.50 334 TYR A C 1
ATOM 2707 O O . TYR A 1 334 ? -22.403 8.948 -10.676 1.00 35.50 334 TYR A O 1
ATOM 2715 N N . ASN A 1 335 ? -22.113 11.064 -11.368 1.00 36.72 335 ASN A N 1
ATOM 2716 C CA . ASN A 1 335 ? -21.028 10.791 -12.296 1.00 36.72 335 ASN A CA 1
ATOM 2717 C C . ASN A 1 335 ? -19.709 10.367 -11.616 1.00 36.72 335 ASN A C 1
ATOM 2719 O O . ASN A 1 335 ? -18.972 9.594 -12.214 1.00 36.72 335 ASN A O 1
ATOM 2723 N N . LEU A 1 336 ? -19.432 10.739 -10.356 1.00 37.34 336 LEU A N 1
ATOM 2724 C CA . LEU A 1 336 ? -18.314 10.175 -9.568 1.00 37.34 336 LEU A CA 1
ATOM 2725 C C . LEU A 1 336 ? -18.601 8.745 -9.085 1.00 37.34 336 LEU A C 1
ATOM 2727 O O . LEU A 1 336 ? -17.678 7.959 -8.883 1.00 37.34 336 LEU A O 1
ATOM 2731 N N . CYS A 1 337 ? -19.882 8.393 -8.943 1.00 43.16 337 CYS A N 1
ATOM 2732 C CA . CYS A 1 337 ? -20.307 7.046 -8.573 1.00 43.16 337 CYS A CA 1
ATOM 2733 C C . CYS A 1 337 ? -20.341 6.096 -9.778 1.00 43.16 337 CYS A C 1
ATOM 2735 O O . CYS A 1 337 ? -20.111 4.912 -9.614 1.00 43.16 337 CYS A O 1
ATOM 2737 N N . SER A 1 338 ? -20.533 6.577 -11.009 1.00 34.38 338 SER A N 1
ATOM 2738 C CA . SER A 1 338 ? -20.241 5.784 -12.220 1.00 34.38 338 SER A CA 1
ATOM 2739 C C . SER A 1 338 ? -18.747 5.755 -12.568 1.00 34.38 338 SER A C 1
ATOM 2741 O O . SER A 1 338 ? -18.297 4.854 -13.270 1.00 34.38 338 SER A O 1
ATOM 2743 N N . ILE A 1 339 ? -17.960 6.680 -12.002 1.00 36.84 339 ILE A N 1
ATOM 2744 C CA . ILE A 1 339 ? -16.498 6.566 -11.871 1.00 36.84 339 ILE A CA 1
ATOM 2745 C C . ILE A 1 339 ? -16.125 5.620 -10.700 1.00 36.84 339 ILE A C 1
ATOM 2747 O O . ILE A 1 339 ? -14.949 5.387 -10.445 1.00 36.84 339 ILE A O 1
ATOM 2751 N N . GLN A 1 340 ? -17.089 4.926 -10.060 1.00 39.59 340 GLN A N 1
ATOM 2752 C CA . GLN A 1 340 ? -16.801 3.723 -9.248 1.00 39.59 340 GLN A CA 1
ATOM 2753 C C . GLN A 1 340 ? -16.247 2.560 -10.078 1.00 39.59 340 GLN A C 1
ATOM 2755 O O . GLN A 1 340 ? -15.880 1.547 -9.508 1.00 39.59 340 GLN A O 1
ATOM 2760 N N . ASN A 1 341 ? -16.021 2.739 -11.383 1.00 36.94 341 ASN A N 1
ATOM 2761 C CA . ASN A 1 341 ? -14.935 2.062 -12.093 1.00 36.94 341 ASN A CA 1
ATOM 2762 C C . ASN A 1 341 ? -13.549 2.732 -11.888 1.00 36.94 341 ASN A C 1
ATOM 2764 O O . ASN A 1 341 ? -12.722 2.765 -12.789 1.00 36.94 341 ASN A O 1
ATOM 2768 N N . ARG A 1 342 ? -13.235 3.187 -10.667 1.00 40.50 342 ARG A N 1
ATOM 2769 C CA . ARG A 1 342 ? -11.980 2.772 -10.021 1.00 40.50 342 ARG A CA 1
ATOM 2770 C C . ARG A 1 342 ? -12.112 1.392 -9.355 1.00 40.50 342 ARG A C 1
ATOM 2772 O O . ARG A 1 342 ? -11.265 1.010 -8.562 1.00 40.50 342 ARG A O 1
ATOM 2779 N N . ASN A 1 343 ? -13.045 0.571 -9.846 1.00 40.28 343 ASN A N 1
ATOM 2780 C CA . ASN A 1 343 ? -12.900 -0.878 -10.070 1.00 40.28 343 ASN A CA 1
ATOM 2781 C C . ASN A 1 343 ? -11.674 -1.263 -10.939 1.00 40.28 343 ASN A C 1
ATOM 2783 O O . ASN A 1 343 ? -11.661 -2.307 -11.582 1.00 40.28 343 ASN A O 1
ATOM 2787 N N . ASN A 1 344 ? -10.624 -0.442 -10.945 1.00 48.22 344 ASN A N 1
ATOM 2788 C CA . ASN A 1 344 ? -9.400 -0.631 -11.702 1.00 48.22 344 ASN A CA 1
ATOM 2789 C C . ASN A 1 344 ? -8.196 -0.332 -10.789 1.00 48.22 344 ASN A C 1
ATOM 2791 O O . ASN A 1 344 ? -7.219 0.251 -11.247 1.00 48.22 344 ASN A O 1
ATOM 2795 N N . GLY A 1 345 ? -8.265 -0.641 -9.493 1.00 52.84 345 GLY A N 1
ATOM 2796 C CA . GLY A 1 345 ? -7.047 -0.848 -8.704 1.00 52.84 345 GLY A CA 1
ATOM 2797 C C . GLY A 1 345 ? -6.469 -2.236 -9.017 1.00 52.84 345 GLY A C 1
ATOM 2798 O O . GLY A 1 345 ? -7.226 -3.093 -9.486 1.00 52.84 345 GLY A O 1
ATOM 2799 N N . PRO A 1 346 ? -5.177 -2.498 -8.755 1.00 55.06 346 PRO A N 1
ATOM 2800 C CA . PRO A 1 346 ? -4.550 -3.782 -9.067 1.00 55.06 346 PRO A CA 1
ATOM 2801 C C . PRO A 1 346 ? -5.327 -5.018 -8.615 1.00 55.06 346 PRO A C 1
ATOM 2803 O O . PRO A 1 346 ? -5.374 -6.022 -9.325 1.00 55.06 346 PRO A O 1
ATOM 2806 N N . ASP A 1 347 ? -6.000 -4.909 -7.473 1.00 55.47 347 ASP A N 1
ATOM 2807 C CA . ASP A 1 347 ? -6.714 -6.004 -6.823 1.00 55.47 347 ASP A CA 1
ATOM 2808 C C . ASP A 1 347 ? -7.980 -6.472 -7.567 1.00 55.47 347 ASP A C 1
ATOM 2810 O O . ASP A 1 347 ? -8.451 -7.586 -7.353 1.00 55.47 347 ASP A O 1
ATOM 2814 N N . VAL A 1 348 ? -8.541 -5.640 -8.449 1.00 59.00 348 VAL A N 1
ATOM 2815 C CA . VAL A 1 348 ? -9.753 -5.940 -9.243 1.00 59.00 348 VAL A CA 1
ATOM 2816 C C . VAL A 1 348 ? -9.475 -5.966 -10.743 1.00 59.00 348 VAL A C 1
ATOM 2818 O O . VAL A 1 348 ? -10.362 -6.272 -11.540 1.00 59.00 348 VAL A O 1
ATOM 2821 N N . TRP A 1 349 ? -8.231 -5.702 -11.157 1.00 69.25 349 TRP A N 1
ATOM 2822 C CA . TRP A 1 349 ? -7.864 -5.724 -12.568 1.00 69.25 349 TRP A CA 1
ATOM 2823 C C . TRP A 1 349 ? -8.145 -7.059 -13.234 1.00 69.25 349 TRP A C 1
ATOM 2825 O O . TRP A 1 349 ? -8.504 -7.054 -14.401 1.00 69.25 349 TRP A O 1
ATOM 2835 N N . SER A 1 350 ? -8.035 -8.186 -12.530 1.00 69.50 350 SER A N 1
ATOM 2836 C CA . SER A 1 350 ? -8.342 -9.508 -13.090 1.00 69.50 350 SER A CA 1
ATOM 2837 C C . SER A 1 350 ? -9.816 -9.677 -13.486 1.00 69.50 350 SER A C 1
ATOM 2839 O O . SER A 1 350 ? -10.122 -10.509 -14.338 1.00 69.50 350 SER A O 1
ATOM 2841 N N . GLU A 1 351 ? -10.731 -8.879 -12.930 1.00 66.19 351 GLU A N 1
ATOM 2842 C CA . GLU A 1 351 ? -12.157 -8.931 -13.270 1.00 66.19 351 GLU A CA 1
ATOM 2843 C C . GLU A 1 351 ? -12.463 -8.185 -14.585 1.00 66.19 351 GLU A C 1
ATOM 2845 O O . GLU A 1 351 ? -13.325 -8.617 -15.351 1.00 66.19 351 GLU A O 1
ATOM 2850 N N . LEU A 1 352 ? -11.730 -7.104 -14.885 1.00 59.03 352 LEU A N 1
ATOM 2851 C CA . LEU A 1 352 ? -11.894 -6.298 -16.110 1.00 59.03 352 LEU A CA 1
ATOM 2852 C C . LEU A 1 352 ? -10.904 -6.664 -17.221 1.00 59.03 352 LEU A C 1
ATOM 2854 O O . LEU A 1 352 ? -11.209 -6.575 -18.410 1.00 59.03 352 LEU A O 1
ATOM 2858 N N . TYR A 1 353 ? -9.718 -7.097 -16.819 1.00 69.31 353 TYR A N 1
ATOM 2859 C CA . TYR A 1 353 ? -8.606 -7.522 -17.648 1.00 69.31 353 TYR A CA 1
ATOM 2860 C C . TYR A 1 353 ? -8.204 -8.922 -17.173 1.00 69.31 353 TYR A C 1
ATOM 2862 O O . TYR A 1 353 ? -7.302 -9.052 -16.349 1.00 69.31 353 TYR A O 1
ATOM 2870 N N . PRO A 1 354 ? -8.846 -9.996 -17.673 1.00 77.56 354 PRO A N 1
ATOM 2871 C CA . PRO A 1 354 ? -8.610 -11.365 -17.197 1.00 77.56 354 PRO A CA 1
ATOM 2872 C C . PRO A 1 354 ? -7.137 -11.790 -17.172 1.00 77.56 354 PRO A C 1
ATOM 2874 O O . PRO A 1 354 ? -6.720 -12.579 -16.328 1.00 77.56 354 PRO A O 1
ATOM 2877 N N . THR A 1 355 ? -6.323 -11.224 -18.063 1.00 78.88 355 THR A N 1
ATOM 2878 C CA . THR A 1 355 ? -4.867 -11.401 -18.106 1.00 78.88 355 THR A CA 1
ATOM 2879 C C . THR A 1 355 ? -4.151 -10.937 -16.836 1.00 78.88 355 THR A C 1
ATOM 2881 O O . THR A 1 355 ? -3.107 -11.492 -16.519 1.00 78.88 355 THR A O 1
ATOM 2884 N N . CYS A 1 356 ? -4.717 -10.007 -16.064 1.00 76.31 356 CYS A N 1
ATOM 2885 C CA . CYS A 1 356 ? -4.198 -9.569 -14.767 1.00 76.31 356 CYS A CA 1
ATOM 2886 C C . CYS A 1 356 ? -4.337 -10.608 -13.644 1.00 76.31 356 CYS A C 1
ATOM 2888 O O . CYS A 1 356 ? -3.697 -10.451 -12.608 1.00 76.31 356 CYS A O 1
ATOM 2890 N N . GLY A 1 357 ? -5.119 -11.677 -13.849 1.00 76.19 357 GLY A N 1
ATOM 2891 C CA . GLY A 1 357 ? -5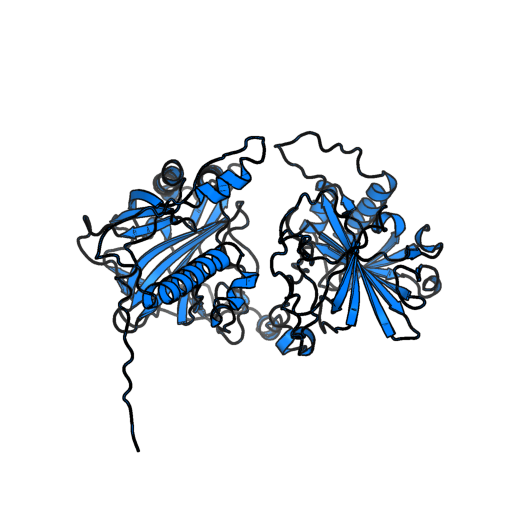.210 -12.838 -12.950 1.00 76.19 357 GLY A CA 1
ATOM 2892 C C . GLY A 1 357 ? -4.320 -14.019 -13.359 1.00 76.19 357 GLY A C 1
ATOM 2893 O O . GLY A 1 357 ? -4.577 -15.149 -12.947 1.00 76.19 357 GLY A O 1
ATOM 2894 N N . GLY A 1 358 ? -3.333 -13.794 -14.231 1.00 80.62 358 GLY A N 1
ATOM 2895 C CA . GLY A 1 358 ? -2.437 -14.844 -14.714 1.00 80.62 358 GLY A CA 1
ATOM 2896 C C . GLY A 1 358 ? -1.413 -15.340 -13.674 1.00 80.62 358 GLY A C 1
ATOM 2897 O O . GLY A 1 358 ? -1.343 -14.850 -12.551 1.00 80.62 358 GLY A O 1
ATOM 2898 N N . GLN A 1 359 ? -0.592 -16.327 -14.045 1.00 84.00 359 GLN A N 1
ATOM 2899 C CA . GLN A 1 359 ? 0.408 -16.953 -13.156 1.00 84.00 359 GLN A CA 1
ATOM 2900 C C . GLN A 1 359 ? 1.827 -16.380 -13.309 1.00 84.00 359 GLN A C 1
ATOM 2902 O O . GLN A 1 359 ? 2.758 -16.785 -12.614 1.00 84.00 359 GLN A O 1
ATOM 2907 N N . GLN A 1 360 ? 2.031 -15.449 -14.233 1.00 90.44 360 GLN A N 1
ATOM 2908 C CA . GLN A 1 360 ? 3.302 -14.762 -14.448 1.00 90.44 360 GLN A CA 1
ATOM 2909 C C . GLN A 1 360 ? 3.138 -13.259 -14.244 1.00 90.44 360 GLN A C 1
ATOM 2911 O O . GLN A 1 360 ? 3.713 -12.468 -14.983 1.00 90.44 360 GLN A O 1
ATOM 2916 N N . GLN A 1 361 ? 2.351 -12.864 -13.244 1.00 90.81 361 GLN A N 1
ATOM 2917 C CA . GLN A 1 361 ? 2.100 -11.459 -12.954 1.00 90.81 361 GLN A CA 1
ATOM 2918 C C . GLN A 1 361 ? 3.313 -10.767 -12.322 1.00 90.81 361 GLN A C 1
ATOM 2920 O O . GLN A 1 361 ? 4.141 -11.388 -11.651 1.00 90.81 361 GLN A O 1
ATOM 2925 N N . SER A 1 362 ? 3.417 -9.472 -12.574 1.00 93.06 362 SER A N 1
ATOM 2926 C CA . SER A 1 362 ? 4.409 -8.553 -12.025 1.00 93.06 362 SER A CA 1
ATOM 2927 C C . SER A 1 362 ? 3.690 -7.373 -11.364 1.00 93.06 362 SER A C 1
ATOM 2929 O O . SER A 1 362 ? 2.551 -7.077 -11.748 1.00 93.06 362 SER A O 1
ATOM 2931 N N . PRO A 1 363 ? 4.332 -6.680 -10.412 1.00 93.88 363 PRO A N 1
ATOM 2932 C CA . PRO A 1 363 ? 5.692 -6.894 -9.896 1.00 93.88 363 PRO A CA 1
ATOM 2933 C C . PRO A 1 363 ? 5.789 -8.106 -8.958 1.00 93.88 363 PRO A C 1
ATOM 2935 O O . PRO A 1 363 ? 4.804 -8.807 -8.751 1.00 93.88 363 PRO A O 1
ATOM 2938 N N . ILE A 1 364 ? 6.976 -8.396 -8.422 1.00 80.44 364 ILE A N 1
ATOM 2939 C CA . ILE A 1 364 ? 7.214 -9.503 -7.479 1.00 80.44 364 ILE A CA 1
ATOM 2940 C C . ILE A 1 364 ? 8.122 -9.070 -6.324 1.00 80.44 364 ILE A C 1
ATOM 2942 O O . ILE A 1 364 ? 8.951 -8.174 -6.477 1.00 80.44 364 ILE A O 1
ATOM 2946 N N . ASN A 1 365 ? 8.028 -9.788 -5.205 1.00 82.44 365 ASN A N 1
ATOM 2947 C CA . ASN A 1 365 ? 9.005 -9.718 -4.127 1.00 82.44 365 ASN A CA 1
ATOM 2948 C C . ASN A 1 365 ? 10.163 -10.682 -4.427 1.00 82.44 365 ASN A C 1
ATOM 2950 O O . ASN A 1 365 ? 9.979 -11.896 -4.565 1.00 82.44 365 ASN A O 1
ATOM 2954 N N . ILE A 1 366 ? 11.370 -10.140 -4.548 1.00 80.94 366 ILE A N 1
ATOM 2955 C CA . ILE A 1 366 ? 12.591 -10.888 -4.817 1.00 80.94 366 ILE A CA 1
ATOM 2956 C C . ILE A 1 366 ? 13.164 -11.370 -3.485 1.00 80.94 366 ILE A C 1
ATOM 2958 O O . ILE A 1 366 ? 13.895 -10.659 -2.793 1.00 80.94 366 ILE A O 1
ATOM 2962 N N . LEU A 1 367 ? 12.871 -12.624 -3.145 1.00 76.06 367 LEU A N 1
ATOM 2963 C CA . LEU A 1 367 ? 13.505 -13.308 -2.021 1.00 76.06 367 LEU A CA 1
ATOM 2964 C C . LEU A 1 367 ? 14.918 -13.741 -2.422 1.00 76.06 367 LEU A C 1
ATOM 2966 O O . LEU A 1 367 ? 15.092 -14.733 -3.133 1.00 76.06 367 LEU A O 1
ATOM 2970 N N . THR A 1 368 ? 15.944 -13.010 -1.983 1.00 76.50 368 THR A N 1
ATOM 2971 C CA . THR A 1 368 ? 17.327 -13.177 -2.469 1.00 76.50 368 THR A CA 1
ATOM 2972 C C . THR A 1 368 ? 17.873 -14.583 -2.224 1.00 76.50 368 THR A C 1
ATOM 2974 O O . THR A 1 368 ? 18.577 -15.128 -3.081 1.00 76.50 368 THR A O 1
ATOM 2977 N N . ALA A 1 369 ? 17.491 -15.196 -1.100 1.00 69.50 369 ALA A N 1
ATOM 2978 C CA . ALA A 1 369 ? 17.841 -16.568 -0.736 1.00 69.50 369 ALA A CA 1
ATOM 2979 C C . ALA A 1 369 ? 17.282 -17.619 -1.712 1.00 69.50 369 ALA A C 1
ATOM 2981 O O . ALA A 1 369 ? 17.882 -18.675 -1.884 1.00 69.50 369 ALA A O 1
ATOM 2982 N N . CYS A 1 370 ? 16.178 -17.316 -2.395 1.00 75.19 370 CYS A N 1
ATOM 2983 C CA . CYS A 1 370 ? 15.470 -18.240 -3.275 1.00 75.19 370 CYS A CA 1
ATOM 2984 C C . CYS A 1 370 ? 15.786 -17.976 -4.772 1.00 75.19 370 CYS A C 1
ATOM 2986 O O . CYS A 1 370 ? 15.036 -18.385 -5.658 1.00 75.19 370 CYS A O 1
ATOM 2988 N N . THR A 1 371 ? 16.894 -17.280 -5.078 1.00 82.94 371 THR A N 1
ATOM 2989 C CA . THR A 1 371 ? 17.314 -16.946 -6.455 1.00 82.94 371 THR A CA 1
ATOM 2990 C C . THR A 1 371 ? 18.395 -17.884 -6.992 1.00 82.94 371 THR A C 1
ATOM 2992 O O . THR A 1 371 ? 19.320 -18.292 -6.287 1.00 82.94 371 THR A O 1
ATOM 2995 N N . THR A 1 372 ? 18.326 -18.196 -8.288 1.00 92.12 372 THR A N 1
ATOM 2996 C CA . THR A 1 372 ? 19.287 -19.084 -8.958 1.00 92.12 372 THR A CA 1
ATOM 2997 C C . THR A 1 372 ? 20.396 -18.282 -9.629 1.00 92.12 372 THR A C 1
ATOM 2999 O O . THR A 1 372 ? 20.135 -17.429 -10.475 1.00 92.12 372 THR A O 1
ATOM 3002 N N . TYR A 1 373 ? 21.656 -18.575 -9.309 1.00 94.06 373 TYR A N 1
ATOM 3003 C CA . TYR A 1 373 ? 22.777 -17.972 -10.030 1.00 94.06 373 TYR A CA 1
ATOM 3004 C C . TYR A 1 373 ? 22.779 -18.401 -11.501 1.00 94.06 373 TYR A C 1
ATOM 3006 O O . TYR A 1 373 ? 22.735 -19.593 -11.814 1.00 94.06 373 TYR A O 1
ATOM 3014 N N . ARG A 1 374 ? 22.889 -17.428 -12.405 1.00 94.06 374 ARG A N 1
ATOM 3015 C CA . ARG A 1 374 ? 23.148 -17.658 -13.824 1.00 94.06 374 ARG A CA 1
ATOM 3016 C C . ARG A 1 374 ? 23.961 -16.494 -14.363 1.00 94.06 374 ARG A C 1
ATOM 3018 O O . ARG A 1 374 ? 23.566 -15.348 -14.207 1.00 94.06 374 ARG A O 1
ATOM 3025 N N . LYS A 1 375 ? 25.069 -16.799 -15.036 1.00 93.81 375 LYS A N 1
ATOM 3026 C CA . LYS A 1 375 ? 25.865 -15.786 -15.728 1.00 93.81 375 LYS A CA 1
ATOM 3027 C C . LYS A 1 375 ? 25.174 -15.372 -17.028 1.00 93.81 375 LYS A C 1
ATOM 3029 O O . LYS A 1 375 ? 24.879 -16.225 -17.868 1.00 93.81 375 LYS A O 1
ATOM 3034 N N . PHE A 1 376 ? 24.954 -14.078 -17.194 1.00 95.00 376 PHE A N 1
ATOM 3035 C CA . PHE A 1 376 ? 24.410 -13.443 -18.387 1.00 95.00 376 PHE A CA 1
ATOM 3036 C C . PHE A 1 376 ? 25.501 -12.613 -19.085 1.00 95.00 376 PHE A C 1
ATOM 3038 O O . PHE A 1 376 ? 26.404 -12.101 -18.421 1.00 95.00 376 PHE A O 1
ATOM 3045 N N . PRO A 1 377 ? 25.459 -12.476 -20.422 1.00 94.31 377 PRO A N 1
ATOM 3046 C CA . PRO A 1 377 ? 26.295 -11.513 -21.135 1.00 94.31 377 PRO A CA 1
ATOM 3047 C C . PRO A 1 377 ? 25.957 -10.077 -20.723 1.00 94.31 377 PRO A C 1
ATOM 3049 O O . PRO A 1 377 ? 24.801 -9.794 -20.414 1.00 94.31 377 PRO A O 1
ATOM 3052 N N . SER A 1 378 ? 26.921 -9.162 -20.803 1.00 94.75 378 SER A N 1
ATOM 3053 C CA . SER A 1 378 ? 26.667 -7.735 -20.578 1.00 94.75 378 SER A CA 1
ATOM 3054 C C . SER A 1 378 ? 25.620 -7.183 -21.548 1.00 94.75 378 SER A C 1
ATOM 3056 O O . SER A 1 378 ? 25.481 -7.662 -22.681 1.00 94.75 378 SER A O 1
ATOM 3058 N N . PHE A 1 379 ? 24.884 -6.168 -21.105 1.00 95.56 379 PHE A N 1
ATOM 3059 C CA . PHE A 1 379 ? 24.083 -5.346 -22.004 1.00 95.56 379 PHE A CA 1
ATOM 3060 C C . PHE A 1 379 ? 24.993 -4.527 -22.925 1.00 95.56 379 PHE A C 1
ATOM 3062 O O . PHE A 1 379 ? 26.106 -4.155 -22.558 1.00 95.56 379 PHE A O 1
ATOM 3069 N N . ALA A 1 380 ? 24.509 -4.263 -24.131 1.00 94.75 380 ALA A N 1
ATOM 3070 C CA . ALA A 1 380 ? 25.124 -3.372 -25.098 1.00 94.75 380 ALA A CA 1
ATOM 3071 C C . ALA A 1 380 ? 24.093 -2.306 -25.473 1.00 94.75 380 ALA A C 1
ATOM 3073 O O . ALA A 1 380 ? 23.096 -2.604 -26.138 1.00 94.75 380 ALA A O 1
ATOM 3074 N N . PHE A 1 381 ? 24.340 -1.090 -24.999 1.00 93.75 381 PHE A N 1
ATOM 3075 C CA . PHE A 1 381 ? 23.549 0.101 -25.275 1.00 93.75 381 PHE A CA 1
ATOM 3076 C C . PHE A 1 381 ? 24.149 0.832 -26.482 1.00 93.75 381 PHE A C 1
ATOM 3078 O O . PHE A 1 381 ? 25.369 0.968 -26.582 1.00 93.75 381 PHE A O 1
ATOM 3085 N N . GLU A 1 382 ? 23.314 1.261 -27.429 1.00 93.44 382 GLU A N 1
ATOM 3086 C CA . GLU A 1 382 ? 23.777 2.087 -28.554 1.00 93.44 382 GLU A CA 1
ATOM 3087 C C . GLU A 1 382 ? 24.296 3.451 -28.072 1.00 93.44 382 GLU A C 1
ATOM 3089 O O . GLU A 1 382 ? 23.937 3.931 -26.997 1.00 93.44 382 GLU A O 1
ATOM 3094 N N . SER A 1 383 ? 25.103 4.125 -28.897 1.00 90.38 383 SER A N 1
ATOM 3095 C CA . SER A 1 383 ? 25.784 5.364 -28.494 1.00 90.38 383 SER A CA 1
ATOM 3096 C C . SER A 1 383 ? 24.840 6.501 -28.086 1.00 90.38 383 SER A C 1
ATOM 3098 O O . SER A 1 383 ? 25.252 7.421 -27.388 1.00 90.38 383 SER A O 1
ATOM 3100 N N . GLY A 1 384 ? 23.571 6.450 -28.505 1.00 89.81 384 GLY A N 1
ATOM 3101 C CA . GLY A 1 384 ? 22.569 7.434 -28.115 1.00 89.81 384 GLY A CA 1
ATOM 3102 C C . GLY A 1 384 ? 22.316 7.488 -26.611 1.00 89.81 384 GLY A C 1
ATOM 3103 O O . GLY A 1 384 ? 21.927 8.548 -26.140 1.00 89.81 384 GLY A O 1
ATOM 3104 N N . TYR A 1 385 ? 22.573 6.418 -25.851 1.00 91.56 385 TYR A N 1
ATOM 3105 C CA . TYR A 1 385 ? 22.392 6.434 -24.394 1.00 91.56 385 TYR A CA 1
ATOM 3106 C C . TYR A 1 385 ? 23.324 7.392 -23.671 1.00 91.56 385 TYR A C 1
ATOM 3108 O O . TYR A 1 385 ? 22.998 7.773 -22.562 1.00 91.56 385 TYR A O 1
ATOM 3116 N N . TYR A 1 386 ? 24.429 7.784 -24.304 1.00 91.25 386 TYR A N 1
ATOM 3117 C CA . TYR A 1 386 ? 25.460 8.662 -23.747 1.00 91.25 386 TYR A CA 1
ATOM 3118 C C . TYR A 1 386 ? 25.299 10.114 -24.235 1.00 91.25 386 TYR A C 1
ATOM 3120 O O . TYR A 1 386 ? 26.251 10.900 -24.271 1.00 91.25 386 TYR A O 1
ATOM 3128 N N . HIS A 1 387 ? 24.105 10.463 -24.724 1.00 91.38 387 HIS A N 1
ATOM 3129 C CA . HIS A 1 387 ? 23.795 11.753 -25.329 1.00 91.38 387 HIS A CA 1
ATOM 3130 C C . HIS A 1 387 ? 22.445 12.285 -24.844 1.00 91.38 387 HIS A C 1
ATOM 3132 O O . HIS A 1 387 ? 21.538 11.538 -24.491 1.00 91.38 387 HIS A O 1
ATOM 3138 N N . GLN A 1 388 ? 22.312 13.608 -24.878 1.00 91.75 388 GLN A N 1
ATOM 3139 C CA . GLN A 1 388 ? 21.074 14.311 -24.567 1.00 91.75 388 GLN A CA 1
ATOM 3140 C C . GLN A 1 388 ? 20.033 14.118 -25.683 1.00 91.75 388 GLN A C 1
ATOM 3142 O O . GLN A 1 388 ? 20.325 14.359 -26.859 1.00 91.75 388 GLN A O 1
ATOM 3147 N N . HIS A 1 389 ? 18.807 13.745 -25.311 1.00 92.38 389 HIS A N 1
ATOM 3148 C CA . HIS A 1 389 ? 17.644 13.676 -26.204 1.00 92.38 389 HIS A CA 1
ATOM 3149 C C . HIS A 1 389 ? 16.478 14.461 -25.626 1.00 92.38 389 HIS A C 1
ATOM 3151 O O . HIS A 1 389 ? 16.317 14.550 -24.414 1.00 92.38 389 HIS A O 1
ATOM 3157 N N . ASN A 1 390 ? 15.627 14.993 -26.501 1.00 93.94 390 ASN A N 1
ATOM 3158 C CA . ASN A 1 390 ? 14.415 15.678 -26.072 1.00 93.94 390 ASN A CA 1
ATOM 3159 C C . ASN A 1 390 ? 13.316 14.647 -25.816 1.00 93.94 390 ASN A C 1
ATOM 3161 O O . ASN A 1 390 ? 12.849 13.990 -26.750 1.00 93.94 390 ASN A O 1
ATOM 3165 N N . PHE A 1 391 ? 12.870 14.555 -24.570 1.00 94.94 391 PHE A N 1
ATOM 3166 C CA . PHE A 1 391 ? 11.739 13.735 -24.164 1.00 94.94 391 PHE A CA 1
ATOM 3167 C C . PHE A 1 391 ? 10.509 14.603 -23.925 1.00 94.94 391 PHE A C 1
ATOM 3169 O O . PHE A 1 391 ? 10.608 15.686 -23.354 1.00 94.94 391 PHE A O 1
ATOM 3176 N N . SER A 1 392 ? 9.344 14.123 -24.351 1.00 94.81 392 SER A N 1
ATOM 3177 C CA . SER A 1 392 ? 8.058 14.603 -23.862 1.00 94.81 392 SER A CA 1
ATOM 3178 C C . SER A 1 392 ? 7.744 13.861 -22.566 1.00 94.81 392 SER A C 1
ATOM 3180 O O . SER A 1 392 ? 7.547 12.643 -22.580 1.00 94.81 392 SER A O 1
ATOM 3182 N N . LEU A 1 393 ? 7.746 14.597 -21.456 1.00 95.75 393 LEU A N 1
ATOM 3183 C CA . LEU A 1 393 ? 7.266 14.127 -20.163 1.00 95.75 393 LEU A CA 1
ATOM 3184 C C . LEU A 1 393 ? 5.771 14.415 -20.086 1.00 95.75 393 LEU A C 1
ATOM 3186 O O . LEU A 1 393 ? 5.366 15.561 -20.272 1.00 95.75 393 LEU A O 1
ATOM 3190 N N . LEU A 1 394 ? 4.969 13.389 -19.829 1.00 88.94 394 LEU A N 1
ATOM 3191 C CA . LEU A 1 394 ? 3.512 13.446 -19.797 1.00 88.94 394 LEU A CA 1
ATOM 3192 C C . LEU A 1 394 ? 3.011 12.875 -18.473 1.00 88.94 394 LEU A C 1
ATOM 3194 O O . LEU A 1 394 ? 3.309 11.726 -18.150 1.00 88.94 394 LEU A O 1
ATOM 3198 N N . ASN A 1 395 ? 2.191 13.638 -17.755 1.00 84.19 395 ASN A N 1
ATOM 3199 C CA . ASN A 1 395 ? 1.340 13.076 -16.715 1.00 84.19 395 ASN A CA 1
ATOM 3200 C C . ASN A 1 395 ? 0.140 12.397 -17.389 1.00 84.19 395 ASN A C 1
ATOM 3202 O O . ASN A 1 395 ? -0.715 13.071 -17.964 1.00 84.19 395 ASN A O 1
ATOM 3206 N N . ASN A 1 396 ? 0.067 11.069 -17.335 1.00 71.00 396 ASN A N 1
ATOM 3207 C CA . ASN A 1 396 ? -1.027 10.305 -17.947 1.00 71.00 396 ASN A CA 1
ATOM 3208 C C . ASN A 1 396 ? -2.195 10.019 -16.982 1.00 71.00 396 ASN A C 1
ATOM 3210 O O . ASN A 1 396 ? -3.005 9.142 -17.262 1.00 71.00 396 ASN A O 1
ATOM 3214 N N . GLY A 1 397 ? -2.249 10.710 -15.839 1.00 68.75 397 GLY A N 1
ATOM 3215 C CA . GLY A 1 397 ? -3.236 10.496 -14.776 1.00 68.75 397 GLY A CA 1
ATOM 3216 C C . GLY A 1 397 ? -2.866 9.382 -13.791 1.00 68.75 397 GLY A C 1
ATOM 3217 O O . GLY A 1 397 ? -3.549 9.217 -12.780 1.00 68.75 397 GLY A O 1
ATOM 3218 N N . HIS A 1 398 ? -1.790 8.638 -14.063 1.00 70.00 398 HIS A N 1
ATOM 3219 C CA . HIS A 1 398 ? -1.308 7.536 -13.230 1.00 70.00 398 HIS A CA 1
ATOM 3220 C C . HIS A 1 398 ? 0.171 7.664 -12.862 1.00 70.00 398 HIS A C 1
ATOM 3222 O O . HIS A 1 398 ? 0.534 7.311 -11.757 1.00 70.00 398 HIS A O 1
ATOM 3228 N N . THR A 1 399 ? 1.015 8.153 -13.768 1.00 85.44 399 THR A N 1
ATOM 3229 C CA . THR A 1 399 ? 2.463 8.317 -13.579 1.00 85.44 399 THR A CA 1
ATOM 3230 C C . THR A 1 399 ? 2.987 9.425 -14.509 1.00 85.44 399 THR A C 1
ATOM 3232 O O . THR A 1 399 ? 2.257 9.947 -15.361 1.00 85.44 399 THR A O 1
ATOM 3235 N N . ILE A 1 400 ? 4.266 9.784 -14.369 1.00 89.06 400 ILE A N 1
ATOM 3236 C CA . ILE A 1 400 ? 5.009 10.573 -15.352 1.00 89.06 400 ILE A CA 1
ATOM 3237 C C . ILE A 1 400 ? 5.690 9.630 -16.346 1.00 89.06 400 ILE A C 1
ATOM 3239 O O . ILE A 1 400 ? 6.629 8.913 -16.002 1.00 89.06 400 ILE A O 1
ATOM 3243 N N . VAL A 1 401 ? 5.246 9.678 -17.602 1.00 91.62 401 VAL A N 1
ATOM 3244 C CA . VAL A 1 401 ? 5.812 8.900 -18.710 1.00 91.62 401 VAL A CA 1
ATOM 3245 C C . VAL A 1 401 ? 6.699 9.793 -19.574 1.00 91.62 401 VAL A C 1
ATOM 3247 O O . VAL A 1 401 ? 6.257 10.834 -20.059 1.00 91.62 401 VAL A O 1
ATOM 3250 N N . GLY A 1 402 ? 7.938 9.368 -19.811 1.00 93.94 402 GLY A N 1
ATOM 3251 C CA . GLY A 1 402 ? 8.867 9.974 -20.759 1.00 93.94 402 GLY A CA 1
ATOM 3252 C C . GLY A 1 402 ? 8.903 9.218 -22.086 1.00 93.94 402 GLY A C 1
ATOM 3253 O O . GLY A 1 402 ? 9.248 8.037 -22.134 1.00 93.94 402 GLY A O 1
ATOM 3254 N N . THR A 1 403 ? 8.588 9.904 -23.183 1.00 93.75 403 THR A N 1
ATOM 3255 C CA . THR A 1 403 ? 8.701 9.390 -24.565 1.00 93.75 403 THR A CA 1
ATOM 3256 C C . THR A 1 403 ? 9.552 10.330 -25.409 1.00 93.75 403 THR A C 1
ATOM 3258 O O . THR A 1 403 ? 9.735 11.485 -25.038 1.00 93.75 403 THR A O 1
ATOM 3261 N N . PHE A 1 404 ? 10.094 9.884 -26.543 1.00 90.75 404 PHE A N 1
ATOM 3262 C CA . PHE A 1 404 ? 10.789 10.807 -27.447 1.00 90.75 404 PHE A CA 1
ATOM 3263 C C . PHE A 1 404 ? 9.858 11.934 -27.911 1.00 90.75 404 PHE A C 1
ATOM 3265 O O . PHE A 1 404 ? 8.761 11.676 -28.399 1.00 90.75 404 PHE A O 1
ATOM 3272 N N . ALA A 1 405 ? 10.325 13.184 -27.854 1.00 87.75 405 ALA A N 1
ATOM 3273 C CA . ALA A 1 405 ? 9.565 14.333 -28.354 1.00 87.75 405 ALA A CA 1
ATOM 3274 C C . ALA A 1 405 ? 9.426 14.333 -29.890 1.00 87.75 405 ALA A C 1
ATOM 3276 O O . ALA A 1 405 ? 8.600 15.056 -30.444 1.00 87.75 405 ALA A O 1
ATOM 3277 N N . SER A 1 406 ? 10.250 13.552 -30.600 1.00 79.62 406 SER A N 1
ATOM 3278 C CA . SER A 1 406 ? 10.183 13.404 -32.053 1.00 79.62 406 SER A CA 1
ATOM 3279 C C . SER A 1 406 ? 10.505 11.982 -32.501 1.00 79.62 406 SER A C 1
ATOM 3281 O O . SER A 1 406 ? 11.536 11.424 -32.131 1.00 79.62 406 SER A O 1
ATOM 3283 N N . GLU A 1 407 ? 9.693 11.448 -33.417 1.00 68.00 407 GLU A N 1
ATOM 3284 C CA . GLU A 1 407 ? 9.897 10.125 -34.029 1.00 68.00 407 GLU A CA 1
ATOM 3285 C C . GLU A 1 407 ? 11.239 9.988 -34.776 1.00 68.00 407 GLU A C 1
ATOM 3287 O O . GLU A 1 407 ? 11.740 8.883 -34.975 1.00 68.00 407 GLU A O 1
ATOM 3292 N N . LYS A 1 408 ? 11.885 11.103 -35.153 1.00 65.69 408 LYS A N 1
ATOM 3293 C CA . LYS A 1 408 ? 13.195 11.089 -35.831 1.00 65.69 408 LYS A CA 1
ATOM 3294 C C . LYS A 1 408 ? 14.340 10.553 -34.960 1.00 65.69 408 LYS A C 1
ATOM 3296 O O . LYS A 1 408 ? 15.415 10.298 -35.494 1.00 65.69 408 LYS A O 1
ATOM 3301 N N . GLN A 1 409 ? 14.132 10.400 -33.651 1.00 63.41 409 GLN A N 1
ATOM 3302 C CA . GLN A 1 409 ? 15.146 9.941 -32.694 1.00 63.41 409 GLN A CA 1
ATOM 3303 C C . GLN A 1 409 ? 15.006 8.456 -32.309 1.00 63.41 409 GLN A C 1
ATOM 3305 O O . GLN A 1 409 ? 15.878 7.930 -31.628 1.00 63.41 409 GLN A O 1
ATOM 3310 N N . LEU A 1 410 ? 13.984 7.745 -32.806 1.00 61.84 410 LEU A N 1
ATOM 3311 C CA . LEU A 1 410 ? 13.637 6.379 -32.370 1.00 61.84 410 LEU A CA 1
ATOM 3312 C C . LEU A 1 410 ? 14.762 5.336 -32.522 1.00 61.84 410 LEU A C 1
ATOM 3314 O O . LEU A 1 410 ? 14.763 4.332 -31.820 1.00 61.84 410 LEU A O 1
ATOM 3318 N N . SER A 1 411 ? 15.738 5.547 -33.412 1.00 66.50 411 SER A N 1
ATOM 3319 C CA . SER A 1 411 ? 16.823 4.582 -33.644 1.00 66.50 411 SER A CA 1
ATOM 3320 C C . SER A 1 411 ? 18.075 4.781 -32.782 1.00 66.50 411 SER A C 1
ATOM 3322 O O . SER A 1 411 ? 19.003 3.983 -32.917 1.00 66.50 411 SER A O 1
ATOM 3324 N N . SER A 1 412 ? 18.159 5.844 -31.971 1.00 80.88 412 SER A N 1
ATOM 3325 C CA . SER A 1 412 ? 19.369 6.170 -31.193 1.00 80.88 412 SER A CA 1
ATOM 3326 C C . SER A 1 412 ? 19.489 5.374 -29.888 1.00 80.88 412 SER A C 1
ATOM 3328 O O . SER A 1 412 ? 20.605 5.138 -29.428 1.00 80.88 412 SER A O 1
ATOM 3330 N N . LEU A 1 413 ? 18.364 4.930 -29.319 1.00 91.56 413 LEU A N 1
ATOM 3331 C CA . LEU A 1 413 ? 18.295 4.206 -28.049 1.00 91.56 413 LEU A CA 1
ATOM 3332 C C . LEU A 1 413 ? 17.860 2.756 -28.281 1.00 91.56 413 LEU A C 1
ATOM 3334 O O . LEU A 1 413 ? 16.681 2.416 -28.185 1.00 91.56 413 LEU A O 1
ATOM 3338 N N . ARG A 1 414 ? 18.825 1.890 -28.611 1.00 93.56 414 ARG A N 1
ATOM 3339 C CA . ARG A 1 414 ? 18.598 0.440 -28.707 1.00 93.56 414 ARG A CA 1
ATOM 3340 C C . ARG A 1 414 ? 19.438 -0.335 -27.710 1.00 93.56 414 ARG A C 1
ATOM 3342 O O . ARG A 1 414 ? 20.562 0.044 -27.385 1.00 93.56 414 ARG A O 1
ATOM 3349 N N . LEU A 1 415 ? 18.885 -1.469 -27.307 1.00 93.94 415 LEU A N 1
ATOM 3350 C CA . LEU A 1 415 ? 19.446 -2.412 -26.360 1.00 93.94 415 LEU A CA 1
ATOM 3351 C C . LEU A 1 415 ? 19.702 -3.765 -27.036 1.00 93.94 415 LEU A C 1
ATOM 3353 O O . LEU A 1 415 ? 18.861 -4.304 -27.765 1.00 93.94 415 LEU A O 1
ATOM 3357 N N . ARG A 1 416 ? 20.874 -4.338 -26.767 1.00 95.38 416 ARG A N 1
ATOM 3358 C CA . ARG A 1 416 ? 21.271 -5.712 -27.113 1.00 95.38 416 ARG A CA 1
ATOM 3359 C C . ARG A 1 416 ? 21.954 -6.362 -25.903 1.00 95.38 416 ARG A C 1
ATOM 3361 O O . ARG A 1 416 ? 22.240 -5.699 -24.911 1.00 95.38 416 ARG A O 1
ATOM 3368 N N . GLY A 1 417 ? 22.266 -7.653 -25.985 1.00 94.69 417 GLY A N 1
ATOM 3369 C CA . GLY A 1 417 ? 22.979 -8.352 -24.9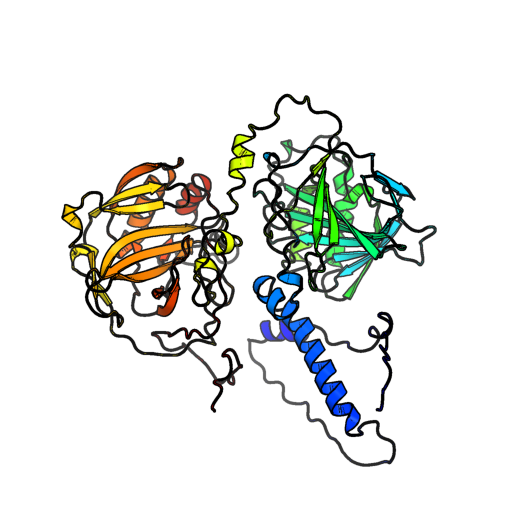07 1.00 94.69 417 GLY A CA 1
ATOM 3370 C C . GLY A 1 417 ? 22.073 -8.696 -23.721 1.00 94.69 417 GLY A C 1
ATOM 3371 O O . GLY A 1 417 ? 20.856 -8.774 -23.875 1.00 94.69 417 GLY A O 1
ATOM 3372 N N . GLY A 1 418 ? 22.640 -9.007 -22.552 1.00 92.69 418 GLY A N 1
ATOM 3373 C CA . GLY A 1 418 ? 21.839 -9.415 -21.385 1.00 92.69 418 GLY A CA 1
ATOM 3374 C C . GLY A 1 418 ? 21.058 -10.726 -21.562 1.00 92.69 418 GLY A C 1
ATOM 3375 O O . GLY A 1 418 ? 20.123 -10.972 -20.801 1.00 92.69 418 GLY A O 1
ATOM 3376 N N . ASP A 1 419 ? 21.402 -11.540 -22.573 1.00 94.12 419 ASP A N 1
ATOM 3377 C CA . ASP A 1 419 ? 20.628 -12.698 -23.078 1.00 94.12 419 ASP A CA 1
ATOM 3378 C C . ASP A 1 419 ? 19.267 -12.333 -23.718 1.00 94.12 419 ASP A C 1
ATOM 3380 O O . ASP A 1 419 ? 18.407 -13.189 -23.930 1.00 94.12 419 ASP A O 1
ATOM 3384 N N . LEU A 1 420 ? 19.065 -11.060 -24.078 1.00 95.56 420 LEU A N 1
ATOM 3385 C CA . LEU A 1 420 ? 17.956 -10.633 -24.929 1.00 95.56 420 LEU A CA 1
ATOM 3386 C C . LEU A 1 420 ? 18.233 -11.040 -26.382 1.00 95.56 420 LEU A C 1
ATOM 3388 O O . LEU A 1 420 ? 19.267 -10.702 -26.964 1.00 95.56 420 LEU A O 1
ATOM 3392 N N . LYS A 1 421 ? 17.301 -11.779 -26.992 1.00 94.50 421 LYS A N 1
ATOM 3393 C CA . LYS A 1 421 ? 17.448 -12.259 -28.372 1.00 94.50 421 LYS A CA 1
ATOM 3394 C C . LYS A 1 421 ? 17.123 -11.147 -29.367 1.00 94.50 421 LYS A C 1
ATOM 3396 O O . LYS A 1 421 ? 15.962 -10.795 -29.545 1.00 94.50 421 LYS A O 1
ATOM 3401 N N . GLY A 1 422 ? 18.144 -10.650 -30.059 1.00 94.25 422 GLY A N 1
ATOM 3402 C CA . GLY A 1 422 ? 18.000 -9.637 -31.104 1.00 94.25 422 GLY A CA 1
ATOM 3403 C C . GLY A 1 422 ? 18.202 -8.216 -30.587 1.00 94.25 422 GLY A C 1
ATOM 3404 O O . GLY A 1 422 ? 19.033 -7.977 -29.714 1.00 94.25 422 GLY A O 1
ATOM 3405 N N . THR A 1 423 ? 17.482 -7.270 -31.182 1.00 95.81 423 THR A N 1
ATOM 3406 C CA . THR A 1 423 ? 17.591 -5.838 -30.891 1.00 95.81 423 THR A CA 1
ATOM 3407 C C . THR A 1 423 ? 16.269 -5.337 -30.354 1.00 95.81 423 THR A C 1
ATOM 3409 O O . THR A 1 423 ? 15.216 -5.690 -30.881 1.00 95.81 423 THR A O 1
ATOM 3412 N N . PHE A 1 424 ? 16.353 -4.557 -29.289 1.00 96.25 424 PHE A N 1
ATOM 3413 C CA . PHE A 1 424 ? 15.223 -4.012 -28.565 1.00 96.25 424 PHE A CA 1
ATOM 3414 C C . PHE A 1 424 ? 15.284 -2.489 -28.664 1.00 96.25 424 PHE A C 1
ATOM 3416 O O . PHE A 1 424 ? 16.270 -1.886 -28.246 1.00 96.25 424 PHE A O 1
ATOM 3423 N N . ASP A 1 425 ? 14.265 -1.880 -29.252 1.00 94.12 425 ASP A N 1
ATOM 3424 C CA . ASP A 1 425 ? 14.147 -0.434 -29.409 1.00 94.12 425 ASP A CA 1
ATOM 3425 C C . ASP A 1 425 ? 13.452 0.159 -28.172 1.00 94.12 425 ASP A C 1
ATOM 3427 O O . ASP A 1 425 ? 12.509 -0.432 -27.632 1.00 94.12 425 ASP A O 1
ATOM 3431 N N . PHE A 1 426 ? 13.955 1.296 -27.684 1.00 94.81 426 PHE A N 1
ATOM 3432 C CA . PHE A 1 426 ? 13.369 2.028 -26.561 1.00 94.81 426 PHE A CA 1
ATOM 3433 C C . PHE A 1 426 ? 11.959 2.526 -26.899 1.00 94.81 426 PHE A C 1
ATOM 3435 O O . PHE A 1 426 ? 11.722 3.050 -27.987 1.00 94.81 426 PHE A O 1
ATOM 3442 N N . VAL A 1 427 ? 11.035 2.393 -25.948 1.00 93.00 427 VAL A N 1
ATOM 3443 C CA . VAL A 1 427 ? 9.638 2.822 -26.093 1.00 93.00 427 VAL A CA 1
ATOM 3444 C C . VAL A 1 427 ? 9.350 4.023 -25.199 1.00 93.00 427 VAL A C 1
ATOM 3446 O O . VAL A 1 427 ? 8.967 5.085 -25.686 1.00 93.00 427 VAL A O 1
ATOM 3449 N N . ASN A 1 428 ? 9.511 3.851 -23.889 1.00 94.44 428 ASN A N 1
ATOM 3450 C CA . ASN A 1 428 ? 9.290 4.891 -22.892 1.00 94.44 428 ASN A CA 1
ATOM 3451 C C . ASN A 1 428 ? 10.032 4.557 -21.597 1.00 94.44 428 ASN A C 1
ATOM 3453 O O . ASN A 1 428 ? 10.489 3.426 -21.406 1.00 94.44 428 ASN A O 1
ATOM 3457 N N . PHE A 1 429 ? 10.114 5.538 -20.707 1.00 96.50 429 PHE A N 1
ATOM 3458 C CA . PHE A 1 429 ? 10.361 5.292 -19.296 1.00 96.50 429 PHE A CA 1
ATOM 3459 C C . PHE A 1 429 ? 9.229 5.883 -18.457 1.00 96.50 429 PHE A C 1
ATOM 3461 O O . PHE A 1 429 ? 8.540 6.798 -18.907 1.00 96.50 429 PHE A O 1
ATOM 3468 N N . HIS A 1 430 ? 9.030 5.369 -17.253 1.00 93.81 430 HIS A N 1
ATOM 3469 C CA . HIS A 1 430 ? 8.082 5.916 -16.285 1.00 93.81 430 HIS A CA 1
ATOM 3470 C C . HIS A 1 430 ? 8.530 5.590 -14.865 1.00 93.81 430 HIS A C 1
ATOM 3472 O O . HIS A 1 430 ? 9.351 4.696 -14.662 1.00 93.81 430 HIS A O 1
ATOM 3478 N N . LEU A 1 431 ? 8.041 6.361 -13.899 1.00 91.12 431 LEU A N 1
ATOM 3479 C CA . LEU A 1 431 ? 8.414 6.220 -12.496 1.00 91.12 431 LEU A CA 1
ATOM 3480 C C . LEU A 1 431 ? 7.237 5.674 -11.694 1.00 91.12 431 LEU A C 1
ATOM 3482 O O . LEU A 1 431 ? 6.094 5.980 -11.995 1.00 91.12 431 LEU A O 1
ATOM 3486 N N . HIS A 1 432 ? 7.549 4.942 -10.642 1.00 89.88 432 HIS A N 1
ATOM 3487 C CA . HIS A 1 432 ? 6.647 4.609 -9.555 1.00 89.88 432 HIS A CA 1
ATOM 3488 C C . HIS A 1 432 ? 7.218 5.209 -8.276 1.00 89.88 432 HIS A C 1
ATOM 3490 O O . HIS A 1 432 ? 8.437 5.159 -8.061 1.00 89.88 432 HIS A O 1
ATOM 3496 N N . TRP A 1 433 ? 6.382 5.829 -7.448 1.00 88.56 433 TRP A N 1
ATOM 3497 C CA . TRP A 1 433 ? 6.832 6.456 -6.207 1.00 88.56 433 TRP A CA 1
ATOM 3498 C C . TRP A 1 433 ? 5.767 6.425 -5.119 1.00 88.56 433 TRP A C 1
ATOM 3500 O O . TRP A 1 433 ? 4.569 6.391 -5.374 1.00 88.56 433 TRP A O 1
ATOM 3510 N N . GLY A 1 434 ? 6.215 6.424 -3.866 1.00 76.12 434 GLY A N 1
ATOM 3511 C CA . GLY A 1 434 ? 5.322 6.383 -2.712 1.00 76.12 434 GLY A CA 1
ATOM 3512 C C . GLY A 1 434 ? 5.199 7.735 -2.040 1.00 76.12 434 GLY A C 1
ATOM 3513 O O . GLY A 1 434 ? 5.716 8.742 -2.509 1.00 76.12 434 GLY A O 1
ATOM 3514 N N . GLU A 1 435 ? 4.518 7.774 -0.898 1.00 71.25 435 GLU A N 1
ATOM 3515 C CA . GLU A 1 435 ? 4.353 9.015 -0.128 1.00 71.25 435 GLU A CA 1
ATOM 3516 C C . GLU A 1 435 ? 5.648 9.409 0.608 1.00 71.25 435 GLU A C 1
ATOM 3518 O O . GLU A 1 435 ? 5.886 10.575 0.927 1.00 71.25 435 GLU A O 1
ATOM 3523 N N . ASN A 1 436 ? 6.507 8.431 0.902 1.00 70.56 436 ASN A N 1
ATOM 3524 C CA . ASN A 1 436 ? 7.645 8.590 1.801 1.00 70.56 436 ASN A CA 1
ATOM 3525 C C . ASN A 1 436 ? 8.873 7.789 1.338 1.00 70.56 436 ASN A C 1
ATOM 3527 O O . ASN A 1 436 ? 8.839 7.045 0.367 1.00 70.56 436 ASN A O 1
ATOM 3531 N N . HIS A 1 437 ? 9.981 7.927 2.066 1.00 71.44 437 HIS A N 1
ATOM 3532 C CA . HIS A 1 437 ? 11.251 7.263 1.759 1.00 71.44 437 HIS A CA 1
ATOM 3533 C C . HIS A 1 437 ? 11.268 5.746 2.047 1.00 71.44 437 HIS A C 1
ATOM 3535 O O . HIS A 1 437 ? 12.317 5.116 1.925 1.00 71.44 437 HIS A O 1
ATOM 3541 N N . LYS A 1 438 ? 10.147 5.151 2.467 1.00 69.69 438 LYS A N 1
ATOM 3542 C CA . LYS A 1 438 ? 10.058 3.733 2.847 1.00 69.69 438 LYS A CA 1
ATOM 3543 C C . LYS A 1 438 ? 9.196 2.903 1.905 1.00 69.69 438 LYS A C 1
ATOM 3545 O O . LYS A 1 438 ? 9.159 1.694 2.069 1.00 69.69 438 LYS A O 1
ATOM 3550 N N . SER A 1 439 ? 8.500 3.519 0.953 1.00 76.88 439 SER A N 1
ATOM 3551 C CA . SER A 1 439 ? 7.552 2.847 0.057 1.00 76.88 439 SER A CA 1
ATOM 3552 C C . SER A 1 439 ? 7.476 3.574 -1.284 1.00 76.88 439 SER A C 1
ATOM 3554 O O . SER A 1 439 ? 7.756 4.770 -1.331 1.00 76.88 439 SER A O 1
ATOM 3556 N N . GLY A 1 440 ? 7.110 2.869 -2.360 1.00 84.62 440 GLY A N 1
ATOM 3557 C CA . GLY A 1 440 ? 6.971 3.468 -3.691 1.00 84.62 440 GLY A CA 1
ATOM 3558 C C . GLY A 1 440 ? 7.449 2.630 -4.867 1.00 84.62 440 GLY A C 1
ATOM 3559 O O . GLY A 1 440 ? 6.983 2.833 -5.981 1.00 84.62 440 GLY A O 1
ATOM 3560 N N . SER A 1 441 ? 8.373 1.699 -4.646 1.00 91.56 441 SER A N 1
ATOM 3561 C CA . SER A 1 441 ? 8.724 0.717 -5.667 1.00 91.56 441 SER A CA 1
ATOM 3562 C C . SER A 1 441 ? 7.621 -0.320 -5.837 1.00 91.56 441 SER A C 1
ATOM 3564 O O . SER A 1 441 ? 6.967 -0.715 -4.874 1.00 91.56 441 SER A O 1
ATOM 3566 N N . GLU A 1 442 ? 7.459 -0.800 -7.064 1.00 89.88 442 GLU A N 1
ATOM 3567 C CA . GLU A 1 442 ? 6.543 -1.892 -7.383 1.00 89.88 442 GLU A CA 1
ATOM 3568 C C . GLU A 1 442 ? 7.132 -3.241 -6.954 1.00 89.88 442 GLU A C 1
ATOM 3570 O O . GLU A 1 442 ? 6.450 -4.090 -6.376 1.00 89.88 442 GLU A O 1
ATOM 3575 N N . HIS A 1 443 ? 8.423 -3.447 -7.207 1.00 92.75 443 HIS A N 1
ATOM 3576 C CA . HIS A 1 443 ? 9.149 -4.614 -6.724 1.00 92.75 443 HIS A CA 1
ATOM 3577 C C . HIS A 1 443 ? 9.610 -4.433 -5.278 1.00 92.75 443 HIS A C 1
ATOM 3579 O O . HIS A 1 443 ? 9.795 -3.324 -4.777 1.00 92.75 443 HIS A O 1
ATOM 3585 N N . GLU A 1 444 ? 9.883 -5.558 -4.627 1.00 83.38 444 GLU A N 1
ATOM 3586 C CA . GLU A 1 444 ? 10.467 -5.594 -3.289 1.00 83.38 444 GLU A CA 1
ATOM 3587 C C . GLU A 1 444 ? 11.690 -6.504 -3.261 1.00 83.38 444 GLU A C 1
ATOM 3589 O O . GLU A 1 444 ? 11.815 -7.433 -4.064 1.00 83.38 444 GLU A O 1
ATOM 3594 N N . ILE A 1 445 ? 12.579 -6.273 -2.297 1.00 78.19 445 ILE A N 1
ATOM 3595 C CA . ILE A 1 445 ? 13.673 -7.189 -1.974 1.00 78.19 445 ILE A CA 1
ATOM 3596 C C . ILE A 1 445 ? 13.458 -7.702 -0.555 1.00 78.19 445 ILE A C 1
ATOM 3598 O O . ILE A 1 445 ? 13.517 -6.933 0.402 1.00 78.19 445 ILE A O 1
ATOM 3602 N N . ASN A 1 446 ? 13.258 -9.012 -0.397 1.00 68.69 446 ASN A N 1
ATOM 3603 C CA . ASN A 1 446 ? 13.014 -9.646 0.904 1.00 68.69 446 ASN A CA 1
ATOM 3604 C C . ASN A 1 446 ? 11.880 -8.976 1.712 1.00 68.69 446 ASN A C 1
ATOM 3606 O O . ASN A 1 446 ? 12.003 -8.804 2.926 1.00 68.69 446 ASN A O 1
ATOM 3610 N N . GLY A 1 447 ? 10.798 -8.586 1.034 1.00 59.94 447 GLY A N 1
ATOM 3611 C 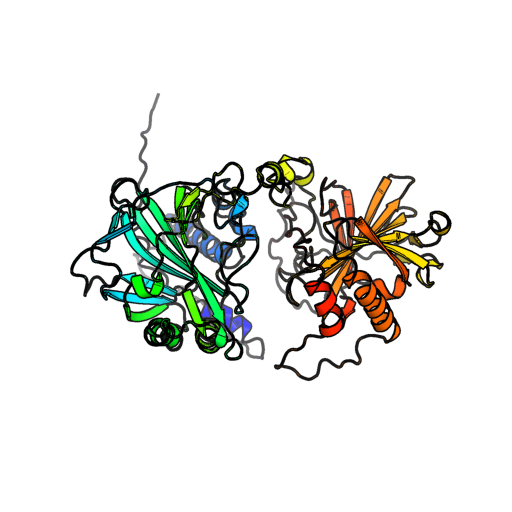CA . GLY A 1 447 ? 9.637 -7.925 1.643 1.00 59.94 447 GLY A CA 1
ATOM 3612 C C . GLY A 1 447 ? 9.854 -6.446 1.966 1.00 59.94 447 GLY A C 1
ATOM 3613 O O . GLY A 1 447 ? 9.145 -5.894 2.800 1.00 59.94 447 GLY A O 1
ATOM 3614 N N . ARG A 1 448 ? 10.898 -5.820 1.407 1.00 71.56 448 ARG A N 1
ATOM 3615 C CA . ARG A 1 448 ? 11.216 -4.408 1.637 1.00 71.56 448 ARG A CA 1
ATOM 3616 C C . ARG A 1 448 ? 11.088 -3.616 0.336 1.00 71.56 448 ARG A C 1
ATOM 3618 O O . ARG A 1 448 ? 11.843 -3.911 -0.599 1.00 71.56 448 ARG A O 1
ATOM 3625 N N . PRO A 1 449 ? 10.184 -2.626 0.277 1.00 82.44 449 PRO A N 1
ATOM 3626 C CA . PRO A 1 449 ? 10.112 -1.689 -0.833 1.00 82.44 449 PRO A CA 1
ATOM 3627 C C . PRO A 1 449 ? 11.155 -0.568 -0.707 1.00 82.44 449 PRO A C 1
ATOM 3629 O O . PRO A 1 449 ? 11.809 -0.386 0.324 1.00 82.44 449 PRO A O 1
ATOM 3632 N N . PHE A 1 450 ? 11.308 0.183 -1.791 1.00 87.94 450 PHE A N 1
ATOM 3633 C CA . PHE A 1 450 ? 12.139 1.376 -1.923 1.00 87.94 450 PHE A CA 1
ATOM 3634 C C . PHE A 1 450 ? 11.249 2.619 -2.104 1.00 87.94 450 PHE A C 1
ATOM 3636 O O . PHE A 1 450 ? 10.092 2.473 -2.494 1.00 87.94 450 PHE A O 1
ATOM 3643 N N . PRO A 1 451 ? 11.765 3.844 -1.869 1.00 88.06 451 PRO A N 1
ATOM 3644 C CA . PRO A 1 451 ? 11.032 5.095 -2.111 1.00 88.06 451 PRO A CA 1
ATOM 3645 C C . PRO A 1 451 ? 10.411 5.257 -3.509 1.00 88.06 451 PRO A C 1
ATOM 3647 O O . PRO A 1 451 ? 9.509 6.072 -3.703 1.00 88.06 451 PRO A O 1
ATOM 3650 N N . GLY A 1 452 ? 10.955 4.556 -4.502 1.00 91.62 452 GLY A N 1
ATOM 3651 C CA . GLY A 1 452 ? 10.474 4.580 -5.873 1.00 91.62 452 GLY A CA 1
ATOM 3652 C C . GLY A 1 452 ? 11.196 3.567 -6.751 1.00 91.62 452 GLY A C 1
ATOM 3653 O O . GLY A 1 452 ? 12.158 2.918 -6.327 1.00 91.62 452 GLY A O 1
ATOM 3654 N N . GLU A 1 453 ? 10.731 3.435 -7.983 1.00 95.06 453 GLU A N 1
ATOM 3655 C CA . GLU A 1 453 ? 11.301 2.567 -9.007 1.00 95.06 453 GLU A CA 1
ATOM 3656 C C . GLU A 1 453 ? 11.079 3.188 -10.388 1.00 95.06 453 GLU A C 1
ATOM 3658 O O . GLU A 1 453 ? 9.976 3.620 -10.703 1.00 95.06 453 GLU A O 1
ATOM 3663 N N . ILE A 1 454 ? 12.111 3.234 -11.227 1.00 96.00 454 ILE A N 1
ATOM 3664 C CA . ILE A 1 454 ? 11.989 3.674 -12.622 1.00 96.00 454 ILE A CA 1
ATOM 3665 C C . ILE A 1 454 ? 12.005 2.467 -13.555 1.00 96.00 454 ILE A C 1
ATOM 3667 O O . ILE A 1 454 ? 12.835 1.563 -13.418 1.00 96.00 454 ILE A O 1
ATOM 3671 N N . HIS A 1 455 ? 11.097 2.455 -14.526 1.00 97.38 455 HIS A N 1
ATOM 3672 C CA . HIS A 1 455 ? 10.991 1.424 -15.552 1.00 97.38 455 HIS A CA 1
ATOM 3673 C C . HIS A 1 455 ? 11.370 1.985 -16.912 1.00 97.38 455 HIS A C 1
ATOM 3675 O O . HIS A 1 455 ? 10.813 2.987 -17.343 1.00 97.38 455 HIS A O 1
ATOM 3681 N N . PHE A 1 456 ? 12.259 1.298 -17.628 1.00 97.50 456 PHE A N 1
ATOM 3682 C CA . PHE A 1 456 ? 12.567 1.559 -19.034 1.00 97.50 456 PHE A CA 1
ATOM 3683 C C . PHE A 1 456 ? 12.022 0.417 -19.891 1.00 97.50 456 PHE A C 1
ATOM 3685 O O . PHE A 1 456 ? 12.435 -0.739 -19.745 1.00 97.50 456 PHE A O 1
ATOM 3692 N N . VAL A 1 457 ? 11.099 0.739 -20.794 1.00 96.56 457 VAL A N 1
ATOM 3693 C CA . VAL A 1 457 ? 10.359 -0.223 -21.615 1.00 96.56 457 VAL A CA 1
ATOM 3694 C C . VAL A 1 457 ? 10.968 -0.319 -23.007 1.00 96.56 457 VAL A C 1
ATOM 3696 O O . VAL A 1 457 ? 11.208 0.689 -23.674 1.00 96.56 457 VAL A O 1
ATOM 3699 N N . TYR A 1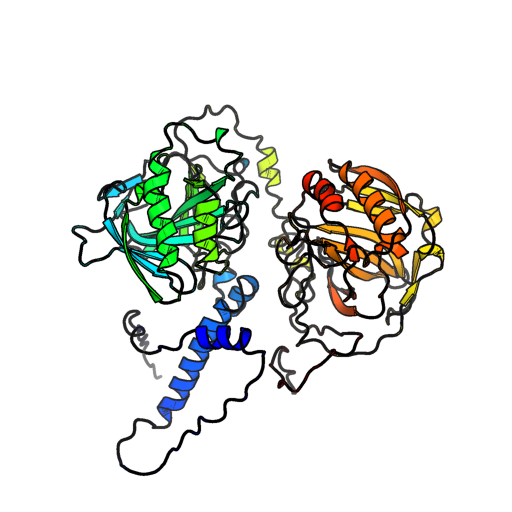 458 ? 11.152 -1.553 -23.472 1.00 96.12 458 TYR A N 1
ATOM 3700 C CA . TYR A 1 458 ? 11.744 -1.870 -24.764 1.00 96.12 458 TYR A CA 1
ATOM 3701 C C . TYR A 1 458 ? 10.919 -2.879 -25.550 1.00 96.12 458 TYR A C 1
ATOM 3703 O O . TYR A 1 458 ? 10.363 -3.813 -24.973 1.00 96.12 458 TYR A O 1
ATOM 3711 N N . THR A 1 459 ? 10.915 -2.764 -26.877 1.00 95.12 459 THR A N 1
ATOM 3712 C CA . THR A 1 459 ? 10.256 -3.721 -27.777 1.00 95.12 459 THR A CA 1
ATOM 3713 C C . THR A 1 459 ? 11.204 -4.201 -28.864 1.00 95.12 459 THR A C 1
ATOM 3715 O O . THR A 1 459 ? 11.890 -3.420 -29.512 1.00 95.12 459 THR A O 1
ATOM 3718 N N . ASN A 1 460 ? 11.216 -5.506 -29.112 1.00 95.62 460 ASN A N 1
ATOM 3719 C CA . ASN A 1 460 ? 11.822 -6.078 -30.305 1.00 95.62 460 ASN A CA 1
ATOM 3720 C C . ASN A 1 460 ? 10.766 -6.163 -31.415 1.00 95.62 460 ASN A C 1
ATOM 3722 O O . ASN A 1 460 ? 9.923 -7.060 -31.405 1.00 95.62 460 ASN A O 1
ATOM 3726 N N . HIS A 1 461 ? 10.833 -5.266 -32.399 1.00 89.62 461 HIS A N 1
ATOM 3727 C CA . HIS A 1 461 ? 9.835 -5.175 -33.475 1.00 89.62 461 HIS A CA 1
ATOM 3728 C C . HIS A 1 461 ? 9.797 -6.380 -34.432 1.00 89.62 461 HIS A C 1
ATOM 3730 O O . HIS A 1 461 ? 8.836 -6.530 -35.179 1.00 89.62 461 HIS A O 1
ATOM 3736 N N . LEU A 1 462 ? 10.812 -7.253 -34.425 1.00 92.69 462 LEU A N 1
ATOM 3737 C CA . LEU A 1 462 ? 10.807 -8.476 -35.241 1.00 92.69 462 LEU A CA 1
ATOM 3738 C C . LEU A 1 462 ? 10.020 -9.612 -34.583 1.00 92.69 462 LEU A C 1
ATOM 3740 O O . LEU A 1 462 ? 9.510 -10.491 -35.272 1.00 92.69 462 LEU A O 1
ATOM 3744 N N . THR A 1 463 ? 9.959 -9.622 -33.251 1.00 94.19 463 THR A N 1
ATOM 3745 C CA . THR A 1 463 ? 9.359 -10.714 -32.465 1.00 94.19 463 THR A CA 1
ATOM 3746 C C . THR A 1 463 ? 8.162 -10.272 -31.628 1.00 94.19 463 THR A C 1
ATOM 3748 O O . THR A 1 463 ? 7.490 -11.124 -31.054 1.00 94.19 463 THR A O 1
ATOM 3751 N N . ASN A 1 464 ? 7.899 -8.964 -31.546 1.00 90.75 464 ASN A N 1
ATOM 3752 C CA . ASN A 1 464 ? 6.967 -8.326 -30.611 1.00 90.75 464 ASN A CA 1
ATOM 3753 C C . ASN A 1 464 ? 7.242 -8.665 -29.135 1.00 90.75 464 ASN A C 1
ATOM 3755 O O . ASN A 1 464 ? 6.351 -8.587 -28.294 1.00 90.75 464 ASN A O 1
ATOM 3759 N N . GLN A 1 465 ? 8.478 -9.052 -28.810 1.00 95.75 465 GLN A N 1
ATOM 3760 C CA . GLN A 1 465 ? 8.891 -9.325 -27.440 1.00 95.75 465 GLN A CA 1
ATOM 3761 C C . GLN A 1 465 ? 9.165 -8.010 -26.709 1.00 95.75 465 GLN A C 1
ATOM 3763 O O . GLN A 1 465 ? 9.963 -7.198 -27.176 1.00 95.75 465 GLN A O 1
ATOM 3768 N N . THR A 1 466 ? 8.576 -7.851 -25.527 1.00 96.69 466 THR A N 1
ATOM 3769 C CA . THR A 1 466 ? 8.837 -6.713 -24.637 1.00 96.69 466 THR A CA 1
ATOM 3770 C C . THR A 1 466 ? 9.849 -7.092 -23.559 1.00 96.69 466 THR A C 1
ATOM 3772 O O . THR A 1 466 ? 9.802 -8.200 -23.009 1.00 96.69 466 THR A O 1
ATOM 3775 N N . ALA A 1 467 ? 10.758 -6.172 -23.253 1.00 98.12 467 ALA A N 1
ATOM 3776 C CA . ALA A 1 467 ? 11.663 -6.247 -22.113 1.00 98.12 467 ALA A CA 1
ATOM 3777 C C . ALA A 1 467 ? 11.537 -4.968 -21.280 1.00 98.12 467 ALA A C 1
ATOM 3779 O O . ALA A 1 467 ? 11.372 -3.886 -21.842 1.00 98.12 467 ALA A O 1
ATOM 3780 N N . VAL A 1 468 ? 11.617 -5.097 -19.957 1.00 98.44 468 VAL A N 1
ATOM 3781 C CA . VAL A 1 468 ? 11.579 -3.957 -19.035 1.00 98.44 468 VAL A CA 1
ATOM 3782 C C . VAL A 1 468 ? 12.792 -4.014 -18.121 1.00 98.44 468 VAL A C 1
ATOM 3784 O O . VAL A 1 468 ? 13.122 -5.065 -17.564 1.00 98.44 468 VAL A O 1
ATOM 3787 N N . LEU A 1 469 ? 13.473 -2.879 -18.016 1.00 98.19 469 LEU A N 1
ATOM 3788 C CA . LEU A 1 469 ? 14.556 -2.645 -17.075 1.00 98.19 469 LEU A CA 1
ATOM 3789 C C . LEU A 1 469 ? 13.995 -1.831 -15.902 1.00 98.19 469 LEU A C 1
ATOM 3791 O O . LEU A 1 469 ? 13.607 -0.686 -16.110 1.00 98.19 469 LEU A O 1
ATOM 3795 N N . GLY A 1 470 ? 13.926 -2.426 -14.714 1.00 97.75 470 GLY A N 1
ATOM 3796 C CA . GLY A 1 470 ? 13.497 -1.773 -13.476 1.00 97.75 470 GLY A CA 1
ATOM 3797 C C . GLY A 1 470 ? 14.696 -1.432 -12.597 1.00 97.75 470 GLY A C 1
ATOM 3798 O O . GLY A 1 470 ? 15.592 -2.265 -12.415 1.00 97.75 470 GLY A O 1
ATOM 3799 N N . ILE A 1 471 ? 14.735 -0.209 -12.077 1.00 97.31 471 ILE A N 1
ATOM 3800 C CA . ILE A 1 471 ? 15.808 0.269 -11.203 1.00 97.31 471 ILE A CA 1
ATOM 3801 C C . ILE A 1 471 ? 15.185 0.922 -9.975 1.00 97.31 471 ILE A C 1
ATOM 3803 O O . ILE A 1 471 ? 14.396 1.860 -10.089 1.00 97.31 471 ILE A O 1
ATOM 3807 N N . PHE A 1 472 ? 15.543 0.418 -8.796 1.00 95.06 472 PHE A N 1
ATOM 3808 C CA . PHE A 1 472 ? 15.100 0.991 -7.531 1.00 95.06 472 PHE A CA 1
ATOM 3809 C C . PHE A 1 472 ? 15.679 2.388 -7.326 1.00 95.06 472 PHE A C 1
ATOM 3811 O O . PHE A 1 472 ? 16.805 2.672 -7.726 1.00 95.06 472 PHE A O 1
ATOM 3818 N N . MET A 1 473 ? 14.934 3.248 -6.644 1.00 91.12 473 MET A N 1
ATOM 3819 C CA . MET A 1 473 ? 15.375 4.580 -6.254 1.00 91.12 473 MET A CA 1
ATOM 3820 C C . MET A 1 473 ? 15.521 4.627 -4.739 1.00 91.12 473 MET A C 1
ATOM 3822 O O . MET A 1 473 ? 14.602 4.268 -4.006 1.00 91.12 473 MET A O 1
ATOM 3826 N N . LYS A 1 474 ? 16.661 5.099 -4.248 1.00 86.56 474 LYS A N 1
ATOM 3827 C CA . LYS A 1 474 ? 16.941 5.220 -2.819 1.00 86.56 474 LYS A CA 1
ATOM 3828 C C . LYS A 1 474 ? 17.313 6.657 -2.484 1.00 86.56 474 LYS A C 1
ATOM 3830 O O . LYS A 1 474 ? 18.132 7.269 -3.162 1.00 86.56 474 LYS A O 1
ATOM 3835 N N . SER A 1 475 ? 16.733 7.197 -1.418 1.00 78.81 475 SER A N 1
ATOM 3836 C CA . SER A 1 475 ? 17.119 8.523 -0.959 1.00 78.81 475 SER A CA 1
ATOM 3837 C C . SER A 1 475 ? 18.363 8.467 -0.081 1.00 78.81 475 SER A C 1
ATOM 3839 O O . SER A 1 475 ? 18.595 7.506 0.661 1.00 78.81 475 SER A O 1
ATOM 3841 N N . THR A 1 476 ? 19.163 9.528 -0.120 1.00 72.38 476 THR A N 1
ATOM 3842 C CA . THR A 1 476 ? 20.094 9.850 0.963 1.00 72.38 476 THR A CA 1
ATOM 3843 C C . THR A 1 476 ? 19.244 10.270 2.165 1.00 72.38 476 THR A C 1
ATOM 3845 O O . THR A 1 476 ? 18.880 11.440 2.289 1.00 72.38 476 THR A O 1
ATOM 3848 N N . ALA A 1 477 ? 18.787 9.315 2.973 1.00 56.28 477 ALA A N 1
ATOM 3849 C CA . ALA A 1 477 ? 17.827 9.603 4.033 1.00 56.28 477 ALA A CA 1
ATOM 3850 C C . ALA A 1 477 ? 18.360 10.638 5.043 1.00 56.28 477 ALA A C 1
ATOM 3852 O O . ALA A 1 477 ? 19.524 10.614 5.445 1.00 56.28 477 ALA A O 1
ATOM 3853 N N . TYR A 1 478 ? 17.451 11.524 5.456 1.00 45.91 478 TYR A N 1
ATOM 3854 C CA . TYR A 1 478 ? 17.523 12.392 6.630 1.00 45.91 478 TYR A CA 1
ATOM 3855 C C . TYR A 1 478 ? 17.192 11.539 7.868 1.00 45.91 478 TYR A C 1
ATOM 3857 O O . TYR A 1 478 ? 16.123 11.677 8.455 1.00 45.91 478 TYR A O 1
ATOM 3865 N N . ASP A 1 479 ? 18.070 10.597 8.217 1.00 39.41 479 ASP A N 1
ATOM 3866 C CA . ASP A 1 479 ? 17.979 9.875 9.487 1.00 39.41 479 ASP A CA 1
ATOM 3867 C C . ASP A 1 479 ? 18.803 10.632 10.529 1.00 39.41 479 ASP A C 1
ATOM 3869 O O . ASP A 1 479 ? 20.034 10.625 10.500 1.00 39.41 479 ASP A O 1
ATOM 3873 N N . ASN A 1 480 ? 18.117 11.240 11.499 1.00 42.12 480 ASN A N 1
ATOM 3874 C CA . ASN A 1 480 ? 18.722 11.829 12.701 1.00 42.12 480 ASN A CA 1
ATOM 3875 C C . ASN A 1 480 ? 19.487 10.806 13.576 1.00 42.12 480 ASN A C 1
ATOM 3877 O O . ASN A 1 480 ? 19.939 11.164 14.660 1.00 42.12 480 ASN A O 1
ATOM 3881 N N . GLU A 1 481 ? 19.644 9.549 13.146 1.00 38.50 481 GLU A N 1
ATOM 3882 C CA . GLU A 1 481 ? 20.342 8.506 13.907 1.00 38.50 481 GLU A CA 1
ATOM 3883 C C . GLU A 1 481 ? 21.652 8.013 13.283 1.00 38.50 481 GLU A C 1
ATOM 3885 O O . GLU A 1 481 ? 22.400 7.315 13.958 1.00 38.50 481 GLU A O 1
ATOM 3890 N N . THR A 1 482 ? 22.022 8.431 12.069 1.00 36.22 482 THR A N 1
ATOM 3891 C CA . THR A 1 482 ? 23.411 8.283 11.594 1.00 36.22 482 THR A CA 1
ATOM 3892 C C . THR A 1 482 ? 23.778 9.399 10.616 1.00 36.22 482 THR A C 1
ATOM 3894 O O . THR A 1 482 ? 23.784 9.231 9.396 1.00 36.22 482 THR A O 1
ATOM 3897 N N . GLU A 1 483 ? 24.162 10.554 11.165 1.00 34.41 483 GLU A N 1
ATOM 3898 C CA . GLU A 1 483 ? 25.071 11.468 10.471 1.00 34.41 483 GLU A CA 1
ATOM 3899 C C . GLU A 1 483 ? 26.312 10.663 10.055 1.00 34.41 483 GLU A C 1
ATOM 3901 O O . GLU A 1 483 ? 27.104 10.292 10.920 1.00 34.41 483 GLU A O 1
ATOM 3906 N N . ASN A 1 484 ? 26.405 10.309 8.764 1.00 35.84 484 ASN A N 1
ATOM 3907 C CA . ASN A 1 484 ? 27.616 9.992 7.978 1.00 35.84 484 ASN A CA 1
ATOM 3908 C C . ASN A 1 484 ? 27.366 9.052 6.775 1.00 35.84 484 ASN A C 1
ATOM 3910 O O . ASN A 1 484 ? 28.312 8.437 6.280 1.00 35.84 484 ASN A O 1
ATOM 3914 N N . MET A 1 485 ? 26.154 8.959 6.205 1.00 42.41 485 MET A N 1
ATOM 3915 C CA . MET A 1 485 ? 26.084 8.595 4.781 1.00 42.41 485 MET A CA 1
ATOM 3916 C C . MET A 1 485 ? 26.460 9.823 3.957 1.00 42.41 485 MET A C 1
ATOM 3918 O O . MET A 1 485 ? 25.643 10.691 3.664 1.00 42.41 485 MET A O 1
ATOM 3922 N N . ASN A 1 486 ? 27.759 9.912 3.665 1.00 42.25 486 ASN A N 1
ATOM 3923 C CA . ASN A 1 486 ? 28.366 10.974 2.887 1.00 42.25 486 ASN A CA 1
ATOM 3924 C C . ASN A 1 486 ? 27.527 11.296 1.643 1.00 42.25 486 ASN A C 1
ATOM 3926 O O . ASN A 1 486 ? 27.355 10.466 0.748 1.00 42.25 486 ASN A O 1
ATOM 3930 N N . MET A 1 487 ? 27.179 12.574 1.520 1.00 45.31 487 MET A N 1
ATOM 3931 C CA . MET A 1 487 ? 26.755 13.257 0.292 1.00 45.31 487 MET A CA 1
ATOM 3932 C C . MET A 1 487 ? 27.801 13.165 -0.854 1.00 45.31 487 MET A C 1
ATOM 3934 O O . MET A 1 487 ? 27.663 13.828 -1.873 1.00 45.31 487 MET A O 1
ATOM 3938 N N . GLN A 1 488 ? 28.848 12.341 -0.688 1.00 47.00 488 GLN A N 1
ATOM 3939 C CA . GLN A 1 488 ? 29.917 12.012 -1.639 1.00 47.00 488 GLN A CA 1
ATOM 3940 C C . GLN A 1 488 ? 29.616 10.756 -2.485 1.00 47.00 488 GLN A C 1
ATOM 3942 O O . GLN A 1 488 ? 30.511 10.285 -3.176 1.00 47.00 488 GLN A O 1
ATOM 3947 N N . SER A 1 489 ? 28.412 10.178 -2.403 1.00 62.22 489 SER A N 1
ATOM 3948 C CA . SER A 1 489 ? 28.055 8.919 -3.090 1.00 62.22 489 SER A CA 1
ATOM 3949 C C . SER A 1 489 ? 27.172 9.079 -4.334 1.00 62.22 489 SER A C 1
ATOM 3951 O O . SER A 1 489 ? 26.905 8.084 -4.996 1.00 62.22 489 SER A O 1
ATOM 3953 N N . ILE A 1 490 ? 26.731 10.298 -4.665 1.00 73.94 490 ILE A N 1
ATOM 3954 C CA . ILE A 1 490 ? 26.016 10.575 -5.920 1.00 73.94 490 ILE A CA 1
ATOM 3955 C C . ILE A 1 490 ? 26.957 11.362 -6.822 1.00 73.94 490 ILE A C 1
ATOM 3957 O O . ILE A 1 490 ? 27.463 12.409 -6.404 1.00 73.94 490 ILE A O 1
ATOM 3961 N N . ASP A 1 491 ? 27.198 10.873 -8.035 1.00 82.25 491 ASP A N 1
ATOM 3962 C CA . ASP A 1 491 ? 27.945 11.631 -9.029 1.00 82.25 491 ASP A CA 1
ATOM 3963 C C . ASP A 1 491 ? 27.185 12.921 -9.400 1.00 82.25 491 ASP A C 1
ATOM 3965 O O . ASP A 1 491 ? 25.952 13.010 -9.324 1.00 82.25 491 ASP A O 1
ATOM 3969 N N . ALA A 1 492 ? 27.939 13.982 -9.692 1.00 86.38 492 ALA A N 1
ATOM 3970 C CA . ALA A 1 492 ? 27.376 15.324 -9.814 1.00 86.38 492 ALA A CA 1
ATOM 3971 C C . ALA A 1 492 ? 26.428 15.427 -11.017 1.00 86.38 492 ALA A C 1
ATOM 3973 O O . ALA A 1 492 ? 25.402 16.106 -10.944 1.00 86.38 492 ALA A O 1
ATOM 3974 N N . GLU A 1 493 ? 26.766 14.730 -12.095 1.00 89.19 493 GLU A N 1
ATOM 3975 C CA . GLU A 1 493 ? 26.019 14.665 -13.337 1.00 89.19 493 GLU A CA 1
ATOM 3976 C C . GLU A 1 493 ? 24.679 13.936 -13.155 1.00 89.19 493 G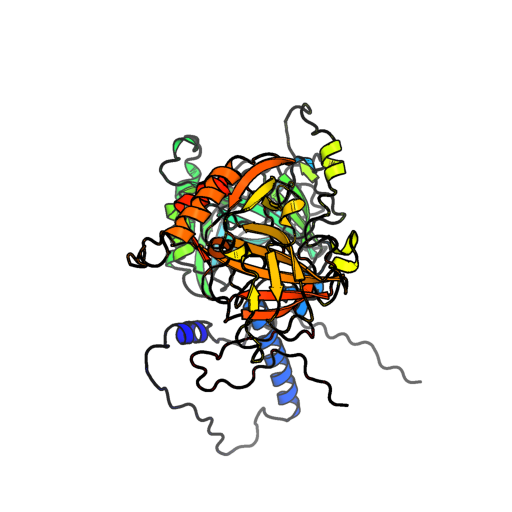LU A C 1
ATOM 3978 O O . GLU A 1 493 ? 23.640 14.490 -13.520 1.00 89.19 493 GLU A O 1
ATOM 3983 N N . THR A 1 494 ? 24.659 12.772 -12.501 1.00 88.44 494 THR A N 1
ATOM 3984 C CA . THR A 1 494 ? 23.435 12.039 -12.138 1.00 88.44 494 THR A CA 1
ATOM 3985 C C . THR A 1 494 ? 22.539 12.874 -11.254 1.00 88.44 494 THR A C 1
ATOM 3987 O O . THR A 1 494 ? 21.351 13.024 -11.550 1.00 88.44 494 THR A O 1
ATOM 3990 N N . ARG A 1 495 ? 23.088 13.484 -10.197 1.00 89.06 495 ARG A N 1
ATOM 3991 C CA . ARG A 1 495 ? 22.298 14.368 -9.333 1.00 89.06 495 ARG A CA 1
ATOM 3992 C C . ARG A 1 495 ? 21.680 15.509 -10.135 1.00 89.06 495 ARG A C 1
ATOM 3994 O O . ARG A 1 495 ? 20.497 15.801 -9.969 1.00 89.06 495 ARG A O 1
ATOM 4001 N N . GLN A 1 496 ? 22.467 16.161 -10.990 1.00 91.56 496 GLN A N 1
ATOM 4002 C CA . GLN A 1 496 ? 21.987 17.272 -11.804 1.00 91.56 496 GLN A CA 1
ATOM 4003 C C . GLN A 1 496 ? 20.875 16.829 -12.760 1.00 91.56 496 GLN A C 1
ATOM 4005 O O . GLN A 1 496 ? 19.892 17.554 -12.922 1.00 91.56 496 GLN A O 1
ATOM 4010 N N . GLU A 1 497 ? 20.996 15.653 -13.369 1.00 93.06 497 GLU A N 1
ATOM 4011 C CA . GLU A 1 497 ? 19.999 15.153 -14.310 1.00 93.06 497 GLU A CA 1
ATOM 4012 C C . GLU A 1 497 ? 18.674 14.798 -13.620 1.00 93.06 497 GLU A C 1
ATOM 4014 O O . GLU A 1 497 ? 17.608 15.202 -14.093 1.00 93.06 497 GLU A O 1
ATOM 4019 N N . TRP A 1 498 ? 18.727 14.155 -12.450 1.00 91.88 498 TRP A N 1
ATOM 4020 C CA . TRP A 1 498 ? 17.543 13.892 -11.626 1.00 91.88 498 TRP A CA 1
ATOM 4021 C C . TRP A 1 498 ? 16.892 15.165 -11.099 1.00 91.88 498 TRP A C 1
ATOM 4023 O O . TRP A 1 498 ? 15.670 15.295 -11.149 1.00 91.88 498 TRP A O 1
ATOM 4033 N N . LEU A 1 499 ? 17.688 16.140 -10.656 1.00 91.44 499 LEU A N 1
ATOM 4034 C CA . LEU A 1 499 ? 17.169 17.432 -10.217 1.00 91.44 499 LEU A CA 1
ATOM 4035 C C . LEU A 1 499 ? 16.413 18.138 -11.350 1.00 91.44 499 LEU A C 1
ATOM 4037 O O . LEU A 1 499 ? 15.316 18.650 -11.132 1.00 91.44 499 LEU A O 1
ATOM 4041 N N . ARG A 1 500 ? 16.962 18.128 -12.573 1.00 93.94 500 ARG A N 1
ATOM 4042 C CA . ARG A 1 500 ? 16.281 18.676 -13.757 1.00 93.94 500 ARG A CA 1
ATOM 4043 C C . ARG A 1 500 ? 14.972 17.945 -14.028 1.00 93.94 500 ARG A C 1
ATOM 4045 O O . ARG A 1 500 ? 13.976 18.609 -14.314 1.00 93.94 500 ARG A O 1
ATOM 4052 N N . PHE A 1 501 ? 14.966 16.616 -13.931 1.00 94.38 501 PHE A N 1
ATOM 4053 C CA . PHE A 1 501 ? 13.750 15.823 -14.079 1.00 94.38 501 PHE A CA 1
ATOM 4054 C C . PHE A 1 501 ? 12.691 16.229 -13.045 1.00 94.38 501 PHE A C 1
ATOM 4056 O O . PHE A 1 501 ? 11.597 16.627 -13.443 1.00 94.38 501 PHE A O 1
ATOM 4063 N N . PHE A 1 502 ? 13.012 16.208 -11.747 1.00 92.94 502 PHE A N 1
ATOM 4064 C CA . PHE A 1 502 ? 12.051 16.522 -10.683 1.00 92.94 502 PHE A CA 1
ATOM 4065 C C . PHE A 1 502 ? 11.519 17.956 -10.772 1.00 92.94 502 PHE A C 1
ATOM 4067 O O . PHE A 1 502 ? 10.311 18.155 -10.647 1.00 92.94 502 PHE A O 1
ATOM 4074 N N . ASP A 1 503 ? 12.376 18.938 -11.064 1.00 92.44 503 ASP A N 1
ATOM 4075 C CA . ASP A 1 503 ? 11.985 20.351 -11.163 1.00 92.44 503 ASP A CA 1
ATOM 4076 C C . ASP A 1 503 ? 10.976 20.622 -12.293 1.00 92.44 503 ASP A C 1
ATOM 4078 O O . ASP A 1 503 ? 10.066 21.441 -12.151 1.00 92.44 503 ASP A O 1
ATOM 4082 N N . HIS A 1 504 ? 11.086 19.896 -13.408 1.00 93.38 504 HIS A N 1
ATOM 4083 C CA . HIS A 1 504 ? 10.127 20.005 -14.509 1.00 93.38 504 HIS A CA 1
ATOM 4084 C C . HIS A 1 504 ? 8.889 19.155 -14.252 1.00 93.38 504 HIS A C 1
ATOM 4086 O O . HIS A 1 504 ? 7.766 19.620 -14.461 1.00 93.38 504 HIS A O 1
ATOM 4092 N N . ALA A 1 505 ? 9.092 17.918 -13.800 1.00 91.62 505 ALA A N 1
ATOM 4093 C CA . ALA A 1 505 ? 8.024 16.957 -13.617 1.00 91.62 505 ALA A CA 1
ATOM 4094 C C . ALA A 1 505 ? 7.042 17.420 -12.539 1.00 91.62 505 ALA A C 1
ATOM 4096 O O . ALA A 1 505 ? 5.851 17.315 -12.784 1.00 91.62 505 ALA A O 1
ATOM 4097 N N . GLN A 1 506 ? 7.493 18.037 -11.435 1.00 89.81 506 GLN A N 1
ATOM 4098 C CA . GLN A 1 506 ? 6.632 18.513 -10.333 1.00 89.81 506 GLN A CA 1
ATOM 4099 C C . GLN A 1 506 ? 5.562 19.538 -10.754 1.00 89.81 506 GLN A C 1
ATOM 4101 O O . GLN A 1 506 ? 4.597 19.753 -10.027 1.00 89.81 506 GLN A O 1
ATOM 4106 N N . ASN A 1 507 ? 5.720 20.177 -11.918 1.00 90.44 507 ASN A N 1
ATOM 4107 C CA . ASN A 1 507 ? 4.756 21.140 -12.454 1.00 90.44 507 ASN A CA 1
ATOM 4108 C C . ASN A 1 507 ? 3.644 20.479 -13.292 1.00 90.44 507 ASN A C 1
ATOM 4110 O O . ASN A 1 507 ? 2.681 21.145 -13.674 1.00 90.44 507 ASN A O 1
ATOM 4114 N N . LEU A 1 508 ? 3.753 19.180 -13.584 1.00 87.75 508 LEU A N 1
ATOM 4115 C CA . LEU A 1 508 ? 2.785 18.411 -14.367 1.00 87.75 508 LEU A CA 1
ATOM 4116 C C . LEU A 1 508 ? 1.634 17.905 -13.485 1.00 87.75 508 LEU A C 1
ATOM 4118 O O . LEU A 1 508 ? 1.383 16.710 -13.401 1.00 87.75 508 LEU A O 1
ATOM 4122 N N . THR A 1 509 ? 0.931 18.797 -12.789 1.00 82.19 509 THR A N 1
ATOM 4123 C CA . THR A 1 509 ? -0.037 18.434 -11.731 1.00 82.19 509 THR A CA 1
ATOM 4124 C C . THR A 1 509 ? -1.398 17.943 -12.234 1.00 82.19 509 THR A C 1
ATOM 4126 O O . THR A 1 509 ? -2.224 17.493 -11.445 1.00 82.19 509 THR A O 1
ATOM 4129 N N . THR A 1 510 ? -1.660 18.020 -13.541 1.00 77.88 510 THR A N 1
ATOM 4130 C CA . THR A 1 510 ? -2.948 17.627 -14.142 1.00 77.88 510 THR A CA 1
ATOM 4131 C C . THR A 1 510 ? -2.764 16.539 -15.193 1.00 77.88 510 THR A C 1
ATOM 4133 O O . THR A 1 510 ? -1.781 16.544 -15.936 1.00 77.88 510 THR A O 1
ATOM 4136 N N . GLU A 1 511 ? -3.712 15.605 -15.276 1.00 81.12 511 GLU A N 1
ATOM 4137 C CA . GLU A 1 511 ? -3.730 14.590 -16.334 1.00 81.12 511 GLU A CA 1
ATOM 4138 C C . GLU A 1 511 ? -3.710 15.257 -17.718 1.00 81.12 511 GLU A C 1
ATOM 4140 O O . GLU A 1 511 ? -4.429 16.223 -17.980 1.00 81.12 511 GLU A O 1
ATOM 4145 N N . GLY A 1 512 ? -2.851 14.757 -18.602 1.00 78.56 512 GLY A N 1
ATOM 4146 C CA . GLY A 1 512 ? -2.630 15.303 -19.937 1.00 78.56 512 GLY A CA 1
ATOM 4147 C C . GLY A 1 512 ? -1.636 16.467 -19.988 1.00 78.56 512 GLY A C 1
ATOM 4148 O O . GLY A 1 512 ? -1.225 16.857 -21.084 1.00 78.56 512 GLY A O 1
ATOM 4149 N N . SER A 1 513 ? -1.209 17.017 -18.844 1.00 86.44 513 SER A N 1
ATOM 4150 C CA . SER A 1 513 ? -0.146 18.025 -18.831 1.00 86.44 513 SER A CA 1
ATOM 4151 C C . SER A 1 513 ? 1.183 17.412 -19.267 1.00 86.44 513 SER A C 1
ATOM 4153 O O . SER A 1 513 ? 1.538 16.293 -18.888 1.00 86.44 513 SER A O 1
ATOM 4155 N N . SER A 1 514 ? 1.916 18.145 -20.103 1.00 93.88 514 SER A N 1
ATOM 4156 C CA . SER A 1 514 ? 3.194 17.687 -20.633 1.00 93.88 514 SER A CA 1
ATOM 4157 C C . SER A 1 514 ? 4.202 18.816 -20.784 1.00 93.88 514 SER A C 1
ATOM 4159 O O . SER A 1 514 ? 3.847 19.989 -20.910 1.00 93.88 514 SER A O 1
ATOM 4161 N N . THR A 1 515 ? 5.479 18.448 -20.779 1.00 95.75 515 THR A N 1
ATOM 4162 C CA . THR A 1 515 ? 6.602 19.345 -21.058 1.00 95.75 515 THR A CA 1
ATOM 4163 C C . THR A 1 515 ? 7.658 18.625 -21.888 1.00 95.75 515 THR A C 1
ATOM 4165 O O . THR A 1 515 ? 7.704 17.395 -21.918 1.00 95.75 515 THR A O 1
ATOM 4168 N N . ILE A 1 516 ? 8.503 19.383 -22.585 1.00 95.81 516 ILE A N 1
ATOM 4169 C CA . ILE A 1 516 ? 9.659 18.832 -23.293 1.00 95.81 516 ILE A CA 1
ATOM 4170 C C . ILE A 1 516 ? 10.901 19.108 -22.454 1.00 95.81 516 ILE A C 1
ATOM 4172 O O . ILE A 1 516 ? 11.197 20.263 -22.149 1.00 95.81 516 ILE A O 1
ATOM 4176 N N . LEU A 1 517 ? 11.645 18.056 -22.126 1.00 95.56 517 LEU A N 1
ATOM 4177 C CA . LEU A 1 517 ? 12.889 18.141 -21.375 1.00 95.56 517 LEU A CA 1
ATOM 4178 C C . LEU A 1 517 ? 13.993 17.362 -22.088 1.00 95.56 517 LEU A C 1
ATOM 4180 O O . LEU A 1 517 ? 13.813 16.208 -22.470 1.00 95.56 517 LEU A O 1
ATOM 4184 N N . SER A 1 518 ? 15.149 18.002 -22.255 1.00 94.94 518 SER A N 1
ATOM 4185 C CA . SER A 1 518 ? 16.356 17.323 -22.724 1.00 94.94 518 SER A CA 1
ATOM 4186 C C . SER A 1 518 ? 16.957 16.508 -21.581 1.00 94.94 518 SER A C 1
ATOM 4188 O O . SER A 1 518 ? 17.334 17.116 -20.577 1.00 94.94 518 SER A O 1
ATOM 4190 N N . LEU A 1 519 ? 17.051 15.186 -21.738 1.00 94.81 519 LEU A N 1
ATOM 4191 C CA . LEU A 1 519 ? 17.632 14.266 -20.756 1.00 94.81 519 LEU A CA 1
ATOM 4192 C C . LEU A 1 519 ? 18.676 13.336 -21.393 1.00 94.81 519 LEU A C 1
ATOM 4194 O O . LEU A 1 519 ? 18.559 12.960 -22.561 1.00 94.81 519 LEU A O 1
ATOM 4198 N N . ASN A 1 520 ? 19.663 12.918 -20.608 1.00 93.81 520 ASN A N 1
ATOM 4199 C CA . ASN A 1 520 ? 20.596 11.836 -20.893 1.00 93.81 520 ASN A CA 1
ATOM 4200 C C . ASN A 1 520 ? 20.222 10.616 -20.032 1.00 93.81 520 ASN A C 1
ATOM 4202 O O . ASN A 1 520 ? 20.272 10.675 -18.804 1.00 93.81 520 ASN A O 1
ATOM 4206 N N . LEU A 1 521 ? 19.836 9.512 -20.681 1.00 93.12 521 LEU A N 1
ATOM 4207 C CA . LEU A 1 521 ? 19.343 8.327 -19.975 1.00 93.12 521 LEU A CA 1
ATOM 4208 C C . LEU A 1 521 ? 20.434 7.550 -19.236 1.00 93.12 521 LEU A C 1
ATOM 4210 O O . LEU A 1 521 ? 20.088 6.841 -18.301 1.00 93.12 521 LEU A O 1
ATOM 4214 N N . GLU A 1 522 ? 21.713 7.682 -19.595 1.00 92.56 522 GLU A N 1
ATOM 4215 C CA . GLU A 1 522 ? 22.821 7.078 -18.835 1.00 92.56 522 GLU A CA 1
ATOM 4216 C C . GLU A 1 522 ? 22.724 7.428 -17.342 1.00 92.56 522 GLU A C 1
ATOM 4218 O O . GLU A 1 522 ? 22.702 6.545 -16.485 1.00 92.56 522 GLU A O 1
ATOM 4223 N N . TYR A 1 523 ? 22.533 8.714 -17.048 1.00 92.62 523 TYR A N 1
ATOM 4224 C CA . TYR A 1 523 ? 22.400 9.240 -15.690 1.00 92.62 523 TYR A CA 1
ATOM 4225 C C . TYR A 1 523 ? 21.093 8.827 -14.997 1.00 92.62 523 TYR A C 1
ATOM 4227 O O . TYR A 1 523 ? 21.023 8.754 -13.772 1.00 92.62 523 TYR A O 1
ATOM 4235 N N . LEU A 1 524 ? 20.046 8.506 -15.763 1.00 91.44 524 LEU A N 1
ATOM 4236 C CA . LEU A 1 524 ? 18.791 7.983 -15.210 1.00 91.44 524 LEU A CA 1
ATOM 4237 C C . LEU A 1 524 ? 18.809 6.463 -15.009 1.00 91.44 524 LEU A C 1
ATOM 4239 O O . LEU A 1 524 ? 17.868 5.932 -14.426 1.00 91.44 524 LEU A O 1
ATOM 4243 N N . MET A 1 525 ? 19.832 5.757 -15.499 1.00 89.94 525 MET A N 1
ATOM 4244 C CA . MET A 1 525 ? 19.963 4.303 -15.364 1.00 89.94 525 MET A CA 1
ATOM 4245 C C . MET A 1 525 ? 20.966 3.884 -14.277 1.00 89.94 525 MET A C 1
ATOM 4247 O O . MET A 1 525 ? 20.896 2.757 -13.788 1.00 89.94 525 MET A O 1
ATOM 4251 N N . GLY A 1 526 ? 21.858 4.786 -13.861 1.00 82.62 526 GLY A N 1
ATOM 4252 C CA . GLY A 1 526 ? 22.903 4.500 -12.878 1.00 82.62 526 GLY A CA 1
ATOM 4253 C C . GLY A 1 526 ? 24.081 3.707 -13.458 1.00 82.62 526 GLY A C 1
ATOM 4254 O O . GLY A 1 526 ? 24.079 3.288 -14.615 1.00 82.62 526 GLY A O 1
ATOM 4255 N N . GLU A 1 527 ? 25.120 3.507 -12.643 1.00 79.88 527 GLU A N 1
ATOM 4256 C CA . GLU A 1 527 ? 26.418 3.018 -13.131 1.00 79.88 527 GLU A CA 1
ATOM 4257 C C . GLU A 1 527 ? 26.506 1.483 -13.251 1.00 79.88 527 GLU A C 1
ATOM 4259 O O . GLU A 1 527 ? 27.062 0.953 -14.219 1.00 79.88 527 GLU A O 1
ATOM 4264 N N . ASN A 1 528 ? 25.966 0.730 -12.281 1.00 85.50 528 ASN A N 1
ATOM 4265 C CA . ASN A 1 528 ? 26.098 -0.731 -12.246 1.00 85.50 528 ASN A CA 1
ATOM 4266 C C . ASN A 1 528 ? 24.920 -1.446 -12.924 1.00 85.50 528 ASN A C 1
ATOM 4268 O O . ASN A 1 528 ? 23.988 -1.922 -12.276 1.00 85.50 528 ASN A O 1
ATOM 4272 N N . LEU A 1 529 ? 25.032 -1.619 -14.241 1.00 91.19 529 LEU A N 1
ATOM 4273 C CA . LEU A 1 529 ? 24.090 -2.402 -15.048 1.00 91.19 529 LEU A CA 1
ATOM 4274 C C . LEU A 1 529 ? 24.543 -3.860 -15.278 1.00 91.19 529 LEU A C 1
ATOM 4276 O O . LEU A 1 529 ? 24.089 -4.526 -16.215 1.00 91.19 529 LEU A O 1
ATOM 4280 N N . HIS A 1 530 ? 25.459 -4.377 -14.454 1.00 92.19 530 HIS A N 1
ATOM 4281 C CA . HIS A 1 530 ? 25.918 -5.768 -14.522 1.00 92.19 530 HIS A CA 1
ATOM 4282 C C . HIS A 1 530 ? 25.160 -6.669 -13.540 1.00 92.19 530 HIS A C 1
ATOM 4284 O O . HIS A 1 530 ? 24.770 -7.788 -13.893 1.00 92.19 530 HIS A O 1
ATOM 4290 N N . ASP A 1 531 ? 24.915 -6.182 -12.326 1.00 94.50 531 ASP A N 1
ATOM 4291 C CA . ASP A 1 531 ? 24.312 -6.966 -11.254 1.00 94.50 531 ASP A CA 1
ATOM 4292 C C . ASP A 1 531 ? 22.792 -6.797 -11.246 1.00 94.50 531 ASP A C 1
ATOM 4294 O O . ASP A 1 531 ? 22.257 -5.745 -10.901 1.00 94.50 531 ASP A O 1
ATOM 4298 N N . PHE A 1 532 ? 22.072 -7.853 -11.622 1.00 96.81 532 PHE A N 1
ATOM 4299 C CA . PHE A 1 532 ? 20.615 -7.814 -11.712 1.00 96.81 532 PHE A CA 1
ATOM 4300 C C . PHE A 1 532 ? 19.955 -9.162 -11.432 1.00 96.81 532 PHE A C 1
ATOM 4302 O O . PHE A 1 532 ? 20.582 -10.225 -11.532 1.00 96.81 532 PHE A O 1
ATOM 4309 N N . TRP A 1 533 ? 18.654 -9.107 -11.157 1.00 97.94 533 TRP A N 1
ATOM 4310 C CA . TRP A 1 533 ? 17.738 -10.239 -11.214 1.00 97.94 533 TRP A CA 1
ATOM 4311 C C . TRP A 1 533 ? 16.971 -10.264 -12.535 1.00 97.94 533 TRP A C 1
ATOM 4313 O O . TRP A 1 533 ? 16.617 -9.226 -13.086 1.00 97.94 533 TRP A O 1
ATOM 4323 N N . ARG A 1 534 ? 16.706 -11.462 -13.056 1.00 97.75 534 ARG A N 1
ATOM 4324 C CA . ARG A 1 534 ? 16.012 -11.708 -14.324 1.00 97.75 534 ARG A CA 1
ATOM 4325 C C . ARG A 1 534 ? 14.876 -12.695 -14.109 1.00 97.75 534 ARG A C 1
ATOM 4327 O O . ARG A 1 534 ? 15.109 -13.797 -13.607 1.00 97.75 534 ARG A O 1
ATOM 4334 N N . TYR A 1 535 ? 13.680 -12.346 -14.572 1.00 97.69 535 TYR A N 1
ATOM 4335 C CA . TYR A 1 535 ? 12.528 -13.247 -14.557 1.00 97.69 535 TYR A CA 1
ATOM 4336 C C . TYR A 1 535 ? 11.548 -12.945 -15.705 1.00 97.69 535 TYR A C 1
ATOM 4338 O O . TYR A 1 535 ? 11.657 -11.924 -16.387 1.00 97.69 535 TYR A O 1
ATOM 4346 N N . LYS A 1 536 ? 10.617 -13.871 -15.962 1.00 96.62 536 LYS A N 1
ATOM 4347 C CA . LYS A 1 536 ? 9.494 -13.653 -16.888 1.00 96.62 536 LYS A CA 1
ATOM 4348 C C . LYS A 1 536 ? 8.271 -13.192 -16.109 1.00 96.62 536 LYS A C 1
ATOM 4350 O O . LYS A 1 536 ? 7.886 -13.839 -15.136 1.00 96.62 536 LYS A O 1
ATOM 4355 N N . GLY A 1 537 ? 7.662 -12.102 -16.538 1.00 96.25 537 GLY A N 1
ATOM 4356 C CA . GLY A 1 537 ? 6.566 -11.467 -15.825 1.00 96.25 537 GLY A CA 1
ATOM 4357 C C . GLY A 1 537 ? 5.494 -10.915 -16.748 1.00 96.25 537 GLY A C 1
ATOM 4358 O O . GLY A 1 537 ? 5.364 -11.344 -17.900 1.00 96.25 537 GLY A O 1
ATOM 4359 N N . SER A 1 538 ? 4.752 -9.943 -16.237 1.00 95.25 538 SER A N 1
ATOM 4360 C CA . SER A 1 538 ? 3.718 -9.215 -16.963 1.00 95.25 538 SER A CA 1
ATOM 4361 C C . SER A 1 538 ? 4.016 -7.723 -16.995 1.00 95.25 538 SER A C 1
ATOM 4363 O O . SER A 1 538 ? 4.959 -7.262 -16.358 1.00 95.25 538 SER A O 1
ATOM 4365 N N . LEU A 1 539 ? 3.209 -6.950 -17.717 1.00 89.62 539 LEU A N 1
ATOM 4366 C CA . LEU A 1 539 ? 3.092 -5.522 -17.418 1.00 89.62 539 LEU A CA 1
ATOM 4367 C C . LEU A 1 539 ? 2.531 -5.358 -15.996 1.00 89.62 539 LEU A C 1
ATOM 4369 O O . LEU A 1 539 ? 1.718 -6.182 -15.559 1.00 89.62 539 LEU A O 1
ATOM 4373 N N . THR A 1 540 ? 2.969 -4.325 -15.282 1.00 88.75 540 THR A N 1
ATOM 4374 C CA . THR A 1 540 ? 2.515 -4.021 -13.916 1.00 88.75 540 THR A CA 1
ATOM 4375 C C . THR A 1 540 ? 1.250 -3.175 -13.879 1.00 88.75 540 THR A C 1
ATOM 4377 O O . THR A 1 540 ? 0.730 -2.925 -12.803 1.00 88.75 540 THR A O 1
ATOM 4380 N N . THR A 1 541 ? 0.704 -2.817 -15.044 1.00 82.94 541 THR A N 1
ATOM 4381 C CA . THR A 1 541 ? -0.572 -2.117 -15.232 1.00 82.94 541 THR A CA 1
ATOM 4382 C C . THR A 1 541 ? -1.432 -2.822 -16.288 1.00 82.94 541 THR A C 1
ATOM 4384 O O . THR A 1 541 ? -0.904 -3.612 -17.087 1.00 82.94 541 THR A O 1
ATOM 4387 N N . PRO A 1 542 ? -2.763 -2.601 -16.322 1.00 75.81 542 PRO A N 1
ATOM 4388 C CA . PRO A 1 542 ? -3.646 -3.226 -17.290 1.00 75.81 542 PRO A CA 1
ATOM 4389 C C . PRO A 1 542 ? -3.197 -2.992 -18.734 1.00 75.81 542 PRO A C 1
ATOM 4391 O O . PRO A 1 542 ? -2.807 -1.881 -19.089 1.00 75.81 542 PRO A O 1
ATOM 4394 N N . PRO A 1 543 ? -3.289 -4.019 -19.594 1.00 79.88 543 PRO A N 1
ATOM 4395 C CA . PRO A 1 543 ? -3.963 -5.301 -19.363 1.00 79.88 543 PRO A CA 1
ATOM 4396 C C . PRO A 1 543 ? -3.096 -6.378 -18.675 1.00 79.88 543 PRO A C 1
ATOM 4398 O O . PRO A 1 543 ? -3.426 -7.555 -18.759 1.00 79.88 543 PRO A O 1
ATOM 4401 N N . CYS A 1 544 ? -1.975 -6.039 -18.034 1.00 83.94 544 CYS A N 1
ATOM 4402 C CA . CYS A 1 544 ? -1.070 -6.984 -17.361 1.00 83.94 544 CYS A CA 1
ATOM 4403 C C . CYS A 1 544 ? -0.660 -8.173 -18.241 1.00 83.94 544 CYS A C 1
ATOM 4405 O O . CYS A 1 544 ? -0.661 -9.336 -17.829 1.00 83.94 544 CYS A O 1
ATOM 4407 N N . THR A 1 545 ? -0.365 -7.884 -19.507 1.00 86.75 545 THR A N 1
ATOM 4408 C CA . THR A 1 545 ? 0.015 -8.909 -20.479 1.00 86.75 545 THR A CA 1
ATOM 4409 C C . THR A 1 545 ? 1.280 -9.623 -20.018 1.00 86.75 545 THR A C 1
ATOM 4411 O O . THR A 1 545 ? 2.288 -8.973 -19.754 1.00 86.75 545 THR A O 1
ATOM 4414 N N . GLU A 1 546 ? 1.213 -10.951 -19.908 1.00 93.44 546 GLU A N 1
ATOM 4415 C CA . GLU A 1 546 ? 2.348 -11.806 -19.558 1.00 93.44 546 GLU A CA 1
ATOM 4416 C C . GLU A 1 546 ? 3.350 -11.956 -20.706 1.00 93.44 546 GLU A C 1
ATOM 4418 O O . GLU A 1 546 ? 3.056 -11.695 -21.871 1.00 93.44 546 GLU A O 1
ATOM 4423 N N . GLY A 1 547 ? 4.540 -12.453 -20.373 1.00 93.88 547 GLY A N 1
ATOM 4424 C CA . GLY A 1 547 ? 5.619 -12.690 -21.324 1.00 93.88 547 GLY A CA 1
ATOM 4425 C C . GLY A 1 547 ? 6.657 -11.575 -21.348 1.00 93.88 547 GLY A C 1
ATOM 4426 O O . GLY A 1 547 ? 7.569 -11.638 -22.166 1.00 93.88 547 GLY A O 1
ATOM 4427 N N . ILE A 1 548 ? 6.573 -10.597 -20.446 1.00 97.44 548 ILE A N 1
ATOM 4428 C CA . ILE A 1 548 ? 7.556 -9.522 -20.308 1.00 97.44 548 ILE A CA 1
ATOM 4429 C C . ILE A 1 548 ? 8.856 -10.081 -19.737 1.00 97.44 548 ILE A C 1
ATOM 4431 O O . ILE A 1 548 ? 8.848 -10.842 -18.767 1.00 97.44 548 ILE A O 1
ATOM 4435 N N . ILE A 1 549 ? 9.990 -9.708 -20.331 1.00 98.25 549 ILE A N 1
ATOM 4436 C CA . ILE A 1 549 ? 11.303 -10.061 -19.793 1.00 98.25 549 ILE A CA 1
ATOM 4437 C C . ILE A 1 549 ? 11.755 -8.951 -18.841 1.00 98.25 549 ILE A C 1
ATOM 4439 O O . ILE A 1 549 ? 12.221 -7.906 -19.290 1.00 98.25 549 ILE A O 1
ATOM 4443 N N . TRP A 1 550 ? 11.654 -9.197 -17.538 1.00 98.50 550 TRP A N 1
ATOM 4444 C CA . TRP A 1 550 ? 12.051 -8.245 -16.501 1.00 98.50 550 TRP A CA 1
ATOM 4445 C C . TRP A 1 550 ? 13.518 -8.391 -16.127 1.00 98.50 550 TRP A C 1
ATOM 4447 O O . TRP A 1 550 ? 13.981 -9.504 -15.867 1.00 98.50 550 TRP A O 1
ATOM 4457 N N . THR A 1 551 ? 14.228 -7.269 -16.057 1.00 98.50 551 THR A N 1
ATOM 4458 C CA . THR A 1 551 ? 15.535 -7.133 -15.408 1.00 98.50 551 THR A CA 1
ATOM 4459 C C . THR A 1 551 ? 15.419 -6.102 -14.303 1.00 98.50 551 THR A C 1
ATOM 4461 O O . THR A 1 551 ? 15.175 -4.941 -14.604 1.00 98.50 551 THR A O 1
ATOM 4464 N N . ILE A 1 552 ? 15.624 -6.517 -13.056 1.00 98.19 552 ILE A N 1
ATOM 4465 C CA . ILE A 1 552 ? 15.639 -5.623 -11.895 1.00 98.19 552 ILE A CA 1
ATOM 4466 C C . ILE A 1 552 ? 17.083 -5.466 -11.439 1.00 98.19 552 ILE A C 1
ATOM 4468 O O . ILE A 1 552 ? 17.715 -6.458 -11.062 1.00 98.19 552 ILE A O 1
ATOM 4472 N N . PHE A 1 553 ? 17.625 -4.256 -11.520 1.00 96.94 553 PHE A N 1
ATOM 4473 C CA . PHE A 1 553 ? 19.011 -3.994 -11.137 1.00 96.94 553 PHE A CA 1
ATOM 4474 C C . PHE A 1 553 ? 19.178 -3.984 -9.616 1.00 96.94 553 PHE A C 1
ATOM 4476 O O . PHE A 1 553 ? 18.298 -3.545 -8.878 1.00 96.94 553 PHE A O 1
ATOM 4483 N N . LYS A 1 554 ? 20.304 -4.539 -9.152 1.00 92.50 554 LYS A N 1
ATOM 4484 C CA . LYS A 1 554 ? 20.615 -4.685 -7.725 1.00 92.50 554 LYS A CA 1
ATOM 4485 C C . LYS A 1 554 ? 20.910 -3.342 -7.071 1.00 92.50 554 LYS A C 1
ATOM 4487 O O . LYS A 1 554 ? 20.475 -3.118 -5.944 1.00 92.50 554 LYS A O 1
ATOM 4492 N N . GLU A 1 555 ? 21.679 -2.503 -7.756 1.00 90.69 555 GLU A N 1
ATOM 4493 C CA . GLU A 1 555 ? 22.096 -1.213 -7.224 1.00 90.69 555 GLU A CA 1
ATOM 4494 C C . GLU A 1 555 ? 20.990 -0.177 -7.463 1.00 90.69 555 GLU A C 1
ATOM 4496 O O . GLU A 1 555 ? 20.579 0.004 -8.614 1.00 90.69 555 GLU A O 1
ATOM 4501 N N . PRO A 1 556 ? 20.471 0.477 -6.410 1.00 90.75 556 PRO A N 1
ATOM 4502 C CA . PRO A 1 556 ? 19.508 1.546 -6.578 1.00 90.75 556 PRO A CA 1
ATOM 4503 C C . PRO A 1 556 ? 20.190 2.821 -7.082 1.00 90.75 556 PRO A C 1
ATOM 4505 O O . PRO A 1 556 ? 21.352 3.094 -6.783 1.00 90.75 556 PRO A O 1
ATOM 4508 N N . ILE A 1 557 ? 19.428 3.662 -7.768 1.00 89.31 557 ILE A N 1
ATOM 4509 C CA . ILE A 1 557 ? 19.832 5.033 -8.060 1.00 89.31 557 ILE A CA 1
ATOM 4510 C C . ILE A 1 557 ? 19.615 5.885 -6.817 1.00 89.31 557 ILE A C 1
ATOM 4512 O O . ILE A 1 557 ? 18.536 5.880 -6.218 1.00 89.31 557 ILE A O 1
ATOM 4516 N N . MET A 1 558 ? 20.646 6.637 -6.451 1.00 85.31 558 MET A N 1
ATOM 4517 C CA . MET A 1 558 ? 20.611 7.532 -5.306 1.00 85.31 558 MET A CA 1
ATOM 4518 C C . MET A 1 558 ? 20.056 8.907 -5.698 1.00 85.31 558 MET A C 1
ATOM 4520 O O . MET A 1 558 ? 20.433 9.466 -6.725 1.00 85.31 558 MET A O 1
ATOM 4524 N N . PHE A 1 559 ? 19.202 9.486 -4.855 1.00 82.94 559 PHE A N 1
ATOM 4525 C CA . PHE A 1 559 ? 18.710 10.861 -5.005 1.00 82.94 559 PHE A CA 1
ATOM 4526 C C . PHE A 1 559 ? 18.662 11.590 -3.654 1.00 82.94 559 PHE A C 1
ATOM 4528 O O . PHE A 1 559 ? 18.706 10.967 -2.589 1.00 82.94 559 PHE A O 1
ATOM 4535 N N . VAL A 1 560 ? 18.543 12.919 -3.677 1.00 82.25 560 VAL A N 1
ATOM 4536 C CA . VAL A 1 560 ? 18.422 13.726 -2.454 1.00 82.25 560 VAL A CA 1
ATOM 4537 C C . VAL A 1 560 ? 16.955 13.857 -2.051 1.00 82.25 560 VAL A C 1
ATOM 4539 O O . VAL A 1 560 ? 16.130 14.358 -2.813 1.00 82.25 560 VAL A O 1
ATOM 4542 N N . GLU A 1 561 ? 16.622 13.447 -0.825 1.00 80.94 561 GLU A N 1
ATOM 4543 C CA . GLU A 1 561 ? 15.233 13.404 -0.342 1.00 80.94 561 GLU A CA 1
ATOM 4544 C C . GLU A 1 561 ? 14.515 14.758 -0.460 1.00 80.94 561 GLU A C 1
ATOM 4546 O O . GLU A 1 561 ? 13.359 14.803 -0.869 1.00 80.94 561 GLU A O 1
ATOM 4551 N N . SER A 1 562 ? 15.192 15.874 -0.167 1.00 78.19 562 SER A N 1
ATOM 4552 C CA . SER A 1 562 ? 14.586 17.209 -0.271 1.00 78.19 562 SER A CA 1
ATOM 4553 C C . SER A 1 562 ? 14.259 17.627 -1.707 1.00 78.19 562 SER A C 1
ATOM 4555 O O . SER A 1 562 ? 13.349 18.424 -1.904 1.00 78.19 562 SER A O 1
ATOM 4557 N N . GLU A 1 563 ? 14.992 17.112 -2.699 1.00 81.62 563 GLU A N 1
ATOM 4558 C CA . GLU A 1 563 ? 14.757 17.394 -4.123 1.00 81.62 563 GLU A CA 1
ATOM 4559 C C . GLU A 1 563 ? 13.556 16.589 -4.639 1.00 81.62 563 GLU A C 1
ATOM 4561 O O . GLU A 1 563 ? 12.741 17.098 -5.404 1.00 81.62 563 GLU A O 1
ATOM 4566 N N . PHE A 1 564 ? 13.391 15.356 -4.154 1.00 84.06 564 PHE A N 1
ATOM 4567 C CA . PHE A 1 564 ? 12.279 14.493 -4.543 1.00 84.06 564 PHE A CA 1
ATOM 4568 C C . PHE A 1 564 ? 10.983 14.793 -3.777 1.00 84.06 564 PHE A C 1
ATOM 4570 O O . PHE A 1 564 ? 9.894 14.619 -4.318 1.00 84.06 564 PHE A O 1
ATOM 4577 N N . LYS A 1 565 ? 11.072 15.300 -2.540 1.00 82.38 565 LYS A N 1
ATOM 4578 C CA . LYS A 1 565 ? 9.912 15.626 -1.697 1.00 82.38 565 LYS A CA 1
ATOM 4579 C C . LYS A 1 565 ? 8.900 16.534 -2.404 1.00 82.38 565 LYS A C 1
ATOM 4581 O O . LYS A 1 565 ? 7.717 16.212 -2.414 1.00 82.38 565 LYS A O 1
ATOM 4586 N N . ASN A 1 566 ? 9.357 17.624 -3.022 1.00 80.12 566 ASN A N 1
ATOM 4587 C CA . ASN A 1 566 ? 8.463 18.564 -3.710 1.00 80.12 566 ASN A CA 1
ATOM 4588 C C . ASN A 1 566 ? 7.748 17.905 -4.895 1.00 80.12 566 ASN A C 1
ATOM 4590 O O . ASN A 1 566 ? 6.561 18.135 -5.109 1.00 80.12 566 ASN A O 1
ATOM 4594 N N . PHE A 1 567 ? 8.457 17.053 -5.640 1.00 85.81 567 PHE A N 1
ATOM 4595 C CA . PHE A 1 567 ? 7.863 16.266 -6.713 1.00 85.81 567 PHE A CA 1
ATOM 4596 C C . PHE A 1 567 ? 6.752 15.347 -6.183 1.00 85.81 567 PHE A C 1
ATOM 4598 O O . PHE A 1 567 ? 5.637 15.403 -6.700 1.00 85.81 567 PHE A O 1
ATOM 4605 N N . ARG A 1 568 ? 7.014 14.585 -5.109 1.00 81.94 568 ARG A N 1
ATOM 4606 C CA . ARG A 1 568 ? 6.013 13.688 -4.500 1.00 81.94 568 ARG A CA 1
ATOM 4607 C C . ARG A 1 568 ? 4.796 14.436 -3.950 1.00 81.94 568 ARG A C 1
ATOM 4609 O O . ARG A 1 568 ? 3.676 13.964 -4.097 1.00 81.94 568 ARG A O 1
ATOM 4616 N N . GLU A 1 569 ? 5.007 15.579 -3.296 1.00 78.19 569 GLU A N 1
ATOM 4617 C CA . GLU A 1 569 ? 3.927 16.364 -2.678 1.00 78.19 569 GLU A CA 1
ATOM 4618 C C . GLU A 1 569 ? 3.039 17.058 -3.721 1.00 78.19 569 GLU A C 1
ATOM 4620 O O . GLU A 1 569 ? 1.831 17.175 -3.518 1.00 78.19 569 GLU A O 1
ATOM 4625 N N . ASN A 1 570 ? 3.614 17.494 -4.846 1.00 75.25 570 ASN A N 1
ATOM 4626 C CA . ASN A 1 570 ? 2.866 18.163 -5.913 1.00 75.25 570 ASN A CA 1
ATOM 4627 C C . ASN A 1 570 ? 2.149 17.180 -6.848 1.00 75.25 570 ASN A C 1
ATOM 4629 O O . ASN A 1 570 ? 1.142 17.541 -7.460 1.00 75.25 570 ASN A O 1
ATOM 4633 N N . ILE A 1 571 ? 2.670 15.957 -6.978 1.00 69.38 571 ILE A N 1
ATOM 4634 C CA . ILE A 1 571 ? 2.138 14.916 -7.856 1.00 69.38 571 ILE A CA 1
ATOM 4635 C C . ILE A 1 571 ? 2.110 13.606 -7.076 1.00 69.38 571 ILE A C 1
ATOM 4637 O O . ILE A 1 571 ? 3.079 12.847 -7.058 1.00 69.38 571 ILE A O 1
ATOM 4641 N N . TYR A 1 572 ? 0.979 13.349 -6.423 1.00 56.56 572 TYR A N 1
ATOM 4642 C CA . TYR A 1 572 ? 0.773 12.122 -5.667 1.00 56.56 572 TYR A CA 1
ATOM 4643 C C . TYR A 1 572 ? -0.229 11.198 -6.356 1.00 56.56 572 TYR A C 1
ATOM 4645 O O . TYR A 1 572 ? -1.404 11.536 -6.532 1.00 56.56 572 TYR A O 1
ATOM 4653 N N . PHE A 1 573 ? 0.252 10.003 -6.677 1.00 60.81 573 PHE A N 1
ATOM 4654 C CA . PHE A 1 573 ? -0.527 8.851 -7.096 1.00 60.81 573 PHE A CA 1
ATOM 4655 C C . PHE A 1 573 ? -0.063 7.666 -6.238 1.00 60.81 573 PHE A C 1
ATOM 4657 O O . PHE A 1 573 ? 1.136 7.497 -6.046 1.00 60.81 573 PHE A O 1
ATOM 4664 N N . GLU A 1 574 ? -0.970 6.824 -5.736 1.00 54.50 574 GLU A N 1
ATOM 4665 C CA . GLU A 1 574 ? -0.566 5.444 -5.426 1.00 54.50 574 GLU A CA 1
ATOM 4666 C C . GLU A 1 574 ? -0.466 4.712 -6.770 1.00 54.50 574 GLU A C 1
ATOM 4668 O O . GLU A 1 574 ? -1.455 4.166 -7.266 1.00 54.50 574 GLU A O 1
ATOM 4673 N N . ASP A 1 575 ? 0.697 4.805 -7.415 1.00 62.59 575 ASP A N 1
ATOM 4674 C CA . ASP A 1 575 ? 0.917 4.323 -8.782 1.00 62.59 575 ASP A CA 1
ATOM 4675 C C . ASP A 1 575 ? 1.638 2.980 -8.867 1.00 62.59 575 ASP A C 1
ATOM 4677 O O . ASP A 1 575 ? 1.900 2.503 -9.968 1.00 62.59 575 ASP A O 1
ATOM 4681 N N . TYR A 1 576 ? 1.923 2.348 -7.730 1.00 65.81 576 TYR A N 1
ATOM 4682 C CA . TYR A 1 576 ? 2.617 1.070 -7.662 1.00 65.81 576 TYR A CA 1
ATOM 4683 C C . TYR A 1 576 ? 1.659 -0.079 -7.311 1.00 65.81 576 TYR A C 1
ATOM 4685 O O . TYR A 1 576 ? 0.874 -0.019 -6.360 1.00 65.81 576 TYR A O 1
ATOM 4693 N N . ARG A 1 577 ? 1.710 -1.163 -8.091 1.00 76.81 577 ARG A N 1
ATOM 4694 C CA . ARG A 1 577 ? 0.996 -2.415 -7.810 1.00 76.81 577 ARG A CA 1
ATOM 4695 C C . ARG A 1 577 ? 1.714 -3.215 -6.723 1.00 76.81 577 ARG A C 1
ATOM 4697 O O . ARG A 1 577 ? 2.933 -3.320 -6.721 1.00 76.81 577 ARG A O 1
ATOM 4704 N N . ARG A 1 578 ? 0.952 -3.872 -5.840 1.00 74.31 578 ARG A N 1
ATOM 4705 C CA . ARG A 1 578 ? 1.515 -4.802 -4.842 1.00 74.31 578 ARG A CA 1
ATOM 4706 C C . ARG A 1 578 ? 2.238 -5.987 -5.505 1.00 74.31 578 ARG A C 1
ATOM 4708 O O . ARG A 1 578 ? 1.779 -6.450 -6.557 1.00 74.31 578 ARG A O 1
ATOM 4715 N N . PRO A 1 579 ? 3.288 -6.553 -4.888 1.00 77.25 579 PRO A N 1
ATOM 4716 C CA . PRO A 1 579 ? 3.917 -7.777 -5.368 1.00 77.25 579 PRO A CA 1
ATOM 4717 C C . PRO A 1 579 ? 2.920 -8.910 -5.620 1.00 77.25 579 PRO A C 1
ATOM 4719 O O . PRO A 1 579 ? 2.001 -9.157 -4.847 1.00 77.25 579 PRO A O 1
ATOM 4722 N N . GLN A 1 580 ? 3.115 -9.613 -6.727 1.00 81.38 580 GLN A N 1
ATOM 4723 C CA . GLN A 1 580 ? 2.284 -10.724 -7.166 1.00 81.38 580 GLN A CA 1
ATOM 4724 C C . GLN A 1 580 ? 2.984 -12.057 -6.861 1.00 81.38 580 GLN A C 1
ATOM 4726 O O . GLN A 1 580 ? 4.221 -12.117 -6.864 1.00 81.38 580 GLN A O 1
ATOM 4731 N N . PRO A 1 581 ? 2.235 -13.154 -6.644 1.00 69.94 581 PRO A N 1
ATOM 4732 C CA . PRO A 1 581 ? 2.834 -14.450 -6.350 1.00 69.94 581 PRO A CA 1
ATOM 4733 C C . PRO A 1 581 ? 3.813 -14.923 -7.435 1.00 69.94 581 PRO A C 1
ATOM 4735 O O . PRO A 1 581 ? 3.587 -14.788 -8.644 1.00 69.94 581 PRO A O 1
ATOM 4738 N N . LEU A 1 582 ? 4.926 -15.527 -7.010 1.00 71.19 582 LEU A N 1
ATOM 4739 C CA . LEU A 1 582 ? 5.950 -16.026 -7.933 1.00 71.19 582 LEU A CA 1
ATOM 4740 C C . LEU A 1 582 ? 5.500 -17.298 -8.680 1.00 71.19 582 LEU A C 1
ATOM 4742 O O . LEU A 1 582 ? 5.923 -17.527 -9.817 1.00 71.19 582 LEU A O 1
ATOM 4746 N N . TYR A 1 583 ? 4.624 -18.095 -8.060 1.00 74.44 583 TYR A N 1
ATOM 4747 C CA . TYR A 1 583 ? 4.199 -19.419 -8.521 1.00 74.44 583 TYR A CA 1
ATOM 4748 C C . TYR A 1 583 ? 5.397 -20.327 -8.849 1.00 74.44 583 TYR A C 1
ATOM 4750 O O . TYR A 1 583 ? 6.254 -20.569 -8.005 1.00 74.44 583 TYR A O 1
ATOM 4758 N N . THR A 1 584 ? 5.468 -20.857 -10.071 1.00 76.69 584 THR A N 1
ATOM 4759 C CA . THR A 1 584 ? 6.507 -21.799 -10.516 1.00 76.69 584 THR A CA 1
ATOM 4760 C C . THR A 1 584 ? 7.691 -21.110 -11.202 1.00 76.69 584 THR A C 1
ATOM 4762 O O . THR A 1 584 ? 8.585 -21.784 -11.722 1.00 76.69 584 THR A O 1
ATOM 4765 N N . ARG A 1 585 ? 7.712 -19.770 -11.247 1.00 86.12 585 ARG A N 1
ATOM 4766 C CA . ARG A 1 585 ? 8.753 -19.005 -11.942 1.00 86.12 585 ARG A CA 1
ATOM 4767 C C . ARG A 1 585 ? 10.070 -19.027 -11.174 1.00 86.12 585 ARG A C 1
ATOM 4769 O O . ARG A 1 585 ? 10.105 -18.943 -9.953 1.00 86.12 585 ARG A O 1
ATOM 4776 N N . VAL A 1 586 ? 11.168 -19.065 -11.923 1.00 87.50 586 VAL A N 1
ATOM 4777 C CA . VAL A 1 586 ? 12.525 -18.965 -11.375 1.00 87.50 586 VAL A CA 1
ATOM 4778 C C . VAL A 1 586 ? 13.043 -17.547 -11.565 1.00 87.50 586 VAL A C 1
ATOM 4780 O O . VAL A 1 586 ? 12.989 -17.007 -12.673 1.00 87.50 586 VAL A O 1
ATOM 4783 N N . ILE A 1 587 ? 13.593 -16.975 -10.497 1.00 92.12 587 ILE A N 1
ATOM 4784 C CA . ILE A 1 587 ? 14.336 -15.716 -10.545 1.00 92.12 587 ILE A CA 1
ATOM 4785 C C . ILE A 1 587 ? 15.820 -16.051 -10.685 1.00 92.12 587 ILE A C 1
ATOM 4787 O O . ILE A 1 587 ? 16.399 -16.731 -9.833 1.00 92.12 587 ILE A O 1
ATOM 4791 N N . TYR A 1 588 ? 16.446 -15.570 -11.754 1.00 96.81 588 TYR A N 1
ATOM 4792 C CA . TYR A 1 588 ? 17.885 -15.701 -11.954 1.00 96.81 588 TYR A CA 1
ATOM 4793 C C . TYR A 1 588 ? 18.617 -14.464 -11.443 1.00 96.81 588 TYR A C 1
ATOM 4795 O O . TYR A 1 588 ? 18.114 -13.364 -11.624 1.00 96.81 588 TYR A O 1
ATOM 4803 N N . ARG A 1 589 ? 19.817 -14.614 -10.880 1.00 95.31 589 ARG A N 1
ATOM 4804 C CA . ARG A 1 589 ? 20.708 -13.495 -10.518 1.00 95.31 589 ARG A CA 1
ATOM 4805 C C . ARG A 1 589 ? 22.020 -13.539 -11.300 1.00 95.31 589 ARG A C 1
ATOM 4807 O O . ARG A 1 589 ? 22.598 -14.620 -11.442 1.00 95.31 589 ARG A O 1
ATOM 4814 N N . ASN A 1 590 ? 22.497 -12.375 -11.747 1.00 95.38 590 ASN A N 1
ATOM 4815 C CA . ASN A 1 590 ? 23.737 -12.210 -12.521 1.00 95.38 590 ASN A CA 1
ATOM 4816 C C . ASN A 1 590 ? 24.968 -11.807 -11.681 1.00 95.38 590 ASN A C 1
ATOM 4818 O O . ASN A 1 590 ? 25.916 -11.216 -12.181 1.00 95.38 590 ASN A O 1
ATOM 4822 N N . PHE A 1 591 ? 24.977 -12.120 -10.392 1.00 91.62 591 PHE A N 1
ATOM 4823 C CA . PHE A 1 591 ? 26.092 -11.812 -9.496 1.00 91.62 591 PHE A CA 1
ATOM 4824 C C . PHE A 1 591 ? 26.225 -12.913 -8.453 1.00 91.62 591 PHE A C 1
ATOM 4826 O O . PHE A 1 591 ? 25.261 -13.635 -8.181 1.00 91.62 591 PHE A O 1
ATOM 4833 N N . HIS A 1 592 ? 27.418 -13.087 -7.889 1.00 79.06 592 HIS A N 1
ATOM 4834 C CA . HIS A 1 592 ? 27.636 -14.033 -6.796 1.00 79.06 592 HIS A CA 1
ATOM 4835 C C . HIS A 1 592 ? 27.123 -13.436 -5.480 1.00 79.06 592 HIS A C 1
ATOM 4837 O O . HIS A 1 592 ? 27.264 -12.239 -5.257 1.00 79.06 592 HIS A O 1
ATOM 4843 N N . ASN A 1 593 ? 26.522 -14.255 -4.609 1.00 63.12 593 ASN A N 1
ATOM 4844 C CA . ASN A 1 593 ? 26.205 -13.793 -3.259 1.00 63.12 593 ASN A CA 1
ATOM 4845 C C . ASN A 1 593 ? 27.521 -13.494 -2.541 1.00 63.12 593 ASN A C 1
ATOM 4847 O O . ASN A 1 593 ? 28.361 -14.386 -2.406 1.00 63.12 593 ASN A O 1
ATOM 4851 N N . GLU A 1 594 ? 27.685 -12.266 -2.068 1.00 51.03 594 GLU A N 1
ATOM 4852 C CA . GLU A 1 594 ? 28.694 -11.960 -1.065 1.00 51.03 594 GLU A CA 1
ATOM 4853 C C . GLU A 1 594 ? 28.270 -12.683 0.226 1.00 51.03 594 GLU A C 1
ATOM 4855 O O . GLU A 1 594 ? 27.194 -12.449 0.769 1.00 51.03 594 GLU A O 1
ATOM 4860 N N . THR A 1 595 ? 29.071 -13.676 0.626 1.00 39.38 595 THR A N 1
ATOM 4861 C CA . THR A 1 595 ? 28.933 -14.534 1.821 1.00 39.38 595 THR A CA 1
ATOM 4862 C C . THR A 1 595 ? 27.590 -15.255 2.033 1.00 39.38 595 THR A C 1
ATOM 4864 O O . THR A 1 595 ? 26.724 -14.809 2.776 1.00 39.38 595 THR A O 1
ATOM 4867 N N . LEU A 1 596 ? 27.479 -16.480 1.513 1.00 40.09 596 LEU A N 1
ATOM 4868 C CA . LEU A 1 596 ? 26.748 -17.550 2.202 1.00 40.09 596 LEU A CA 1
ATOM 4869 C C . LEU A 1 596 ? 27.776 -18.483 2.847 1.00 40.09 596 LEU A C 1
ATOM 4871 O O . LEU A 1 596 ? 28.322 -19.372 2.194 1.00 40.09 596 LEU A O 1
ATOM 4875 N N . SER A 1 597 ? 28.043 -18.275 4.137 1.00 33.50 597 SER A N 1
ATOM 4876 C CA . SER A 1 597 ? 28.399 -19.412 4.980 1.00 33.50 597 SER A CA 1
ATOM 4877 C C . SER A 1 597 ? 27.131 -20.259 5.120 1.00 33.50 597 SER A C 1
ATOM 4879 O O . SER A 1 597 ? 26.088 -19.765 5.530 1.00 33.50 597 SER A O 1
ATOM 4881 N N . THR A 1 598 ? 27.203 -21.492 4.620 1.00 37.78 598 THR A N 1
ATOM 4882 C CA . THR A 1 598 ? 26.390 -22.660 4.999 1.00 37.78 598 THR A CA 1
ATOM 4883 C C . THR A 1 598 ? 25.054 -22.375 5.714 1.00 37.78 598 THR A C 1
ATOM 4885 O O . THR A 1 598 ? 25.001 -22.387 6.942 1.00 37.78 598 THR A O 1
ATOM 4888 N N . ILE A 1 599 ? 23.959 -22.222 4.963 1.00 32.97 599 ILE A N 1
ATOM 4889 C CA . ILE A 1 599 ? 22.594 -22.428 5.481 1.00 32.97 599 ILE A CA 1
ATOM 4890 C C . ILE A 1 599 ? 21.898 -23.432 4.543 1.00 32.97 599 ILE A C 1
ATOM 4892 O O . ILE A 1 599 ? 22.033 -23.274 3.327 1.00 32.97 599 ILE A O 1
ATOM 4896 N N . PRO A 1 600 ? 21.233 -24.489 5.057 1.00 32.88 600 PRO A N 1
ATOM 4897 C CA . PRO A 1 600 ? 20.665 -25.558 4.234 1.00 32.88 600 PRO A CA 1
ATOM 4898 C C . PRO A 1 600 ? 19.505 -25.057 3.371 1.00 32.88 600 PRO A C 1
ATOM 4900 O O . PRO A 1 600 ? 18.807 -24.125 3.768 1.00 32.88 600 PRO A O 1
ATOM 4903 N N . ASP A 1 601 ? 19.294 -25.722 2.232 1.00 32.00 601 ASP A N 1
ATOM 4904 C CA . ASP A 1 601 ? 18.144 -25.565 1.335 1.00 32.00 601 ASP A CA 1
ATOM 4905 C C . ASP A 1 601 ? 16.822 -25.479 2.120 1.00 32.00 601 ASP A C 1
ATOM 4907 O O . ASP A 1 601 ? 16.237 -26.490 2.513 1.00 32.00 601 ASP A O 1
ATOM 4911 N N . TYR A 1 602 ? 16.326 -24.260 2.341 1.00 33.28 602 TYR A N 1
ATOM 4912 C CA . TYR A 1 602 ? 14.929 -24.057 2.693 1.00 33.28 602 TYR A CA 1
ATOM 4913 C C . TYR A 1 602 ? 14.109 -24.204 1.413 1.00 33.28 602 TYR A C 1
ATOM 4915 O O . TYR A 1 602 ? 14.425 -23.602 0.387 1.00 33.28 602 TYR A O 1
ATOM 4923 N N . ASN A 1 603 ? 13.062 -25.027 1.484 1.00 35.72 603 ASN A N 1
ATOM 4924 C CA . ASN A 1 603 ? 12.096 -25.309 0.421 1.00 35.72 603 ASN A CA 1
ATOM 4925 C C . ASN A 1 603 ? 11.322 -24.042 -0.019 1.00 35.72 603 ASN A C 1
ATOM 4927 O O . ASN A 1 603 ? 10.115 -23.956 0.176 1.00 35.72 603 ASN A O 1
ATOM 4931 N N . CYS A 1 604 ? 11.986 -23.053 -0.627 1.00 38.28 604 CYS A N 1
ATOM 4932 C CA . CYS A 1 604 ? 11.322 -21.908 -1.258 1.00 38.28 604 CYS A CA 1
ATOM 4933 C C . CYS A 1 604 ? 10.722 -22.250 -2.632 1.00 38.28 604 CYS A C 1
ATOM 4935 O O . CYS A 1 604 ? 10.021 -21.430 -3.216 1.00 38.28 604 CYS A O 1
ATOM 4937 N N . CYS A 1 605 ? 11.078 -23.397 -3.218 1.00 33.53 605 CYS A N 1
ATOM 4938 C CA . CYS A 1 605 ? 10.617 -23.793 -4.546 1.00 33.53 605 CYS A CA 1
ATOM 4939 C C . CYS A 1 605 ? 9.533 -24.870 -4.416 1.00 33.53 605 CYS A C 1
ATOM 4941 O O . CYS A 1 605 ? 9.739 -25.818 -3.652 1.00 33.53 605 CYS A O 1
ATOM 4943 N N . PRO A 1 606 ? 8.428 -24.810 -5.187 1.00 32.94 606 PRO A N 1
ATOM 4944 C CA . PRO A 1 606 ? 7.555 -25.965 -5.327 1.00 32.94 606 PRO A CA 1
ATOM 4945 C C . PRO A 1 606 ? 8.410 -27.135 -5.818 1.00 32.94 606 PRO A C 1
ATOM 4947 O O . PRO A 1 606 ? 9.144 -27.014 -6.805 1.00 32.94 606 PRO A O 1
ATOM 4950 N N . ALA A 1 607 ? 8.373 -28.240 -5.071 1.00 32.41 607 ALA A N 1
ATOM 4951 C CA . ALA A 1 607 ? 9.130 -29.440 -5.380 1.00 32.41 607 ALA A CA 1
ATOM 4952 C C . ALA A 1 607 ? 8.932 -29.795 -6.859 1.00 32.41 607 ALA A C 1
ATOM 4954 O O . ALA A 1 607 ? 7.801 -29.931 -7.327 1.00 32.41 607 ALA A O 1
ATOM 4955 N N . LYS A 1 608 ? 10.034 -29.944 -7.605 1.00 31.19 608 LYS A N 1
ATOM 4956 C CA . LYS A 1 608 ? 9.986 -30.595 -8.915 1.00 31.19 608 LYS A CA 1
ATOM 4957 C C . LYS A 1 608 ? 9.362 -31.968 -8.693 1.00 31.19 608 LYS A C 1
ATOM 4959 O O . LYS A 1 608 ? 9.998 -32.835 -8.100 1.00 31.19 608 LYS A O 1
ATOM 4964 N N . SER A 1 609 ? 8.134 -32.164 -9.158 1.00 29.36 609 SER A N 1
ATOM 4965 C CA . SER A 1 609 ? 7.555 -33.492 -9.302 1.00 29.36 609 SER A CA 1
ATOM 4966 C C . SER A 1 609 ? 8.419 -34.249 -10.309 1.00 29.36 609 SER A C 1
ATOM 4968 O O . SER A 1 609 ? 8.319 -34.027 -11.517 1.00 29.36 609 SER A O 1
ATOM 4970 N N . VAL A 1 610 ? 9.336 -35.072 -9.811 1.00 31.11 610 VAL A N 1
ATOM 4971 C CA . VAL A 1 610 ? 10.006 -36.081 -10.627 1.00 31.11 610 VAL A CA 1
ATOM 4972 C C . VAL A 1 610 ? 9.009 -37.230 -10.747 1.00 31.11 610 VAL A C 1
ATOM 4974 O O . VAL A 1 610 ? 8.539 -37.732 -9.726 1.00 31.11 610 VAL A O 1
ATOM 4977 N N . GLY A 1 611 ? 8.610 -37.523 -11.986 1.00 32.34 611 GLY A N 1
ATOM 4978 C CA . GLY A 1 611 ? 7.681 -38.603 -12.324 1.00 32.34 611 GLY A CA 1
ATOM 4979 C C . GLY A 1 611 ? 8.265 -39.993 -12.147 1.00 32.34 611 GLY A C 1
ATOM 4980 O O . GLY A 1 611 ? 9.508 -40.109 -12.028 1.00 32.34 611 GLY A O 1
#

Radius of gyration: 27.98 Å; chains: 1; bounding box: 61×78×75 Å

Foldseek 3Di:
DDDDDDDDPDDDPVPPPPDDDDFPVVVVVVVVPPDDDDDDDDDDDPDDDDPDDPPDPVVVVVVVVVVVLVVLVVVLVVPDLPCLCVSQVLSVDQFADDAAAAPLQAAADAWFFKDKVVDLQDKFKWKFAAQVQWTKTAGDPVGDPDWIWIDIPPDDDIWTWGIKTKWADQAQFATDQYHYVNGAGRIKMWTWIADPVPRFIEIEIAGAGADAPVVVVPDDPVLVVLCPVLLVVLVCLVQNQGRGGIDIDMDRSCSVRDDDRFWWKWWWHFPQDPSGHTRYIYIYHPDHRYDHRVSVNSSCVSHDDGNYDHHDDCPPIHMHTGHDDDPPVPSDDCVVNVVVVVCFALRNLCVVQVLSVDQFADDAEAAVLQAAADAWWFKDWAPLLQDWFKWKFFQQVQWTKTAGPDPVCFPRTWMDTRPDPDIWTWGIKTKFAALDQFATDQYHYNPGAGRMKMKTWIADPVVRAIEIEIAGEHEPDPDPPDDDPDPVPADPLLAVQVLQVLVVLLVNLDRGDIDIDIHNCDSVNDDDRQKWKWWWHFPQGPSRHTRYIYTYHPDHHYYHRVSCNSSCVSHPHNNHHHHDDNAQIHIYINDDDPDDDDDDDDPPHDDPPDD

pLDDT: mean 74.97, std 22.93, range [22.62, 98.69]

Organism: Adineta ricciae (NCBI:txid249248)

InterPro domains:
  IPR001148 Alpha carbonic anhydrase domain [PF00194] (80-323)
  IPR001148 Alpha carbonic anhydrase domain [PF00194] (344-591)
  IPR001148 Alpha carbonic anhydrase domain [PS51144] (71-323)
  IPR001148 Alpha carbonic anhydrase domain [PS51144] (332-591)
  IPR001148 Alpha carbonic anhydrase domain [SM01057] (73-323)
  IPR001148 Alpha carbonic anhydrase domain [SM01057] (337-591)
  IPR018338 Carbonic anhydrase, alpha-class, conserved site [PS00162] (176-192)
  IPR018338 Carbonic anhydrase, alpha-class, conserved site [PS00162] (441-457)
  IPR023561 Carbonic anhydrase, alpha-class [PTHR18952] (343-585)
  IPR036398 Alpha carbonic anhydrase domain superfamily [G3DSA:3.10.200.10] (73-335)
  IPR036398 Alpha carbonic anhydrase domain superfamily [G3DSA:3.10.200.10] (336-602)
  IPR036398 Alpha carbonic anhydrase domain superfamily [SSF51069] (78-323)
  IPR036398 Alpha carbonic anhydrase domain superfamily [SSF51069] (342-591)

Secondary structure (DSSP, 8-state):
------------TTTTSSS----THHHHHHHH--SS--------------S--S--THHHHHHHHHHHHHHHHHHHHHS-GGGHHHH-GGGG-SS-S--EE-GGGPEEE--PPEEEES-TTSEEEEEEEE-SSSEEEEE-GGG-SS--EEEETT-SSPEEEEEEEEEE-SBTTB--SSEETTB--SEEEEEEEE-TTT--EEEEEEEEEEE-GGGGGGS-TT-THHHHHHHHHHHGGGT--STT-EEEEEEEHHHHH-S--SSEEEEEEE-SSTT--EEEEEEEESSPEEEEHHHHHHHHHHS-----PPP---TTPPPEEE-S---STT---THHHHTT----SGGGHHHHSGGGGSSS-S--EE-GGGPEE---PPEEE-GGGGS-EEEEEEE-SSSEEEEESSGGGTTSSEEEETTEEEEEEEEEEEEEE-SSTT---SSEETTB--SEEEEEEEEETTTTEEEEEEEEEEEE---TT-TTS-TTSS-HHHHHHHHHHHHHHTT--STT-EEEEEE-HHHHH-S--SSEEEEEEE-SSTT--EEEEEEEEEEEEEEEHHHHHHHHHHS-----PPPPP-TTPPPEESS--S----------S------

Sequence (611 aa):
MVALSNNYVFVDPIACSLLIEFPRQFILNIRRSNEQRTIDGISPSCAESSVGDPCSLPNRLTWLLVSYLIVFYELAIVFGPDIWSDYYPMCAGKSQSPINILSACTKYVKLHPFKFSPSHNEKHYFTLKNNGHTVIGIINDAYQQSPLTLTGGGLNGTFKFVNFHLHWGENYKSGSEHQINGIKYAGEIHFVYTNPLTSQMAVLGIFMQSFIDNQRSHLKKDDQPTRDEWERYFDTSEILKSENDSIVFDLSLGTLMGDDLADFWRYQGSLTTPPCTEGVIWTIFKEPIVFLENQFKSFRDNIYFEDYRGPQPVYNRTVYRNFVNETLSSIPDYNLCSIQNRNNGPDVWSELYPTCGGQQQSPINILTACTTYRKFPSFAFESGYYHQHNFSLLNNGHTIVGTFASEKQLSSLRLRGGDLKGTFDFVNFHLHWGENHKSGSEHEINGRPFPGEIHFVYTNHLTNQTAVLGIFMKSTAYDNETENMNMQSIDAETRQEWLRFFDHAQNLTTEGSSTILSLNLEYLMGENLHDFWRYKGSLTTPPCTEGIIWTIFKEPIMFVESEFKNFRENIYFEDYRRPQPLYTRVIYRNFHNETLSTIPDYNCCPAKSVG